Protein AF-A0A8J7G989-F1 (afdb_monomer_lite)

Organism: NCBI:txid619741

Radius of gyration: 47.79 Å; chains: 1; bounding box: 116×53×139 Å

pLDDT: mean 73.12, std 19.35, range [21.97, 98.81]

Secondary structure (DSSP, 8-state):
-----------PPP-----------TT----S-SSEEEEEE--BTTBEEEEEEEES--TT-EEEEEEEEEETTSSSPEEEEEE---EESSEEEEEEE-SSS--EE--S--EEEEEE-PPP----SSSEEE--TT-SEE--------S-SS-EEEEEEETT---EEEEEEE-S--------EETT-EEEEEEESSSSPPS---EEEEEEPPPPPEEEEEESSEEEE-TT-SEEE-EEEEEES-SS--EEEEEETTPPPEEEEE---S----B--EEETT-EEEEEEESSSS----EEEEEEEEE------S-EE--EETTT-PEEEEGGG--STTEEEEEE-----GGG-EEEPTTS-EEETTEEEEEGGG--STTEEEEEE-----GGG--EE-TTSBEEETTTTEEEE-GGG---TT-B-EEEE--TT-STTBEEPP--

InterPro domains:
  IPR000772 Ricin B, lectin domain [PF00652] (312-435)
  IPR000772 Ricin B, lectin domain [SM00458] (310-438)
  IPR035992 Ricin B-like lectins [SSF50370] (306-437)

Structure (mmCIF, N/CA/C/O backbone):
data_AF-A0A8J7G989-F1
#
_entry.id   AF-A0A8J7G989-F1
#
loop_
_atom_site.group_PDB
_atom_site.id
_atom_site.type_symbol
_atom_site.label_atom_id
_atom_site.label_alt_id
_atom_site.label_comp_id
_atom_site.label_asym_id
_atom_site.label_entity_id
_atom_site.label_seq_id
_atom_site.pdbx_PDB_ins_code
_atom_site.Cartn_x
_atom_site.Cartn_y
_atom_site.Cartn_z
_atom_site.occupancy
_atom_site.B_iso_or_equiv
_atom_site.auth_seq_id
_atom_site.auth_comp_id
_atom_site.auth_asym_id
_atom_site.auth_atom_id
_atom_site.pdbx_PDB_model_num
ATOM 1 N N . MET A 1 1 ? -66.537 -32.731 101.489 1.00 32.91 1 MET A N 1
ATOM 2 C CA . MET A 1 1 ? -66.100 -33.701 100.458 1.00 32.91 1 MET A CA 1
ATOM 3 C C . MET A 1 1 ? -66.828 -33.409 99.149 1.00 32.91 1 MET A C 1
ATOM 5 O O . MET A 1 1 ? -68.035 -33.250 99.206 1.00 32.91 1 MET A O 1
ATOM 9 N N . LYS A 1 2 ? -66.077 -33.359 98.035 1.00 35.84 2 LYS A N 1
ATOM 10 C CA . LYS A 1 2 ? -66.447 -33.669 96.629 1.00 35.84 2 LYS A CA 1
ATOM 11 C C . LYS A 1 2 ? -67.704 -32.989 96.041 1.00 35.84 2 LYS A C 1
ATOM 13 O O . LYS A 1 2 ? -68.825 -33.286 96.416 1.00 35.84 2 LYS A O 1
ATOM 18 N N . HIS A 1 3 ? -67.519 -31.959 95.212 1.00 28.44 3 HIS A N 1
ATOM 19 C CA . HIS A 1 3 ? -67.384 -31.979 93.736 1.00 28.44 3 HIS A CA 1
ATOM 20 C C . HIS A 1 3 ? -68.671 -32.307 92.956 1.00 28.44 3 HIS A C 1
ATOM 22 O O . HIS A 1 3 ? -69.148 -33.436 92.944 1.00 28.44 3 HIS A O 1
ATOM 28 N N . ARG A 1 4 ? -69.167 -31.284 92.240 1.00 40.16 4 ARG A N 1
ATOM 29 C CA . ARG A 1 4 ? -70.144 -31.384 91.148 1.00 40.16 4 ARG A CA 1
ATOM 30 C C . ARG A 1 4 ? -69.504 -32.071 89.937 1.00 40.16 4 ARG A C 1
ATOM 32 O O . ARG A 1 4 ? -68.406 -31.687 89.543 1.00 40.16 4 ARG A O 1
ATOM 39 N N . LEU A 1 5 ? -70.232 -32.995 89.314 1.00 28.89 5 LEU A N 1
ATOM 40 C CA . LEU A 1 5 ? -69.946 -33.534 87.985 1.00 28.89 5 LEU A CA 1
ATOM 41 C C . LEU A 1 5 ? -71.236 -33.442 87.152 1.00 28.89 5 LEU A C 1
ATOM 43 O O . LEU A 1 5 ? -72.267 -33.984 87.548 1.00 28.89 5 LEU A O 1
ATOM 47 N N . ARG A 1 6 ? -71.196 -32.733 86.020 1.00 34.53 6 ARG A N 1
ATOM 48 C CA . ARG A 1 6 ? -72.163 -32.888 84.925 1.00 34.53 6 ARG A CA 1
ATOM 49 C C . ARG A 1 6 ? -71.372 -33.250 83.674 1.00 34.53 6 ARG A C 1
ATOM 51 O O . ARG A 1 6 ? -70.470 -32.523 83.275 1.00 34.53 6 ARG A O 1
ATOM 58 N N . THR A 1 7 ? -71.708 -34.415 83.143 1.00 30.03 7 THR A N 1
ATOM 59 C CA . THR A 1 7 ? -71.092 -35.115 82.019 1.00 30.03 7 THR A CA 1
ATOM 60 C C . THR A 1 7 ? -71.437 -34.441 80.685 1.00 30.03 7 THR A C 1
ATOM 62 O O . THR A 1 7 ? -72.605 -34.158 80.427 1.00 30.03 7 THR A O 1
ATOM 65 N N . LEU A 1 8 ? -70.415 -34.211 79.852 1.00 29.44 8 LEU A N 1
ATOM 66 C CA . LEU A 1 8 ? -70.489 -33.897 78.418 1.00 29.44 8 LEU A CA 1
ATOM 67 C C . LEU A 1 8 ? -70.253 -35.175 77.592 1.00 29.44 8 LEU A C 1
ATOM 69 O O . LEU A 1 8 ? -69.423 -35.988 77.990 1.00 29.44 8 LEU A O 1
ATOM 73 N N . LEU A 1 9 ? -70.892 -35.289 76.420 1.00 26.53 9 LEU A N 1
ATOM 74 C CA . LEU A 1 9 ? -70.370 -35.980 75.221 1.00 26.53 9 LEU A CA 1
ATOM 75 C C . LEU A 1 9 ? -71.245 -35.554 74.017 1.00 26.53 9 LEU A C 1
ATOM 77 O O . LEU A 1 9 ? -72.446 -35.795 74.028 1.00 26.53 9 LEU A O 1
ATOM 81 N N . SER A 1 10 ? -70.789 -34.643 73.153 1.00 26.05 10 SER A N 1
ATOM 82 C CA . SER A 1 10 ? -69.909 -34.802 71.971 1.00 26.05 10 SER A CA 1
ATOM 83 C C . SER A 1 10 ? -70.685 -35.067 70.677 1.00 26.05 10 SER A C 1
ATOM 85 O O . SER A 1 10 ? -71.143 -36.177 70.428 1.00 26.05 10 SER A O 1
ATOM 87 N N . VAL A 1 11 ? -70.739 -34.046 69.817 1.00 25.31 11 VAL A N 1
ATOM 88 C CA . VAL A 1 11 ? -70.912 -34.190 68.366 1.00 25.31 11 VAL A CA 1
ATOM 89 C C . VAL A 1 11 ? -69.686 -33.559 67.712 1.00 25.31 11 VAL A C 1
ATOM 91 O O . VAL A 1 11 ? -69.312 -32.427 68.010 1.00 25.31 11 VAL A O 1
ATOM 94 N N . THR A 1 12 ? -69.030 -34.358 66.883 1.00 24.42 12 THR A N 1
ATOM 95 C CA . THR A 1 12 ? -67.757 -34.123 66.204 1.00 24.42 12 THR A CA 1
ATOM 96 C C . THR A 1 12 ? -67.869 -33.002 65.166 1.00 24.42 12 THR A C 1
ATOM 98 O O . THR A 1 12 ? -68.705 -33.079 64.270 1.00 24.42 12 THR A O 1
ATOM 101 N N . VAL A 1 13 ? -66.995 -31.993 65.238 1.00 26.84 13 VAL A N 1
ATOM 102 C CA . VAL A 1 13 ? -66.745 -31.039 64.143 1.00 26.84 13 VAL A CA 1
ATOM 103 C C . VAL A 1 13 ? -65.460 -31.469 63.440 1.00 26.84 13 VAL A C 1
ATOM 105 O O . VAL A 1 13 ? -64.422 -31.621 64.081 1.00 26.84 13 VAL A O 1
ATOM 108 N N . ALA A 1 14 ? -65.547 -31.717 62.133 1.00 24.61 14 ALA A N 1
ATOM 109 C CA . ALA A 1 14 ? -64.424 -32.117 61.297 1.00 24.61 14 ALA A CA 1
ATOM 110 C C . ALA A 1 14 ? -63.410 -30.970 61.150 1.00 24.61 14 ALA A C 1
ATOM 112 O O . ALA A 1 14 ? -63.720 -29.911 60.609 1.00 24.61 14 ALA A O 1
ATOM 113 N N . THR A 1 15 ? -62.183 -31.201 61.607 1.00 24.66 15 THR A N 1
ATOM 114 C CA . THR A 1 15 ? -61.007 -30.383 61.314 1.00 24.66 15 THR A CA 1
ATOM 115 C C . THR A 1 15 ? -60.410 -30.815 59.977 1.00 24.66 15 THR A C 1
ATOM 117 O O . THR A 1 15 ? -59.853 -31.903 59.856 1.00 24.66 15 THR A O 1
ATOM 120 N N . VAL A 1 16 ? -60.476 -29.944 58.969 1.00 21.97 16 VAL A N 1
ATOM 121 C CA . VAL A 1 16 ? -59.590 -30.014 57.800 1.00 21.97 16 VAL A CA 1
ATOM 122 C C . VAL A 1 16 ? -58.493 -28.976 58.015 1.00 21.97 16 VAL A C 1
ATOM 124 O O . VAL A 1 16 ? -58.657 -27.810 57.676 1.00 21.97 16 VAL A O 1
ATOM 127 N N . VAL A 1 17 ? -57.376 -29.388 58.617 1.00 25.22 17 VAL A N 1
ATOM 128 C CA . VAL A 1 17 ? -56.117 -28.635 58.541 1.00 25.22 17 VAL A CA 1
ATOM 129 C C . VAL A 1 17 ? -55.267 -29.346 57.498 1.00 25.22 17 VAL A C 1
ATOM 131 O O . VAL A 1 17 ? -54.597 -30.334 57.787 1.00 25.22 17 VAL A O 1
ATOM 134 N N . ALA A 1 18 ? -55.347 -28.882 56.252 1.00 23.97 18 ALA A N 1
ATOM 135 C CA . ALA A 1 18 ? -54.433 -29.309 55.204 1.00 23.97 18 ALA A CA 1
ATOM 136 C C . ALA A 1 18 ? -53.053 -28.694 55.489 1.00 23.97 18 ALA A C 1
ATOM 138 O O . ALA A 1 18 ? -52.790 -27.541 55.152 1.00 23.97 18 ALA A O 1
ATOM 139 N N . ALA A 1 19 ? -52.174 -29.454 56.140 1.00 28.00 19 ALA A N 1
ATOM 140 C CA . ALA A 1 19 ? -50.751 -29.146 56.195 1.00 28.00 19 ALA A CA 1
ATOM 141 C C . ALA A 1 19 ? -50.143 -29.428 54.812 1.00 28.00 19 ALA A C 1
ATOM 143 O O . ALA A 1 19 ? -49.713 -30.541 54.517 1.00 28.00 19 ALA A O 1
ATOM 144 N N . GLY A 1 20 ? -50.166 -28.429 53.930 1.00 27.53 20 GLY A N 1
ATOM 145 C CA . GLY A 1 20 ? -49.405 -28.466 52.687 1.00 27.53 20 GLY A CA 1
ATOM 146 C C . GLY A 1 20 ? -47.925 -28.257 52.992 1.00 27.53 20 GLY A C 1
ATOM 147 O O . GLY A 1 20 ? -47.522 -27.167 53.391 1.00 27.53 20 GLY A O 1
ATOM 148 N N . THR A 1 21 ? -47.106 -29.292 52.817 1.00 30.55 21 THR A N 1
ATOM 149 C CA . THR A 1 21 ? -45.645 -29.181 52.866 1.00 30.55 21 THR A CA 1
ATOM 150 C C . THR A 1 21 ? -45.185 -28.282 51.716 1.00 30.55 21 THR A C 1
ATOM 152 O O . THR A 1 21 ? -45.254 -28.667 50.550 1.00 30.55 21 THR A O 1
ATOM 155 N N . LEU A 1 22 ? -44.745 -27.063 52.030 1.00 38.16 22 LEU A N 1
ATOM 156 C CA . LEU A 1 22 ? -44.211 -26.121 51.050 1.00 38.16 22 LEU A CA 1
ATOM 157 C C . LEU A 1 22 ? -42.797 -26.562 50.639 1.00 38.16 22 LEU A C 1
ATOM 159 O O . LEU A 1 22 ? -41.828 -26.303 51.349 1.00 38.16 22 LEU A O 1
ATOM 163 N N . VAL A 1 23 ? -42.672 -27.240 49.498 1.00 33.75 23 VAL A N 1
ATOM 164 C CA . VAL A 1 23 ? -41.367 -27.535 48.887 1.00 33.75 23 VAL A CA 1
ATOM 165 C C . VAL A 1 23 ? -40.891 -26.276 48.164 1.00 33.75 23 VAL A C 1
ATOM 167 O O . VAL A 1 23 ? -41.395 -25.935 47.096 1.00 33.75 23 VAL A O 1
ATOM 170 N N . LEU A 1 24 ? -39.936 -25.557 48.757 1.00 37.28 24 LEU A N 1
ATOM 171 C CA . LEU A 1 24 ? -39.278 -24.424 48.107 1.00 37.28 24 LEU A CA 1
ATOM 172 C C . LEU A 1 24 ? -38.324 -24.963 47.029 1.00 37.28 24 LEU A C 1
ATOM 174 O O . LEU A 1 24 ? -37.282 -25.536 47.343 1.00 37.28 24 LEU A O 1
ATOM 178 N N . GLY A 1 25 ? -38.682 -24.797 45.753 1.00 30.17 25 GLY A N 1
ATOM 179 C CA . GLY A 1 25 ? -37.749 -24.994 44.641 1.00 30.17 25 GLY A CA 1
ATOM 180 C C . GLY A 1 25 ? -36.550 -24.048 44.782 1.00 30.17 25 GLY A C 1
ATOM 181 O O . GLY A 1 25 ? -36.707 -22.925 45.258 1.00 30.17 25 GLY A O 1
ATOM 182 N N . GLY A 1 26 ? -35.353 -24.513 44.409 1.00 28.11 26 GLY A N 1
ATOM 183 C CA . GLY A 1 26 ? -34.041 -23.909 44.704 1.00 28.11 26 GLY A CA 1
ATOM 184 C C . GLY A 1 26 ? -33.717 -22.540 44.081 1.00 28.11 26 GLY A C 1
ATOM 185 O O . GLY A 1 26 ? -32.619 -22.356 43.569 1.00 28.11 26 GLY A O 1
ATOM 186 N N . GLY A 1 27 ? -34.633 -21.573 44.138 1.00 34.16 27 GLY A N 1
ATOM 187 C CA . GLY A 1 27 ? -34.441 -20.194 43.680 1.00 34.16 27 GLY A CA 1
ATOM 188 C C . GLY A 1 27 ? -35.085 -19.123 44.570 1.00 34.16 27 GLY A C 1
ATOM 189 O O . GLY A 1 27 ? -35.140 -17.965 44.167 1.00 34.16 27 GLY A O 1
ATOM 190 N N . ALA A 1 28 ? -35.589 -19.469 45.761 1.00 34.97 28 ALA A N 1
ATOM 191 C CA . ALA A 1 28 ? -36.203 -18.499 46.669 1.00 34.97 28 ALA A CA 1
ATOM 192 C C . ALA A 1 28 ? -35.130 -17.641 47.371 1.00 34.97 28 ALA A C 1
ATOM 194 O O . ALA A 1 28 ? -34.542 -18.054 48.370 1.00 34.97 28 ALA A O 1
ATOM 195 N N . ALA A 1 29 ? -34.864 -16.445 46.845 1.00 37.22 29 ALA A N 1
ATOM 196 C CA . ALA A 1 29 ? -34.095 -15.421 47.546 1.00 37.22 29 ALA A CA 1
ATOM 197 C C . ALA A 1 29 ? -35.005 -14.645 48.514 1.00 37.22 29 ALA A C 1
ATOM 199 O O . ALA A 1 29 ? -36.171 -14.389 48.210 1.00 37.22 29 ALA A O 1
ATOM 200 N N . TYR A 1 30 ? -34.462 -14.225 49.659 1.00 45.47 30 TYR A N 1
ATOM 201 C CA . TYR A 1 30 ? -35.055 -13.155 50.462 1.00 45.47 30 TYR A CA 1
ATOM 202 C C . TYR A 1 30 ? -35.123 -11.881 49.612 1.00 45.47 30 TYR A C 1
ATOM 204 O O . TYR A 1 30 ? -34.104 -11.232 49.388 1.00 45.47 30 TYR A O 1
ATOM 212 N N . ALA A 1 31 ? -36.302 -11.563 49.083 1.00 43.78 31 ALA A N 1
ATOM 213 C CA . ALA A 1 31 ? -36.520 -10.402 48.229 1.00 43.78 31 ALA A CA 1
ATOM 214 C C . ALA A 1 31 ? -37.082 -9.222 49.034 1.00 43.78 31 ALA A C 1
ATOM 216 O O . ALA A 1 31 ? -37.691 -9.410 50.090 1.00 43.78 31 ALA A O 1
ATOM 217 N N . GLN A 1 32 ? -36.900 -8.002 48.514 1.00 59.94 32 GLN A N 1
ATOM 218 C CA . GLN A 1 32 ? -37.753 -6.886 48.920 1.00 59.94 32 GLN A CA 1
ATOM 219 C C . GLN A 1 32 ? -39.214 -7.194 48.554 1.00 59.94 32 GLN A C 1
ATOM 221 O O . GLN A 1 32 ? -39.486 -7.983 47.650 1.00 59.94 32 GLN A O 1
ATOM 226 N N . ASP A 1 33 ? -40.134 -6.608 49.313 1.00 71.38 33 ASP A N 1
ATOM 227 C CA . ASP A 1 33 ? -41.574 -6.863 49.285 1.00 71.38 33 ASP A CA 1
ATOM 228 C C . ASP A 1 33 ? -42.177 -6.927 47.846 1.00 71.38 33 ASP A C 1
ATOM 230 O O . ASP A 1 33 ? -41.810 -6.110 46.997 1.00 71.38 33 ASP A O 1
ATOM 234 N N . PRO A 1 34 ? -43.121 -7.855 47.539 1.00 69.06 34 PRO A N 1
ATOM 235 C CA . PRO A 1 34 ? -43.680 -8.102 46.188 1.00 69.06 34 PRO A CA 1
ATOM 236 C C . PRO A 1 34 ? -44.579 -6.976 45.635 1.00 69.06 34 PRO A C 1
ATOM 238 O O . PRO A 1 34 ? -45.308 -7.159 44.659 1.00 69.06 34 PRO A O 1
ATOM 241 N N . GLY A 1 35 ? -44.584 -5.824 46.291 1.00 71.94 35 GLY A N 1
ATOM 242 C CA . GLY A 1 35 ? -45.436 -4.672 46.046 1.00 71.94 35 GLY A CA 1
ATOM 243 C C . GLY A 1 35 ? -45.252 -3.666 47.180 1.00 71.94 35 GLY A C 1
ATOM 244 O O . GLY A 1 35 ? -44.279 -3.722 47.935 1.00 71.94 35 GLY A O 1
ATOM 245 N N . SER A 1 36 ? -46.212 -2.763 47.354 1.00 77.31 36 SER A N 1
ATOM 246 C CA . SER A 1 36 ? -46.283 -1.921 48.550 1.00 77.31 36 SER A CA 1
ATOM 247 C C . SER A 1 36 ? -46.887 -2.731 49.692 1.00 77.31 36 SER A C 1
ATOM 249 O O . SER A 1 36 ? -48.103 -2.921 49.738 1.00 77.31 36 SER A O 1
ATOM 251 N N . CYS A 1 37 ? -46.042 -3.236 50.589 1.00 81.75 37 CYS A N 1
ATOM 252 C CA . CYS A 1 37 ? -46.474 -4.105 51.678 1.00 81.75 37 CYS A CA 1
ATOM 253 C C . CYS A 1 37 ? -46.396 -3.414 53.043 1.00 81.75 37 CYS A C 1
ATOM 255 O O . CYS A 1 37 ? -45.403 -2.774 53.381 1.00 81.75 37 CYS A O 1
ATOM 257 N N . SER A 1 38 ? -47.439 -3.583 53.855 1.00 85.50 38 SER A N 1
ATOM 258 C CA . SER A 1 38 ? -47.435 -3.244 55.281 1.00 85.50 38 SER A CA 1
ATOM 259 C C . SER A 1 38 ? -47.328 -4.518 56.112 1.00 85.50 38 SER A C 1
ATOM 261 O O . SER A 1 38 ? -47.992 -5.515 55.821 1.00 85.50 38 SER A O 1
ATOM 263 N N . LYS A 1 39 ? -46.472 -4.495 57.136 1.00 86.25 39 LYS A N 1
ATOM 264 C CA . LYS A 1 39 ? -46.206 -5.626 58.031 1.00 86.25 39 LYS A CA 1
ATOM 265 C C . LYS A 1 39 ? -46.638 -5.250 59.440 1.00 86.25 39 LYS A C 1
ATOM 267 O O . LYS A 1 39 ? -46.349 -4.142 59.888 1.00 86.25 39 LYS A O 1
ATOM 272 N N . SER A 1 40 ? -47.329 -6.143 60.135 1.00 82.50 40 SER A N 1
ATOM 273 C CA . SER A 1 40 ? -47.762 -5.896 61.508 1.00 82.50 40 SER A CA 1
ATOM 274 C C . SER A 1 40 ? -47.785 -7.165 62.345 1.00 82.50 40 SER A C 1
ATOM 276 O O . SER A 1 40 ? -48.042 -8.266 61.851 1.00 82.50 40 SER A O 1
ATOM 278 N N . THR A 1 41 ? -47.538 -6.980 63.638 1.00 75.88 41 THR A N 1
ATOM 279 C CA . THR A 1 41 ? -47.900 -7.938 64.677 1.00 75.88 41 THR A CA 1
ATOM 280 C C . THR A 1 41 ? -49.129 -7.411 65.413 1.00 75.88 41 THR A C 1
ATOM 282 O O . THR A 1 41 ? -49.252 -6.212 65.669 1.00 75.88 41 THR A O 1
ATOM 285 N N . GLY A 1 42 ? -50.082 -8.289 65.709 1.00 66.44 42 GLY A N 1
ATOM 286 C CA . GLY A 1 42 ? -51.226 -7.959 66.562 1.00 66.44 42 GLY A CA 1
ATOM 287 C C . GLY A 1 42 ? -51.051 -8.502 67.977 1.00 66.44 42 GLY A C 1
ATOM 288 O O . GLY A 1 42 ? -50.350 -9.489 68.179 1.00 66.44 42 GLY A O 1
ATOM 289 N N . SER A 1 43 ? -51.748 -7.908 68.946 1.00 58.28 43 SER A N 1
ATOM 290 C CA . SER A 1 43 ? -52.032 -8.522 70.247 1.00 58.28 43 SER A CA 1
ATOM 291 C C . SER A 1 43 ? -53.522 -8.845 70.320 1.00 58.28 43 SER A C 1
ATOM 293 O O . SER A 1 43 ? -54.346 -8.053 70.769 1.00 58.28 43 SER A O 1
ATOM 295 N N . THR A 1 44 ? -53.898 -10.017 69.823 1.00 52.34 44 THR A N 1
ATOM 296 C CA . THR A 1 44 ? -55.255 -10.536 70.029 1.00 52.34 44 THR A CA 1
ATOM 297 C C . THR A 1 44 ? -55.220 -11.586 71.129 1.00 52.34 44 THR A C 1
ATOM 299 O O . THR A 1 44 ? -54.236 -12.309 71.254 1.00 52.34 44 THR A O 1
ATOM 302 N N . GLY A 1 45 ? -56.294 -11.710 71.912 1.00 48.66 45 GLY A N 1
ATOM 303 C CA . GLY A 1 45 ? -56.415 -12.723 72.974 1.00 48.66 45 GLY A CA 1
ATOM 304 C C . GLY A 1 45 ? -56.302 -14.186 72.506 1.00 48.66 45 GLY A C 1
ATOM 305 O O . GLY A 1 45 ? -56.347 -15.079 73.341 1.00 48.66 45 GLY A O 1
ATOM 306 N N . GLU A 1 46 ? -56.133 -14.428 71.200 1.00 49.75 46 GLU A N 1
ATOM 307 C CA . GLU A 1 46 ? -55.979 -15.747 70.567 1.00 49.75 46 GLU A CA 1
ATOM 308 C C . GLU A 1 46 ? -54.564 -16.015 70.004 1.00 49.75 46 GLU A C 1
ATOM 310 O O . GLU A 1 46 ? -54.336 -17.031 69.350 1.00 49.75 46 GLU A O 1
ATOM 315 N N . GLY A 1 47 ? -53.593 -15.129 70.258 1.00 58.44 47 GLY A N 1
ATOM 316 C CA . GLY A 1 47 ? -52.199 -15.273 69.820 1.00 58.44 47 GLY A CA 1
ATOM 317 C C . GLY A 1 47 ? -51.626 -13.997 69.198 1.00 58.44 47 GLY A C 1
ATOM 318 O O . GLY A 1 47 ? -52.317 -12.982 69.081 1.00 58.44 47 GLY A O 1
ATOM 319 N N . LEU A 1 48 ? -50.350 -14.054 68.796 1.00 68.19 48 LEU A N 1
ATOM 320 C CA . LEU A 1 48 ? -49.652 -12.977 68.081 1.00 68.19 48 LEU A CA 1
ATOM 321 C C . LEU A 1 48 ? -49.725 -13.237 66.561 1.00 68.19 48 LEU A C 1
ATOM 323 O O . LEU A 1 48 ? -48.881 -13.974 66.040 1.00 68.19 48 LEU A O 1
ATOM 327 N N . PRO A 1 49 ? -50.727 -12.703 65.828 1.00 76.56 49 PRO A N 1
ATOM 328 C CA . PRO A 1 49 ? -50.775 -12.835 64.378 1.00 76.56 49 PRO A CA 1
ATOM 329 C C . PRO A 1 49 ? -49.669 -12.003 63.736 1.00 76.56 49 PRO A C 1
ATOM 331 O O . PRO A 1 49 ? -49.525 -10.815 64.032 1.00 76.56 49 PRO A O 1
ATOM 334 N N . ILE A 1 50 ? -48.948 -12.621 62.809 1.00 84.75 50 ILE A N 1
ATOM 335 C CA . ILE A 1 50 ? -47.994 -11.964 61.922 1.00 84.75 50 ILE A CA 1
ATOM 336 C C . ILE A 1 50 ? -48.706 -11.742 60.594 1.00 84.75 50 ILE A C 1
ATOM 338 O O . ILE A 1 50 ? -49.147 -12.698 59.950 1.00 84.75 50 ILE A O 1
ATOM 342 N N . ARG A 1 51 ? -48.852 -10.485 60.182 1.00 87.81 51 ARG A N 1
ATOM 343 C CA . ARG A 1 51 ? -49.559 -10.117 58.952 1.00 87.81 51 ARG A CA 1
ATOM 344 C C . ARG A 1 51 ? -48.650 -9.340 58.021 1.00 87.81 51 ARG A C 1
ATOM 346 O O . ARG A 1 51 ? -47.938 -8.437 58.451 1.00 87.81 51 ARG A O 1
ATOM 353 N N . ALA A 1 52 ? -48.753 -9.652 56.736 1.00 89.19 52 ALA A N 1
ATOM 354 C CA . ALA A 1 52 ? -48.305 -8.775 55.666 1.00 89.19 52 ALA A CA 1
ATOM 355 C C . ALA A 1 52 ? -49.465 -8.542 54.695 1.00 89.19 52 ALA A C 1
ATOM 357 O O . ALA A 1 52 ? -50.099 -9.498 54.247 1.00 89.19 52 ALA A O 1
ATOM 358 N N . THR A 1 53 ? -49.753 -7.280 54.387 1.00 91.19 53 THR A N 1
ATOM 359 C CA . THR A 1 53 ? -50.748 -6.886 53.380 1.00 91.19 53 THR A CA 1
ATOM 360 C C . THR A 1 53 ? -50.045 -6.146 52.263 1.00 91.19 53 THR A C 1
ATOM 362 O O . THR A 1 53 ? -49.436 -5.113 52.528 1.00 91.19 53 THR A O 1
ATOM 365 N N . CYS A 1 54 ? -50.142 -6.661 51.041 1.00 84.12 54 CYS A N 1
ATOM 366 C CA . CYS A 1 54 ? -49.489 -6.103 49.864 1.00 84.12 54 CYS A CA 1
ATOM 367 C C . CYS A 1 54 ? -50.512 -5.591 48.853 1.00 84.12 54 CYS A C 1
ATOM 369 O O . CYS A 1 54 ? -51.499 -6.266 48.545 1.00 84.12 54 CYS A O 1
ATOM 371 N N . SER A 1 55 ? -50.239 -4.404 48.322 1.00 81.94 55 SER A N 1
ATOM 372 C CA . SER A 1 55 ? -50.922 -3.804 47.176 1.00 81.94 55 SER A CA 1
ATOM 373 C C . SER A 1 55 ? -49.934 -3.550 46.036 1.00 81.94 55 SER A C 1
ATOM 375 O O . SER A 1 55 ? -48.727 -3.473 46.266 1.00 81.94 55 SER A O 1
ATOM 377 N N . SER A 1 56 ? -50.439 -3.358 44.817 1.00 75.38 56 SER A N 1
ATOM 378 C CA . SER A 1 56 ? -49.623 -3.205 43.599 1.00 75.38 56 SER A CA 1
ATOM 379 C C . SER A 1 56 ? -48.761 -4.437 43.271 1.00 75.38 56 SER A C 1
ATOM 381 O O . SER A 1 56 ? -47.686 -4.309 42.688 1.00 75.38 56 SER A O 1
ATOM 383 N N . THR A 1 57 ? -49.235 -5.627 43.640 1.00 68.88 57 THR A N 1
ATOM 384 C CA . THR A 1 57 ? -48.634 -6.926 43.319 1.00 68.88 57 THR A CA 1
ATOM 385 C C . THR A 1 57 ? -49.338 -7.533 42.106 1.00 68.88 57 THR A C 1
ATOM 387 O O . THR A 1 57 ? -50.565 -7.586 42.062 1.00 68.88 57 THR A O 1
ATOM 390 N N . ALA A 1 58 ? -48.571 -8.000 41.117 1.00 67.50 58 ALA A N 1
ATOM 391 C CA . ALA A 1 58 ? -49.115 -8.610 39.904 1.00 67.50 58 ALA A CA 1
ATOM 392 C C . ALA A 1 58 ? -49.894 -9.904 40.200 1.00 67.50 58 ALA A C 1
ATOM 394 O O . ALA A 1 58 ? -49.409 -10.741 40.960 1.00 67.50 58 ALA A O 1
ATOM 395 N N . ASP A 1 59 ? -51.033 -10.125 39.532 1.00 73.44 59 ASP A N 1
ATOM 396 C CA . ASP A 1 59 ? -51.874 -11.331 39.698 1.00 73.44 59 ASP A CA 1
ATOM 397 C C . ASP A 1 59 ? -51.115 -12.646 39.434 1.00 73.44 59 ASP A C 1
ATOM 399 O O . ASP A 1 59 ? -51.465 -13.706 39.948 1.00 73.44 59 ASP A O 1
ATOM 403 N N . THR A 1 60 ? -50.032 -12.574 38.659 1.00 66.81 60 THR A N 1
ATOM 404 C CA . THR A 1 60 ? -49.133 -13.691 38.342 1.00 66.81 60 THR A CA 1
ATOM 405 C C . THR A 1 60 ? -48.056 -13.955 39.401 1.00 66.81 60 THR A C 1
ATOM 407 O O . THR A 1 60 ? -47.234 -14.853 39.220 1.00 66.81 60 THR A O 1
ATOM 410 N N . THR A 1 61 ? -47.993 -13.152 40.462 1.00 69.88 61 THR A N 1
ATOM 411 C CA . THR A 1 61 ? -47.005 -13.261 41.542 1.00 69.88 61 THR A CA 1
ATOM 412 C C . THR A 1 61 ? -47.653 -13.904 42.760 1.00 69.88 61 THR A C 1
ATOM 414 O O . THR A 1 61 ? -48.631 -13.384 43.291 1.00 69.88 61 THR A O 1
ATOM 417 N N . THR A 1 62 ? -47.089 -15.013 43.235 1.00 81.44 62 THR A N 1
ATOM 418 C CA . THR A 1 62 ? -47.512 -15.707 44.462 1.00 81.44 62 THR A CA 1
ATOM 419 C C . THR A 1 62 ? -46.505 -15.511 45.586 1.00 81.44 62 THR A C 1
ATOM 421 O O . THR A 1 62 ? -45.298 -15.616 45.367 1.00 81.44 62 THR A O 1
ATOM 424 N N . TRP A 1 63 ? -46.982 -15.234 46.800 1.00 86.00 63 TRP A N 1
ATOM 425 C CA . TRP A 1 63 ? -46.142 -14.884 47.951 1.00 86.00 63 TRP A CA 1
ATOM 426 C C . TRP A 1 63 ? -46.750 -15.311 49.300 1.00 86.00 63 TRP A C 1
ATOM 428 O O . TRP A 1 63 ? -47.941 -15.612 49.389 1.00 86.00 63 TRP A O 1
ATOM 438 N N . VAL A 1 64 ? -45.921 -15.356 50.352 1.00 90.62 64 VAL A N 1
ATOM 439 C CA . VAL A 1 64 ? -46.307 -15.665 51.749 1.00 90.62 64 VAL A CA 1
ATOM 440 C C . VAL A 1 64 ? -45.563 -14.781 52.750 1.00 90.62 64 VAL A C 1
ATOM 442 O O . VAL A 1 64 ? -44.409 -14.426 52.515 1.00 90.62 64 VAL A O 1
ATOM 445 N N . VAL A 1 65 ? -46.178 -14.480 53.898 1.00 88.56 65 VAL A N 1
ATOM 446 C CA . VAL A 1 65 ? -45.468 -13.915 55.061 1.00 88.56 65 VAL A CA 1
ATOM 447 C C . VAL A 1 65 ? -44.779 -15.022 55.864 1.00 88.56 65 VAL A C 1
ATOM 449 O O . VAL A 1 65 ? -45.308 -16.129 55.981 1.00 88.56 65 VAL A O 1
ATOM 452 N N . THR A 1 66 ? -43.611 -14.740 56.434 1.00 86.88 66 THR A N 1
ATOM 453 C CA . THR A 1 66 ? -42.886 -15.646 57.332 1.00 86.88 66 THR A CA 1
ATOM 454 C C . THR A 1 66 ? -42.197 -14.883 58.459 1.00 86.88 66 THR A C 1
ATOM 456 O O . THR A 1 66 ? -41.801 -13.731 58.288 1.00 86.88 66 THR A O 1
ATOM 459 N N . ASP A 1 67 ? -42.026 -15.548 59.598 1.00 84.12 67 ASP A N 1
ATOM 460 C CA . ASP A 1 67 ? -41.236 -15.055 60.727 1.00 84.12 67 ASP A CA 1
ATOM 461 C C . ASP A 1 67 ? -40.735 -16.230 61.588 1.00 84.12 67 ASP A C 1
ATOM 463 O O . ASP A 1 67 ? -41.117 -17.389 61.370 1.00 84.12 67 ASP A O 1
ATOM 467 N N . LEU A 1 68 ? -39.880 -15.940 62.567 1.00 82.62 68 LEU A N 1
ATOM 468 C CA . LEU A 1 68 ? -39.410 -16.870 63.587 1.00 82.62 68 LEU A CA 1
ATOM 469 C C . LEU A 1 68 ? -40.202 -16.696 64.889 1.00 82.62 68 LEU A C 1
ATOM 471 O O . LEU A 1 68 ? -40.081 -15.695 65.597 1.00 82.62 68 LEU A O 1
ATOM 475 N N . CYS A 1 69 ? -40.952 -17.731 65.252 1.00 78.75 69 CYS A N 1
ATOM 476 C CA . CYS A 1 69 ? -41.583 -17.846 66.560 1.00 78.75 69 CYS A CA 1
ATOM 477 C C . CYS A 1 69 ? -40.627 -18.553 67.531 1.00 78.75 69 CYS A C 1
ATOM 479 O O . CYS A 1 69 ? -39.853 -19.436 67.143 1.00 78.75 69 CYS A O 1
ATOM 481 N N . SER A 1 70 ? -40.689 -18.194 68.815 1.00 73.88 70 SER A N 1
ATOM 482 C CA . SER A 1 70 ? -39.916 -18.883 69.849 1.00 73.88 70 SER A CA 1
ATOM 483 C C . SER A 1 70 ? -40.757 -19.232 71.068 1.00 73.88 70 SER A C 1
ATOM 485 O O . SER A 1 70 ? -41.624 -18.455 71.470 1.00 73.88 70 SER A O 1
ATOM 487 N N . TYR A 1 71 ? -40.448 -20.377 71.676 1.00 72.94 71 TYR A N 1
ATOM 488 C CA . TYR A 1 71 ? -40.952 -20.762 72.991 1.00 72.94 71 TYR A CA 1
ATOM 489 C C . TYR A 1 71 ? -39.859 -20.526 74.037 1.00 72.94 71 TYR A C 1
ATOM 491 O O . TYR A 1 71 ? -38.931 -21.330 74.144 1.00 72.94 71 TYR A O 1
ATOM 499 N N . PRO A 1 72 ? -39.909 -19.412 74.791 1.00 64.56 72 PRO A N 1
ATOM 500 C CA . PRO A 1 72 ? -38.857 -19.082 75.750 1.00 64.56 72 PRO A CA 1
ATOM 501 C C . PRO A 1 72 ? -38.828 -20.025 76.961 1.00 64.56 72 PRO A C 1
ATOM 503 O O . PRO A 1 72 ? -37.796 -20.116 77.616 1.00 64.56 72 PRO A O 1
ATOM 506 N N . PHE A 1 73 ? -39.928 -20.733 77.239 1.00 67.12 73 PHE A N 1
ATOM 507 C CA . PHE A 1 73 ? -40.072 -21.612 78.403 1.00 67.12 73 PHE A CA 1
ATOM 508 C C . PHE A 1 73 ? -39.773 -23.095 78.123 1.00 67.12 73 PHE A C 1
ATOM 510 O O . PHE A 1 73 ? -39.803 -23.899 79.053 1.00 67.12 73 PHE A O 1
ATOM 517 N N . SER A 1 74 ? -39.452 -23.479 76.879 1.00 66.06 74 SER A N 1
ATOM 518 C CA . SER A 1 74 ? -38.922 -24.820 76.609 1.00 66.06 74 SER A CA 1
ATOM 519 C C . SER A 1 74 ? -37.417 -24.849 76.903 1.00 66.06 74 SER A C 1
ATOM 521 O O . SER A 1 74 ? -36.707 -23.902 76.573 1.00 66.06 74 SER A O 1
ATOM 523 N N . PHE A 1 75 ? -36.908 -25.929 77.503 1.00 67.62 75 PHE A N 1
ATOM 524 C CA . PHE A 1 75 ? -35.468 -26.159 77.667 1.00 67.62 75 PHE A CA 1
ATOM 525 C C . PHE A 1 75 ? -35.045 -27.388 76.850 1.00 67.62 75 PHE A C 1
ATOM 527 O O . PHE A 1 75 ? -35.421 -28.502 77.217 1.00 67.62 75 PHE A O 1
ATOM 534 N N . PRO A 1 76 ? -34.263 -27.218 75.764 1.00 68.38 76 PRO A N 1
ATOM 535 C CA . PRO A 1 76 ? -33.781 -25.950 75.195 1.00 68.38 76 PRO A CA 1
ATOM 536 C C . PRO A 1 76 ? -34.902 -25.107 74.539 1.00 68.38 76 PRO A C 1
ATOM 538 O O . PRO A 1 76 ? -35.956 -25.650 74.188 1.00 68.38 76 PRO A O 1
ATOM 541 N N . PRO A 1 77 ? -34.713 -23.782 74.366 1.00 68.38 77 PRO A N 1
ATOM 542 C CA . PRO A 1 77 ? -35.694 -22.920 73.708 1.00 68.38 77 PRO A CA 1
ATOM 543 C C . PRO A 1 77 ? -35.880 -23.346 72.254 1.00 68.38 77 PRO A C 1
ATOM 545 O O . PRO A 1 77 ? -34.922 -23.415 71.484 1.00 68.38 77 PRO A O 1
ATOM 548 N N . THR A 1 78 ? -37.124 -23.621 71.874 1.00 74.06 78 THR A N 1
ATOM 549 C CA . THR A 1 78 ? -37.460 -24.051 70.516 1.00 74.06 78 THR A CA 1
ATOM 550 C C . THR A 1 78 ? -37.722 -22.820 69.664 1.00 74.06 78 THR A C 1
ATOM 552 O O . THR A 1 78 ? -38.599 -22.014 69.981 1.00 74.06 78 THR A O 1
ATOM 555 N N . ILE A 1 79 ? -36.958 -22.675 68.584 1.00 76.38 79 ILE A N 1
ATOM 556 C CA . ILE A 1 79 ? -37.171 -21.658 67.552 1.00 76.38 79 ILE A CA 1
ATOM 557 C C . ILE A 1 79 ? -37.686 -22.378 66.314 1.00 76.38 79 ILE A C 1
ATOM 559 O O . ILE A 1 79 ? -37.086 -23.355 65.869 1.00 76.38 79 ILE A O 1
ATOM 563 N N . TYR A 1 80 ? -38.790 -21.899 65.758 1.00 76.44 80 TYR A N 1
ATOM 564 C CA . TYR A 1 80 ? -39.376 -22.467 64.552 1.00 76.44 80 TYR A CA 1
ATOM 565 C C . TYR A 1 80 ? -39.901 -21.362 63.644 1.00 76.44 80 TYR A C 1
ATOM 567 O O . TYR A 1 80 ? -40.282 -20.279 64.089 1.00 76.44 80 TYR A O 1
ATOM 575 N N . ARG A 1 81 ? -39.894 -21.640 62.343 1.00 83.88 81 ARG A N 1
ATOM 576 C CA . ARG A 1 81 ? -40.366 -20.711 61.323 1.00 83.88 81 ARG A CA 1
ATOM 577 C C . ARG A 1 81 ? -41.830 -20.983 61.014 1.00 83.88 81 ARG A C 1
ATOM 579 O O . ARG A 1 81 ? -42.216 -22.137 60.834 1.00 83.88 81 ARG A O 1
ATOM 586 N N . VAL A 1 82 ? -42.622 -19.924 60.921 1.00 83.88 82 VAL A N 1
ATOM 587 C CA . VAL A 1 82 ? -44.023 -19.994 60.495 1.00 83.88 82 VAL A CA 1
ATOM 588 C C . VAL A 1 82 ? -44.187 -19.397 59.107 1.00 83.88 82 VAL A C 1
ATOM 590 O O . VAL A 1 82 ? -43.423 -18.520 58.702 1.00 83.88 82 VAL A O 1
ATOM 593 N N . TYR A 1 83 ? -45.189 -19.881 58.379 1.00 86.69 83 TYR A N 1
ATOM 594 C CA . TYR A 1 83 ? -45.550 -19.403 57.049 1.00 86.69 83 TYR A CA 1
ATOM 595 C C . TYR A 1 83 ? -47.045 -19.109 57.026 1.00 86.69 83 TYR A C 1
ATOM 597 O O . TYR A 1 83 ? -47.837 -19.868 57.587 1.00 86.69 83 TYR A O 1
ATOM 605 N N . GLY A 1 84 ? -47.423 -17.995 56.409 1.00 87.88 84 GLY A N 1
ATOM 606 C CA . GLY A 1 84 ? -48.822 -17.635 56.228 1.00 87.88 84 GLY A CA 1
ATOM 607 C C . GLY A 1 84 ? -49.465 -18.330 55.032 1.00 87.88 84 GLY A C 1
ATOM 608 O O . GLY A 1 84 ? -48.841 -19.122 54.324 1.00 87.88 84 GLY A O 1
ATOM 609 N N . ASN A 1 85 ? -50.729 -17.992 54.775 1.00 89.38 85 ASN A N 1
ATOM 610 C CA . ASN A 1 85 ? -51.425 -18.404 53.558 1.00 89.38 85 ASN A CA 1
ATOM 611 C C . ASN A 1 85 ? -50.759 -17.815 52.303 1.00 89.38 85 ASN A C 1
ATOM 613 O O . ASN A 1 85 ? -50.331 -16.659 52.307 1.00 89.38 85 ASN A O 1
ATOM 617 N N . GLN A 1 86 ? -50.712 -18.598 51.224 1.00 91.31 86 GLN A N 1
ATOM 618 C CA . GLN A 1 86 ? -50.282 -18.112 49.912 1.00 91.31 86 GLN A CA 1
ATOM 619 C C . GLN A 1 86 ? -51.283 -17.094 49.371 1.00 91.31 86 GLN A C 1
ATOM 621 O O . GLN A 1 86 ? -52.496 -17.287 49.473 1.00 91.31 86 GLN A O 1
ATOM 626 N N . VAL A 1 87 ? -50.765 -16.018 48.794 1.00 88.25 87 VAL A N 1
ATOM 627 C CA . VAL A 1 87 ? -51.543 -14.963 48.144 1.00 88.25 87 VAL A CA 1
ATOM 628 C C . VAL A 1 87 ? -51.028 -14.812 46.718 1.00 88.25 87 VAL A C 1
ATOM 630 O O . VAL A 1 87 ? -49.817 -14.746 46.522 1.00 88.25 87 VAL A O 1
ATOM 633 N N . ALA A 1 88 ? -51.931 -14.775 45.738 1.00 84.69 88 ALA A N 1
ATOM 634 C CA . ALA A 1 88 ? -51.629 -14.400 44.358 1.00 84.69 88 ALA A CA 1
ATOM 635 C C . ALA A 1 88 ? -52.082 -12.951 44.130 1.00 84.69 88 ALA A C 1
ATOM 637 O O . ALA A 1 88 ? -53.211 -12.615 44.486 1.00 84.69 88 ALA A O 1
ATOM 638 N N . GLY A 1 89 ? -51.222 -12.097 43.575 1.00 79.81 89 GLY A N 1
ATOM 639 C CA . GLY A 1 89 ? -51.532 -10.675 43.414 1.00 79.81 89 GLY A CA 1
ATOM 640 C C . GLY A 1 89 ? -51.670 -9.931 44.744 1.00 79.81 89 GLY A C 1
ATOM 641 O O . GLY A 1 89 ? -50.948 -10.197 45.711 1.00 79.81 89 GLY A O 1
ATOM 642 N N . ASN A 1 90 ? -52.583 -8.962 44.777 1.00 85.88 90 ASN A N 1
ATOM 643 C CA . ASN A 1 90 ? -52.877 -8.159 45.964 1.00 85.88 90 ASN A CA 1
ATOM 644 C C . ASN A 1 90 ? -53.589 -8.987 47.042 1.00 85.88 90 ASN A C 1
ATOM 646 O O . ASN A 1 90 ? -54.499 -9.759 46.745 1.00 85.88 90 ASN A O 1
ATOM 650 N N . GLY A 1 91 ? -53.251 -8.767 48.312 1.00 90.12 91 GLY A N 1
ATOM 651 C CA . GLY A 1 91 ? -53.963 -9.411 49.415 1.00 90.12 91 GLY A CA 1
ATOM 652 C C . GLY A 1 91 ? -53.198 -9.421 50.731 1.00 90.12 91 GLY A C 1
ATOM 653 O O . GLY A 1 91 ? -52.190 -8.733 50.896 1.00 90.12 91 GLY A O 1
ATOM 654 N N . THR A 1 92 ? -53.691 -10.218 51.678 1.00 92.81 92 THR A N 1
ATOM 655 C CA . THR A 1 92 ? -53.116 -10.348 53.021 1.00 92.81 92 THR A CA 1
ATOM 656 C C . THR A 1 92 ? -52.708 -11.793 53.289 1.00 92.81 92 THR A C 1
ATOM 658 O O . THR A 1 92 ? -53.536 -12.706 53.239 1.00 92.81 92 THR A O 1
ATOM 661 N N . SER A 1 93 ? -51.434 -11.991 53.628 1.00 91.44 93 SER A N 1
ATOM 662 C CA . SER A 1 93 ? -50.910 -13.251 54.157 1.00 91.44 93 SER A CA 1
ATOM 663 C C . SER A 1 93 ? -50.813 -13.146 55.680 1.00 91.44 93 SER A C 1
ATOM 665 O O . SER A 1 93 ? -50.306 -12.153 56.209 1.00 91.44 93 SER A O 1
ATOM 667 N N . THR A 1 94 ? -51.340 -14.139 56.396 1.00 88.75 94 THR A N 1
ATOM 668 C CA . THR A 1 94 ? -51.358 -14.191 57.865 1.00 88.75 94 THR A CA 1
ATOM 669 C C . THR A 1 94 ? -50.739 -15.493 58.352 1.00 88.75 94 THR A C 1
ATOM 671 O O . THR A 1 94 ? -51.205 -16.570 57.983 1.00 88.75 94 THR A O 1
ATOM 674 N N . ALA A 1 95 ? -49.721 -15.388 59.201 1.00 86.81 95 ALA A N 1
ATOM 675 C CA . ALA A 1 95 ? -49.133 -16.494 59.947 1.00 86.81 95 ALA A CA 1
ATOM 676 C C . ALA A 1 95 ? -49.453 -16.352 61.442 1.00 86.81 95 ALA A C 1
ATOM 678 O O . ALA A 1 95 ? -49.713 -15.251 61.933 1.00 86.81 95 ALA A O 1
ATOM 679 N N . TRP A 1 96 ? -49.410 -17.464 62.170 1.00 81.88 96 TRP A N 1
ATOM 680 C CA . TRP A 1 96 ? -49.726 -17.503 63.596 1.00 81.88 96 TRP A CA 1
ATOM 681 C C . TRP A 1 96 ? -48.615 -18.211 64.364 1.00 81.88 96 TRP A C 1
ATOM 683 O O . TRP A 1 96 ? -48.245 -19.333 64.019 1.00 81.88 96 TRP A O 1
ATOM 693 N N . CYS A 1 97 ? -48.118 -17.585 65.432 1.00 76.75 97 CYS A N 1
ATOM 694 C CA . CYS A 1 97 ? -47.426 -18.325 66.484 1.00 76.75 97 CYS A CA 1
ATOM 695 C C . CYS A 1 97 ? -48.503 -18.997 67.358 1.00 76.75 97 CYS A C 1
ATOM 697 O O . CYS A 1 97 ? -49.328 -18.304 67.954 1.00 76.75 97 CYS A O 1
ATOM 699 N N . ASN A 1 98 ? -48.539 -20.333 67.386 1.00 68.50 98 ASN A N 1
ATOM 700 C CA . ASN A 1 98 ? -49.627 -21.117 67.993 1.00 68.50 98 ASN A CA 1
ATOM 701 C C . ASN A 1 98 ? -49.869 -20.811 69.492 1.00 68.50 98 ASN A C 1
ATOM 703 O O . ASN A 1 98 ? -48.905 -20.530 70.202 1.00 68.50 98 ASN A O 1
ATOM 707 N N . PRO A 1 99 ? -51.099 -20.983 70.027 1.00 55.03 99 PRO A N 1
ATOM 708 C CA . PRO A 1 99 ? -51.542 -20.368 71.291 1.00 55.03 99 PRO A CA 1
ATOM 709 C C . PRO A 1 99 ? -51.037 -21.008 72.601 1.00 55.03 99 PRO A C 1
ATOM 711 O O . PRO A 1 99 ? -51.527 -20.659 73.671 1.00 55.03 99 PRO A O 1
ATOM 714 N N . GLY A 1 100 ? -50.099 -21.956 72.566 1.00 54.62 100 GLY A N 1
ATOM 715 C CA . GLY A 1 100 ? -49.623 -22.637 73.778 1.00 54.62 100 GLY A CA 1
ATOM 716 C C . GLY A 1 100 ? -48.482 -21.882 74.460 1.00 54.62 100 GLY A C 1
ATOM 717 O O . GLY A 1 100 ? -47.445 -21.695 73.843 1.00 54.62 100 GLY A O 1
ATOM 718 N N . ASP A 1 101 ? -48.665 -21.474 75.716 1.00 51.03 101 ASP A N 1
ATOM 719 C CA . ASP A 1 101 ? -47.637 -20.959 76.641 1.00 51.03 101 ASP A CA 1
ATOM 720 C C . ASP A 1 101 ? -46.871 -19.698 76.202 1.00 51.03 101 ASP A C 1
ATOM 722 O O . ASP A 1 101 ? -45.646 -19.614 76.307 1.00 51.03 101 ASP A O 1
ATOM 726 N N . ALA A 1 102 ? -47.623 -18.682 75.765 1.00 56.12 102 ALA A N 1
ATOM 727 C CA . ALA A 1 102 ? -47.128 -17.323 75.515 1.00 56.12 102 ALA A CA 1
ATOM 728 C C . ALA A 1 102 ? -45.894 -17.273 74.584 1.00 56.12 102 ALA A C 1
ATOM 730 O O . ALA A 1 102 ? -44.821 -16.813 74.995 1.00 56.12 102 ALA A O 1
ATOM 731 N N . PRO A 1 103 ? -46.016 -17.729 73.319 1.00 59.47 103 PRO A N 1
ATOM 732 C CA . PRO A 1 103 ? -44.949 -17.537 72.345 1.00 59.47 103 PRO A CA 1
ATOM 733 C C . PRO A 1 103 ? -44.652 -16.043 72.195 1.00 59.47 103 PRO A C 1
ATOM 735 O O . PRO A 1 103 ? -45.568 -15.225 72.090 1.00 59.47 103 PRO A O 1
ATOM 738 N N . SER A 1 104 ? -43.371 -15.686 72.150 1.00 60.72 104 SER A N 1
ATOM 739 C CA . SER A 1 104 ? -42.955 -14.335 71.788 1.00 60.72 104 SER A CA 1
ATOM 740 C C . SER A 1 104 ? -42.459 -14.316 70.349 1.00 60.72 104 SER A C 1
ATOM 742 O O . SER A 1 104 ? -41.725 -15.208 69.904 1.00 60.72 104 SER A O 1
ATOM 744 N N . VAL A 1 105 ? -42.855 -13.273 69.619 1.00 59.28 105 VAL A N 1
ATOM 745 C CA . VAL A 1 105 ? -42.182 -12.891 68.378 1.00 59.28 105 VAL A CA 1
ATOM 746 C C . VAL A 1 105 ? -40.837 -12.317 68.808 1.00 59.28 105 VAL A C 1
ATOM 748 O O . VAL A 1 105 ? -40.768 -11.241 69.400 1.00 59.28 105 VAL A O 1
ATOM 751 N N . ARG A 1 106 ? -39.772 -13.103 68.630 1.00 55.66 106 ARG A N 1
ATOM 752 C CA . ARG A 1 106 ? -38.432 -12.747 69.120 1.00 55.66 106 ARG A CA 1
ATOM 753 C C . ARG A 1 106 ? -37.760 -11.687 68.259 1.00 55.66 106 ARG A C 1
ATOM 755 O O . ARG A 1 106 ? -36.847 -11.026 68.740 1.00 55.66 106 ARG A O 1
ATOM 762 N N . ASN A 1 107 ? -38.165 -11.591 66.997 1.00 52.56 107 ASN A N 1
ATOM 763 C CA . ASN A 1 107 ? -37.441 -10.854 65.983 1.00 52.56 107 ASN A CA 1
ATOM 764 C C . ASN A 1 107 ? -38.432 -10.009 65.186 1.00 52.56 107 ASN A C 1
ATOM 766 O O . ASN A 1 107 ? -39.386 -10.536 64.635 1.00 52.56 107 ASN A O 1
ATOM 770 N N . SER A 1 108 ? -38.227 -8.699 65.117 1.00 55.06 108 SER A N 1
ATOM 771 C CA . SER A 1 108 ? -39.040 -7.779 64.308 1.00 55.06 108 SER A CA 1
ATOM 772 C C . SER A 1 108 ? -38.818 -7.937 62.791 1.00 55.06 108 SER A C 1
ATOM 774 O O . SER A 1 108 ? -39.218 -7.070 62.017 1.00 55.06 108 SER A O 1
ATOM 776 N N . ASP A 1 109 ? -38.188 -9.031 62.357 1.00 65.50 109 ASP A N 1
ATOM 777 C CA . ASP A 1 109 ? -37.819 -9.304 60.968 1.00 65.50 109 ASP A CA 1
ATOM 778 C C . ASP A 1 109 ? -38.930 -10.073 60.243 1.00 65.50 109 ASP A C 1
ATOM 780 O O . ASP A 1 109 ? -38.702 -11.143 59.673 1.00 65.50 109 ASP A O 1
ATOM 784 N N . ILE A 1 110 ? -40.146 -9.515 60.230 1.00 79.81 110 ILE A N 1
ATOM 785 C CA . ILE A 1 110 ? -41.232 -10.037 59.393 1.00 79.81 110 ILE A CA 1
ATOM 786 C C . ILE A 1 110 ? -40.766 -10.006 57.938 1.00 79.81 110 ILE A C 1
ATOM 788 O O . ILE A 1 110 ? -40.469 -8.951 57.359 1.00 79.81 110 ILE A O 1
ATOM 792 N N . GLN A 1 111 ? -40.747 -11.176 57.316 1.00 84.44 111 GLN A N 1
ATOM 793 C CA . GLN A 1 111 ? -40.270 -11.344 55.956 1.00 84.44 111 GLN A CA 1
ATOM 794 C C . GLN A 1 111 ? -41.389 -11.804 55.033 1.00 84.44 111 GLN A C 1
ATOM 796 O O . GLN A 1 111 ? -42.368 -12.422 55.447 1.00 84.44 111 GLN A O 1
ATOM 801 N N . ILE A 1 112 ? -41.231 -11.489 53.754 1.00 82.00 112 ILE A N 1
ATOM 802 C CA . ILE A 1 112 ? -42.125 -11.937 52.696 1.00 82.00 112 ILE A CA 1
ATOM 803 C C . ILE A 1 112 ? -41.297 -12.790 51.744 1.00 82.00 112 ILE A C 1
ATOM 805 O O . ILE A 1 112 ? -40.209 -12.392 51.333 1.00 82.00 112 ILE A O 1
ATOM 809 N N . ILE A 1 113 ? -41.795 -13.981 51.425 1.00 79.31 113 ILE A N 1
ATOM 810 C CA . ILE A 1 113 ? -41.175 -14.887 50.460 1.00 79.31 113 ILE A CA 1
ATOM 811 C C . ILE A 1 113 ? -42.041 -14.903 49.207 1.00 79.31 113 ILE A C 1
ATOM 813 O O . ILE A 1 113 ? -43.236 -15.191 49.276 1.00 79.31 113 ILE A O 1
ATOM 817 N N . ILE A 1 114 ? -41.421 -14.630 48.061 1.00 77.94 114 ILE A N 1
ATOM 818 C CA . ILE A 1 114 ? -42.035 -14.783 46.741 1.00 77.94 114 ILE A CA 1
ATOM 819 C C . ILE A 1 114 ? -41.837 -16.236 46.298 1.00 77.94 114 ILE A C 1
ATOM 821 O O . ILE A 1 114 ? -40.711 -16.728 46.265 1.00 77.94 114 ILE A O 1
ATOM 825 N N . LEU A 1 115 ? -42.931 -16.931 45.994 1.00 74.06 115 LEU A N 1
ATOM 826 C CA . LEU A 1 115 ? -42.946 -18.356 45.657 1.00 74.06 115 LEU A CA 1
ATOM 827 C C . LEU A 1 115 ? -42.855 -18.605 44.153 1.00 74.06 115 LEU A C 1
ATOM 829 O O . LEU A 1 115 ? -42.151 -19.512 43.719 1.00 74.06 115 LEU A O 1
ATOM 833 N N . SER A 1 116 ? -43.551 -17.800 43.353 1.00 66.44 116 SER A N 1
ATOM 834 C CA . SER A 1 116 ? -43.379 -17.765 41.902 1.00 66.44 116 SER A CA 1
ATOM 835 C C . SER A 1 116 ? -43.829 -16.415 41.353 1.00 66.44 116 SER A C 1
ATOM 837 O O . SER A 1 116 ? -44.737 -15.787 41.894 1.00 66.44 116 SER A O 1
ATOM 839 N N . ALA A 1 117 ? -43.181 -15.957 40.288 1.00 60.56 117 ALA A N 1
ATOM 840 C CA . ALA A 1 117 ? -43.573 -14.770 39.543 1.00 60.56 117 ALA A CA 1
ATOM 841 C C . ALA A 1 117 ? -43.410 -15.068 38.051 1.00 60.56 117 ALA A C 1
ATOM 843 O O . ALA A 1 117 ? -42.430 -15.706 37.655 1.00 60.56 117 ALA A O 1
ATOM 844 N N . ALA A 1 118 ? -44.358 -14.625 37.222 1.00 54.06 118 ALA A N 1
ATOM 845 C CA . ALA A 1 118 ? -44.179 -14.681 35.775 1.00 54.06 118 ALA A CA 1
ATOM 846 C C . ALA A 1 118 ? -42.928 -13.887 35.375 1.00 54.06 118 ALA A C 1
ATOM 848 O O . ALA A 1 118 ? -42.692 -12.785 35.881 1.00 54.06 118 ALA A O 1
ATOM 849 N N . ALA A 1 119 ? -42.130 -14.448 34.461 1.00 51.62 119 ALA A N 1
ATOM 850 C CA . ALA A 1 119 ? -41.019 -13.713 33.879 1.00 51.62 119 ALA A CA 1
ATOM 851 C C . ALA A 1 119 ? -41.580 -12.453 33.194 1.00 51.62 119 ALA A C 1
ATOM 853 O O . ALA A 1 119 ? -42.544 -12.563 32.429 1.00 51.62 119 ALA A O 1
ATOM 854 N N . PRO A 1 120 ? -41.025 -11.263 33.464 1.00 54.31 120 PRO A N 1
ATOM 855 C CA . PRO A 1 120 ? -41.498 -10.048 32.822 1.00 54.31 120 PRO A CA 1
ATOM 856 C C . PRO A 1 120 ? -41.323 -10.174 31.304 1.00 54.31 120 PRO A C 1
ATOM 858 O O . PRO A 1 120 ? -40.258 -10.566 30.824 1.00 54.31 120 PRO A O 1
ATOM 861 N N . SER A 1 121 ? -42.355 -9.832 30.532 1.00 52.09 121 SER A N 1
ATOM 862 C CA . SER A 1 121 ? -42.230 -9.719 29.080 1.00 52.09 121 SER A CA 1
ATOM 863 C C . SER A 1 121 ? -41.532 -8.406 28.739 1.00 52.09 121 SER A C 1
ATOM 865 O O . SER A 1 121 ? -42.075 -7.328 28.985 1.00 52.09 121 SER A O 1
ATOM 867 N N . ILE A 1 122 ? -40.343 -8.487 28.146 1.00 53.31 122 ILE A N 1
ATOM 868 C CA . ILE A 1 122 ? -39.668 -7.321 27.573 1.00 53.31 122 ILE A CA 1
ATOM 869 C C . ILE A 1 122 ? -39.786 -7.376 26.069 1.00 53.31 122 ILE A C 1
ATOM 871 O O . ILE A 1 122 ? -39.376 -8.339 25.429 1.00 53.31 122 ILE A O 1
ATOM 875 N N . THR A 1 123 ? -40.268 -6.283 25.507 1.00 54.59 123 THR A N 1
ATOM 876 C CA . THR A 1 123 ? -40.176 -5.997 24.083 1.00 54.59 123 THR A CA 1
ATOM 877 C C . THR A 1 123 ? -39.234 -4.820 23.911 1.00 54.59 123 THR A C 1
ATOM 879 O O . THR A 1 123 ? -39.615 -3.692 24.210 1.00 54.59 123 THR A O 1
ATOM 882 N N . ALA A 1 124 ? -38.011 -5.060 23.437 1.00 55.31 124 ALA A N 1
ATOM 883 C CA . ALA A 1 124 ? -37.154 -3.958 23.018 1.00 55.31 124 ALA A CA 1
ATOM 884 C C . ALA A 1 124 ? -37.652 -3.430 21.672 1.00 55.31 124 ALA A C 1
ATOM 886 O O . ALA A 1 124 ? -37.614 -4.142 20.668 1.00 55.31 124 ALA A O 1
ATOM 887 N N . SER A 1 125 ? -38.116 -2.185 21.662 1.00 57.47 125 SER A N 1
ATOM 888 C CA . SER A 1 125 ? -38.439 -1.462 20.439 1.00 57.47 125 SER A CA 1
ATOM 889 C C . SER A 1 125 ? -37.569 -0.208 20.360 1.00 57.47 125 SER A C 1
ATOM 891 O O . SER A 1 125 ? -37.666 0.610 21.275 1.00 57.47 125 SER A O 1
ATOM 893 N N . PRO A 1 126 ? -36.753 -0.045 19.303 1.00 56.00 126 PRO A N 1
ATOM 894 C CA . PRO A 1 126 ? -36.563 -0.992 18.199 1.00 56.00 126 PRO A CA 1
ATOM 895 C C . PRO A 1 126 ? -35.646 -2.178 18.584 1.00 56.00 126 PRO A C 1
ATOM 897 O O . PRO A 1 126 ? -34.712 -2.019 19.366 1.00 56.00 126 PRO A O 1
ATOM 900 N N . SER A 1 127 ? -35.869 -3.365 18.001 1.00 60.97 127 SER A N 1
ATOM 901 C CA . SER A 1 127 ? -34.988 -4.551 18.144 1.00 60.97 127 SER A CA 1
ATOM 902 C C . SER A 1 127 ? -33.698 -4.454 17.315 1.00 60.97 127 SER A C 1
ATOM 904 O O . SER A 1 127 ? -32.753 -5.225 17.490 1.00 60.97 127 SER A O 1
ATOM 906 N N . THR A 1 128 ? -33.648 -3.484 16.406 1.00 58.56 128 THR A N 1
ATOM 907 C CA . THR A 1 128 ? -32.493 -3.163 15.572 1.00 58.56 128 THR A CA 1
ATOM 908 C C . THR A 1 128 ? -32.256 -1.668 15.658 1.00 58.56 128 THR A C 1
ATOM 910 O O . THR A 1 128 ? -33.155 -0.869 15.403 1.00 58.56 128 THR A O 1
ATOM 913 N N . VAL A 1 129 ? -31.038 -1.283 16.015 1.00 60.91 129 VAL A N 1
ATOM 914 C CA . VAL A 1 129 ? -30.608 0.111 15.999 1.00 60.91 129 VAL A CA 1
ATOM 915 C C . VAL A 1 129 ? -29.926 0.339 14.668 1.00 60.91 129 VAL A C 1
ATOM 917 O O . VAL A 1 129 ? -28.809 -0.123 14.439 1.00 60.91 129 VAL A O 1
ATOM 920 N N . VAL A 1 130 ? -30.609 1.047 13.773 1.00 60.31 130 VAL A N 1
ATOM 921 C CA . VAL A 1 130 ? -29.960 1.554 12.568 1.00 60.31 130 VAL A CA 1
ATOM 922 C C . VAL A 1 130 ? -29.013 2.650 13.022 1.00 60.31 130 VAL A C 1
ATOM 924 O O . VAL A 1 130 ? -29.459 3.701 13.478 1.00 60.31 130 VAL A O 1
ATOM 927 N N . ILE A 1 131 ? -27.711 2.388 12.941 1.00 59.44 131 ILE A N 1
ATOM 928 C CA . ILE A 1 131 ? -26.714 3.423 13.177 1.00 59.44 131 ILE A CA 1
ATOM 929 C C . ILE A 1 131 ? -26.729 4.322 11.937 1.00 59.44 131 ILE A C 1
ATOM 931 O O . ILE A 1 131 ? -26.425 3.829 10.845 1.00 59.44 131 ILE A O 1
ATOM 935 N N . PRO A 1 132 ? -27.124 5.607 12.062 1.00 52.59 132 PRO A N 1
ATOM 936 C CA . PRO A 1 132 ? -27.151 6.511 10.925 1.00 52.59 132 PRO A CA 1
ATOM 937 C C . PRO A 1 132 ? -25.781 6.563 10.263 1.00 52.59 132 PRO A C 1
ATOM 939 O O . PRO A 1 132 ? -24.748 6.493 10.935 1.00 52.59 132 PRO A O 1
ATOM 942 N N . ALA A 1 133 ? -25.783 6.675 8.938 1.00 42.97 133 ALA A N 1
ATOM 943 C CA . ALA A 1 133 ? -24.556 6.667 8.166 1.00 42.97 133 ALA A CA 1
ATOM 944 C C . ALA A 1 133 ? -23.569 7.713 8.702 1.00 42.97 133 ALA A C 1
ATOM 946 O O . ALA A 1 133 ? -23.896 8.890 8.858 1.00 42.97 133 ALA A O 1
ATOM 947 N N . GLY A 1 134 ? -22.370 7.233 9.019 1.00 45.59 134 GLY A N 1
ATOM 948 C CA . GLY A 1 134 ? -21.289 8.047 9.543 1.00 45.59 134 GLY A CA 1
ATOM 949 C C . GLY A 1 134 ? -21.164 8.141 11.057 1.00 45.59 134 GLY A C 1
ATOM 950 O O . GLY A 1 134 ? -20.343 8.901 11.569 1.00 45.59 134 GLY A O 1
ATOM 951 N N . GLN A 1 135 ? -21.940 7.357 11.787 1.00 46.69 135 GLN A N 1
ATOM 952 C CA . GLN A 1 135 ? -21.725 7.170 13.208 1.00 46.69 135 GLN A CA 1
ATOM 953 C C . GLN A 1 135 ? -21.054 5.813 13.439 1.00 46.69 135 GLN A C 1
ATOM 955 O O . GLN A 1 135 ? -21.462 4.795 12.886 1.00 46.69 135 GLN A O 1
ATOM 960 N N . VAL A 1 136 ? -20.017 5.786 14.278 1.00 45.84 136 VAL A N 1
ATOM 961 C CA . VAL A 1 136 ? -19.465 4.526 14.809 1.00 45.84 136 VAL A CA 1
ATOM 962 C C . VAL A 1 136 ? -20.352 3.947 15.915 1.00 45.84 136 VAL A C 1
ATOM 964 O O . VAL A 1 136 ? -20.189 2.784 16.276 1.00 45.84 136 VAL A O 1
ATOM 967 N N . MET A 1 137 ? -21.296 4.760 16.409 1.00 50.78 137 MET A N 1
ATOM 968 C CA . MET A 1 137 ? -22.145 4.518 17.569 1.00 50.78 137 MET A CA 1
ATOM 969 C C . MET A 1 137 ? -23.553 5.082 17.342 1.00 50.78 137 MET A C 1
ATOM 971 O O . MET A 1 137 ? -23.702 6.253 17.011 1.00 50.78 137 MET A O 1
ATOM 975 N N . GLY A 1 138 ? -24.594 4.281 17.554 1.00 53.78 138 GLY A N 1
ATOM 976 C CA . GLY A 1 138 ? -25.984 4.752 17.561 1.00 53.78 138 GLY A CA 1
ATOM 977 C C . GLY A 1 138 ? -26.560 4.744 18.970 1.00 53.78 138 GLY A C 1
ATOM 978 O O . GLY A 1 138 ? -26.167 3.919 19.790 1.00 53.78 138 GLY A O 1
ATOM 979 N N . THR A 1 139 ? -27.508 5.635 19.246 1.00 56.56 139 THR A N 1
ATOM 980 C CA . THR A 1 139 ? -28.284 5.626 20.489 1.00 56.56 139 THR A CA 1
ATOM 981 C C . THR A 1 139 ? -29.735 5.302 20.150 1.00 56.56 139 THR A C 1
ATOM 983 O O . THR A 1 139 ? -30.243 5.665 19.090 1.00 56.56 139 THR A O 1
ATOM 986 N N . THR A 1 140 ? -30.411 4.562 21.021 1.00 58.56 140 THR A N 1
ATOM 987 C CA . THR A 1 140 ? -31.835 4.269 20.865 1.00 58.56 140 THR A CA 1
ATOM 988 C C . THR A 1 140 ? -32.496 4.245 22.227 1.00 58.56 140 THR A C 1
ATOM 990 O O . THR A 1 140 ? -31.850 3.906 23.215 1.00 58.56 140 THR A O 1
ATOM 993 N N . THR A 1 141 ? -33.781 4.566 22.287 1.00 60.00 141 THR A N 1
ATOM 994 C CA . THR A 1 141 ? -34.571 4.362 23.497 1.00 60.00 141 THR A CA 1
ATOM 995 C C . THR A 1 141 ? -35.096 2.937 23.498 1.00 60.00 141 THR A C 1
ATOM 997 O O . THR A 1 141 ? -35.741 2.527 22.541 1.00 60.00 141 THR A O 1
ATOM 1000 N N . VAL A 1 142 ? -34.845 2.193 24.575 1.00 60.34 142 VAL A N 1
ATOM 1001 C CA . VAL A 1 142 ? -35.419 0.858 24.761 1.00 60.34 142 VAL A CA 1
ATOM 1002 C C . VAL A 1 142 ? -36.545 0.945 25.774 1.00 60.34 142 VAL A C 1
ATOM 1004 O O . VAL A 1 142 ? -36.329 1.224 26.952 1.00 60.34 142 VAL A O 1
ATOM 1007 N N . SER A 1 143 ? -37.763 0.704 25.307 1.00 62.69 143 SER A N 1
ATOM 1008 C CA . SER A 1 143 ? -38.925 0.578 26.180 1.00 62.69 143 SER A CA 1
ATOM 1009 C C . SER A 1 143 ? -38.996 -0.826 26.779 1.00 62.69 143 SER A C 1
ATOM 1011 O O . SER A 1 143 ? -38.648 -1.811 26.136 1.00 62.69 143 SER A O 1
ATOM 1013 N N . PHE A 1 144 ? -39.465 -0.921 28.017 1.00 60.69 144 PHE A N 1
ATOM 1014 C CA . PHE A 1 144 ? -39.769 -2.179 28.688 1.00 60.69 144 PHE A CA 1
ATOM 1015 C C . PHE A 1 144 ? -41.002 -1.977 29.565 1.00 60.69 144 PHE A C 1
ATOM 1017 O O . PHE A 1 144 ? -41.259 -0.880 30.061 1.00 60.69 144 PHE A O 1
ATOM 1024 N N . SER A 1 145 ? -41.758 -3.047 29.765 1.00 56.53 145 SER A N 1
ATOM 1025 C CA . SER A 1 145 ? -42.882 -3.091 30.692 1.00 56.53 145 SER A CA 1
ATOM 1026 C C . SER A 1 145 ? -42.618 -4.189 31.710 1.00 56.53 145 SER A C 1
ATOM 1028 O O . SER A 1 145 ? -42.307 -5.316 31.334 1.00 56.53 145 SER A O 1
ATOM 1030 N N . SER A 1 146 ? -42.738 -3.865 32.993 1.00 55.72 146 SER A N 1
ATOM 1031 C CA . SER A 1 146 ? -42.722 -4.847 34.076 1.00 55.72 146 SER A CA 1
ATOM 1032 C C . SER A 1 146 ? -44.060 -4.781 34.789 1.00 55.72 146 SER A C 1
ATOM 1034 O O . SER A 1 146 ? -44.574 -3.693 35.044 1.00 55.72 146 SER A O 1
ATOM 1036 N N . THR A 1 147 ? -44.624 -5.939 35.113 1.00 53.09 147 THR A N 1
ATOM 1037 C CA . THR A 1 147 ? -45.827 -6.036 35.947 1.00 53.09 147 THR A CA 1
ATOM 1038 C C . THR A 1 147 ? -45.523 -5.792 37.429 1.00 53.09 147 THR A C 1
ATOM 1040 O O . THR A 1 147 ? -46.448 -5.586 38.207 1.00 53.09 147 THR A O 1
ATOM 1043 N N . ASN A 1 148 ? -44.242 -5.753 37.824 1.00 52.56 148 ASN A N 1
ATOM 1044 C CA . ASN A 1 148 ? -43.806 -5.477 39.192 1.00 52.56 148 ASN A CA 1
ATOM 1045 C C . ASN A 1 148 ? -43.342 -4.014 39.319 1.00 52.56 148 ASN A C 1
ATOM 1047 O O . ASN A 1 148 ? -42.281 -3.641 38.811 1.00 52.56 148 ASN A O 1
ATOM 1051 N N . ALA A 1 149 ? -44.144 -3.190 40.004 1.00 48.31 149 ALA A N 1
ATOM 1052 C CA . ALA A 1 149 ? -43.915 -1.750 40.182 1.00 48.31 149 ALA A CA 1
ATOM 1053 C C . ALA A 1 149 ? -42.765 -1.405 41.155 1.00 48.31 149 ALA A C 1
ATOM 1055 O O . ALA A 1 149 ? -42.310 -0.265 41.193 1.00 48.31 149 ALA A O 1
ATOM 1056 N N . SER A 1 150 ? -42.281 -2.378 41.926 1.00 50.88 150 SER A N 1
ATOM 1057 C CA . SER A 1 150 ? -41.191 -2.229 42.891 1.00 50.88 150 SER A CA 1
ATOM 1058 C C . SER A 1 150 ? -40.243 -3.424 42.782 1.00 50.88 150 SER A C 1
ATOM 1060 O O . SER A 1 150 ? -40.683 -4.570 42.786 1.00 50.88 150 SER A O 1
ATOM 1062 N N . GLY A 1 151 ? -38.939 -3.165 42.645 1.00 55.06 151 GLY A N 1
ATOM 1063 C CA . GLY A 1 151 ? -37.904 -4.210 42.667 1.00 55.06 151 GLY A CA 1
ATOM 1064 C C . GLY A 1 151 ? -37.423 -4.731 41.309 1.00 55.06 151 GLY A C 1
ATOM 1065 O O . GLY A 1 151 ? -36.622 -5.658 41.279 1.00 55.06 151 GLY A O 1
ATOM 1066 N N . THR A 1 152 ? -37.842 -4.147 40.182 1.00 66.31 152 THR A N 1
ATOM 1067 C CA . THR A 1 152 ? -37.249 -4.503 38.882 1.00 66.31 152 THR A CA 1
ATOM 1068 C C . THR A 1 152 ? -35.833 -3.921 38.775 1.00 66.31 152 THR A C 1
ATOM 1070 O O . THR A 1 152 ? -35.624 -2.715 38.943 1.00 66.31 152 THR A O 1
ATOM 1073 N N . CYS A 1 153 ? -34.870 -4.789 38.480 1.00 71.12 153 CYS A N 1
ATOM 1074 C CA . CYS A 1 153 ? -33.479 -4.478 38.193 1.00 71.12 153 CYS A CA 1
ATOM 1075 C C . CYS A 1 153 ? -33.176 -4.728 36.713 1.00 71.12 153 CYS A C 1
ATOM 1077 O O . CYS A 1 153 ? -33.488 -5.788 36.167 1.00 71.12 153 CYS A O 1
ATOM 1079 N N . ILE A 1 154 ? -32.539 -3.755 36.077 1.00 73.75 154 ILE A N 1
ATOM 1080 C CA . ILE A 1 154 ? -32.125 -3.777 34.677 1.00 73.75 154 ILE A CA 1
ATOM 1081 C C . ILE A 1 154 ? -30.626 -4.001 34.632 1.00 73.75 154 ILE A C 1
ATOM 1083 O O . ILE A 1 154 ? -29.857 -3.277 35.267 1.00 73.75 154 ILE A O 1
ATOM 1087 N N . TRP A 1 155 ? -30.220 -4.970 33.827 1.00 77.12 155 TRP A N 1
ATOM 1088 C CA . TRP A 1 155 ? -28.832 -5.262 33.529 1.00 77.12 155 TRP A CA 1
ATOM 1089 C C . TRP A 1 155 ? -28.572 -5.086 32.045 1.00 77.12 155 TRP A C 1
ATOM 1091 O O . TRP A 1 155 ? -29.408 -5.419 31.199 1.00 77.12 155 TRP A O 1
ATOM 1101 N N . ILE A 1 156 ? -27.381 -4.587 31.745 1.00 76.31 156 ILE A N 1
ATOM 1102 C CA . ILE A 1 156 ? -26.917 -4.341 30.386 1.00 76.31 156 ILE A CA 1
ATOM 1103 C C . ILE A 1 156 ? -25.640 -5.146 30.182 1.00 76.31 156 ILE A C 1
ATOM 1105 O O . ILE A 1 156 ? -24.737 -5.113 31.017 1.00 76.31 156 ILE A O 1
ATOM 1109 N N . SER A 1 157 ? -25.567 -5.879 29.076 1.00 76.12 157 SER A N 1
ATOM 1110 C CA . SER A 1 157 ? -24.357 -6.577 28.636 1.00 76.12 157 SER A CA 1
ATOM 1111 C C . SER A 1 157 ? -24.075 -6.205 27.189 1.00 76.12 157 SER A C 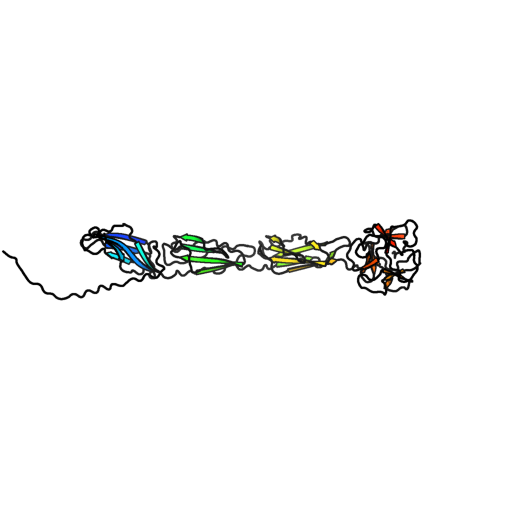1
ATOM 1113 O O . SER A 1 157 ? -24.951 -6.302 26.328 1.00 76.12 157 SER A O 1
ATOM 1115 N N . GLN A 1 158 ? -22.855 -5.754 26.929 1.00 76.50 158 GLN A N 1
ATOM 1116 C CA . GLN A 1 158 ? -22.376 -5.451 25.587 1.00 76.50 158 GLN A CA 1
ATOM 1117 C C . GLN A 1 158 ? -21.589 -6.634 25.024 1.00 76.50 158 GLN A C 1
ATOM 1119 O O . GLN A 1 158 ? -21.315 -7.619 25.712 1.00 76.50 158 GLN A O 1
ATOM 1124 N N . THR A 1 159 ? -21.256 -6.564 23.738 1.00 75.00 159 THR A N 1
ATOM 1125 C CA . THR A 1 159 ? -20.516 -7.627 23.047 1.00 75.00 159 THR A CA 1
ATOM 1126 C C . THR A 1 159 ? -19.190 -7.918 23.758 1.00 75.00 159 THR A C 1
ATOM 1128 O O . THR A 1 159 ? -18.301 -7.076 23.774 1.00 75.00 159 THR A O 1
ATOM 1131 N N . GLY A 1 160 ? -19.069 -9.117 24.337 1.00 70.81 160 GLY A N 1
ATOM 1132 C CA . GLY A 1 160 ? -17.868 -9.560 25.057 1.00 70.81 160 GLY A CA 1
ATOM 1133 C C . GLY A 1 160 ? -17.789 -9.133 26.528 1.00 70.81 160 GLY A C 1
ATOM 1134 O O . GLY A 1 160 ? -16.826 -9.498 27.198 1.00 70.81 160 GLY A O 1
ATOM 1135 N N . GLU A 1 161 ? -18.787 -8.417 27.056 1.00 78.56 161 GLU A N 1
ATOM 1136 C CA . GLU A 1 161 ? -18.780 -7.922 28.436 1.00 78.56 161 GLU A CA 1
ATOM 1137 C C . GLU A 1 161 ? -19.735 -8.685 29.362 1.00 78.56 161 GLU A C 1
ATOM 1139 O O . GLU A 1 161 ? -20.861 -9.041 28.993 1.00 78.56 161 GLU A O 1
ATOM 1144 N N . ALA A 1 162 ? -19.308 -8.868 30.615 1.00 76.94 162 ALA A N 1
ATOM 1145 C CA . ALA A 1 162 ? -20.172 -9.371 31.676 1.00 76.94 162 ALA A CA 1
ATOM 1146 C C . ALA A 1 162 ? -21.340 -8.394 31.942 1.00 76.94 162 ALA A C 1
ATOM 1148 O O . ALA A 1 162 ? -21.131 -7.178 31.897 1.00 76.94 162 ALA A O 1
ATOM 1149 N N . PRO A 1 163 ? -22.556 -8.888 32.247 1.00 77.50 163 PRO A N 1
ATOM 1150 C CA . PRO A 1 163 ? -23.689 -8.032 32.578 1.00 77.50 163 PRO A CA 1
ATOM 1151 C C . PRO A 1 163 ? -23.383 -7.106 33.756 1.00 77.50 163 PRO A C 1
ATOM 1153 O O . PRO A 1 163 ? -22.897 -7.548 34.797 1.00 77.50 163 PRO A O 1
ATOM 1156 N N . ARG A 1 164 ? -23.723 -5.826 33.612 1.00 79.81 164 ARG A N 1
ATOM 1157 C CA . ARG A 1 164 ? -23.599 -4.815 34.665 1.00 79.81 164 ARG A CA 1
ATOM 1158 C C . ARG A 1 164 ? -24.972 -4.339 35.102 1.00 79.81 164 ARG A C 1
ATOM 1160 O O . ARG A 1 164 ? -25.856 -4.150 34.264 1.00 79.81 164 ARG A O 1
ATOM 1167 N N . LEU A 1 165 ? -25.136 -4.141 36.407 1.00 78.25 165 LEU A N 1
ATOM 1168 C CA . LEU A 1 165 ? -26.364 -3.594 36.961 1.00 78.25 165 LEU A CA 1
ATOM 1169 C C . LEU A 1 165 ? -26.474 -2.119 36.566 1.00 78.25 165 LEU A C 1
ATOM 1171 O O . LEU A 1 165 ? -25.602 -1.323 36.903 1.00 78.25 165 LEU A O 1
ATOM 1175 N N . TRP A 1 166 ? -27.534 -1.767 35.843 1.00 73.81 166 TRP A N 1
ATOM 1176 C CA . TRP A 1 166 ? -27.787 -0.400 35.391 1.00 73.81 166 TRP A CA 1
ATOM 1177 C C . TRP A 1 166 ? -28.648 0.374 36.383 1.00 73.81 166 TRP A C 1
ATOM 1179 O O . TRP A 1 166 ? -28.306 1.474 36.803 1.00 73.81 166 TRP A O 1
ATOM 1189 N N . SER A 1 167 ? -29.785 -0.206 36.757 1.00 71.25 167 SER A N 1
ATOM 1190 C CA . SER A 1 167 ? -30.723 0.397 37.697 1.00 71.25 167 SER A CA 1
ATOM 1191 C C . SER A 1 167 ? -31.498 -0.701 38.402 1.00 71.25 167 SER A C 1
ATOM 1193 O O . SER A 1 167 ? -31.975 -1.626 37.756 1.00 71.25 167 SER A O 1
ATOM 1195 N N . CYS A 1 168 ? -31.635 -0.581 39.715 1.00 64.88 168 CYS A N 1
ATOM 1196 C CA . CYS A 1 168 ? -32.653 -1.258 40.508 1.00 64.88 168 CYS A CA 1
ATOM 1197 C C . CYS A 1 168 ? -33.532 -0.155 41.096 1.00 64.88 168 CYS A C 1
ATOM 1199 O O . CYS A 1 168 ? -32.974 0.867 41.493 1.00 64.88 168 CYS A O 1
ATOM 1201 N N . ASN A 1 169 ? -34.852 -0.373 41.163 1.00 61.91 169 ASN A N 1
ATOM 1202 C CA . ASN A 1 169 ? -35.900 0.508 41.737 1.00 61.91 169 ASN A CA 1
ATOM 1203 C C . ASN A 1 169 ? -36.867 1.154 40.722 1.00 61.91 169 ASN A C 1
ATOM 1205 O O . ASN A 1 169 ? -37.534 2.133 41.050 1.00 61.91 169 ASN A O 1
ATOM 1209 N N . GLY A 1 170 ? -36.993 0.616 39.505 1.00 51.94 170 GLY A N 1
ATOM 1210 C CA . GLY A 1 170 ? -37.933 1.146 38.512 1.00 51.94 170 GLY A CA 1
ATOM 1211 C C . GLY A 1 170 ? -39.366 0.634 38.692 1.00 51.94 170 GLY A C 1
ATOM 1212 O O . GLY A 1 170 ? -39.612 -0.562 38.530 1.00 51.94 170 GLY A O 1
ATOM 1213 N N . ALA A 1 171 ? -40.307 1.550 38.942 1.00 48.19 171 ALA A N 1
ATOM 1214 C CA . ALA A 1 171 ? -41.694 1.390 38.506 1.00 48.19 171 ALA A CA 1
ATOM 1215 C C . ALA A 1 171 ? -41.747 1.285 36.971 1.00 48.19 171 ALA A C 1
ATOM 1217 O O . ALA A 1 171 ? -40.810 1.711 36.292 1.00 48.19 171 ALA A O 1
ATOM 1218 N N . ALA A 1 172 ? -42.823 0.714 36.419 1.00 47.31 172 ALA A N 1
ATOM 1219 C CA . ALA A 1 172 ? -43.032 0.632 34.974 1.00 47.31 172 ALA A CA 1
ATOM 1220 C C . ALA A 1 172 ? -42.811 2.011 34.324 1.00 47.31 172 ALA A C 1
ATOM 1222 O O . ALA A 1 172 ? -43.553 2.957 34.577 1.00 47.31 172 ALA A O 1
ATOM 1223 N N . GLY A 1 173 ? -41.755 2.138 33.525 1.00 46.72 173 GLY A N 1
ATOM 1224 C CA . GLY A 1 173 ? -41.346 3.422 32.980 1.00 46.72 173 GLY A CA 1
ATOM 1225 C C . GLY A 1 173 ? -40.186 3.244 32.021 1.00 46.72 173 GLY A C 1
ATOM 1226 O O . GLY A 1 173 ? -39.222 2.547 32.323 1.00 46.72 173 GLY A O 1
ATOM 1227 N N . SER A 1 174 ? -40.296 3.856 30.846 1.00 46.56 174 SER A N 1
ATOM 1228 C CA . SER A 1 174 ? -39.242 3.905 29.838 1.00 46.56 174 SER A CA 1
ATOM 1229 C C . SER A 1 174 ? -37.945 4.429 30.455 1.00 46.56 174 SER A C 1
ATOM 1231 O O . SER A 1 174 ? -37.816 5.622 30.732 1.00 46.56 174 SER A O 1
ATOM 1233 N N . GLY A 1 175 ? -36.974 3.547 30.669 1.00 46.22 175 GLY A N 1
ATOM 1234 C CA . GLY A 1 175 ? -35.612 3.959 30.965 1.00 46.22 175 GLY A CA 1
ATOM 1235 C C . GLY A 1 175 ? -34.948 4.416 29.674 1.00 46.22 175 GLY A C 1
ATOM 1236 O O . GLY A 1 175 ? -34.814 3.630 28.738 1.00 46.22 175 GLY A O 1
ATOM 1237 N N . LEU A 1 176 ? -34.512 5.675 29.611 1.00 47.31 176 LEU A N 1
ATOM 1238 C CA . LEU A 1 176 ? -33.570 6.107 28.582 1.00 47.31 176 LEU A CA 1
ATOM 1239 C C . LEU A 1 176 ? -32.230 5.430 28.861 1.00 47.31 176 LEU A C 1
ATOM 1241 O O . LEU A 1 176 ? -31.387 5.940 29.596 1.00 47.31 176 LEU A O 1
ATOM 1245 N N . VAL A 1 177 ? -32.056 4.238 28.305 1.00 51.53 177 VAL A N 1
ATOM 1246 C CA . VAL A 1 177 ? -30.740 3.628 28.195 1.00 51.53 177 VAL A CA 1
ATOM 1247 C C . VAL A 1 177 ? -30.114 4.177 26.926 1.00 51.53 177 VAL A C 1
ATOM 1249 O O . VAL A 1 177 ? -30.762 4.207 25.887 1.00 51.53 177 VAL A O 1
ATOM 1252 N N . TRP A 1 178 ? -28.862 4.612 27.010 1.00 53.59 178 TRP A N 1
ATOM 1253 C CA . TRP A 1 178 ? -28.060 4.998 25.856 1.00 53.59 178 TRP A CA 1
ATOM 1254 C C . TRP A 1 178 ? -27.155 3.812 25.528 1.00 53.59 178 TRP A C 1
ATOM 1256 O O . TRP A 1 178 ? -26.011 3.790 25.987 1.00 53.59 178 TRP A O 1
ATOM 1266 N N . PRO A 1 179 ? -27.650 2.759 24.845 1.00 53.38 179 PRO A N 1
ATOM 1267 C CA . PRO A 1 179 ? -26.797 1.633 24.534 1.00 53.38 179 PRO A CA 1
ATOM 1268 C C . PRO A 1 179 ? -25.706 2.126 23.588 1.00 53.38 179 PRO A C 1
ATOM 1270 O O . PRO A 1 179 ? -25.971 2.515 22.456 1.00 53.38 179 PRO A O 1
ATOM 1273 N N . TYR A 1 180 ? -24.473 2.132 24.081 1.00 56.56 180 TYR A N 1
ATOM 1274 C CA . TYR A 1 180 ? -23.286 2.304 23.262 1.00 56.56 180 TYR A CA 1
ATOM 1275 C C . TYR A 1 180 ? -23.130 1.012 22.441 1.00 56.56 180 TYR A C 1
ATOM 1277 O O . TYR A 1 180 ? -22.553 0.039 22.918 1.00 56.56 180 TYR A O 1
ATOM 1285 N N . VAL A 1 181 ? -23.700 0.961 21.228 1.00 59.81 181 VAL A N 1
ATOM 1286 C CA . VAL A 1 181 ? -23.537 -0.184 20.311 1.00 59.81 181 VAL A CA 1
ATOM 1287 C C . VAL A 1 181 ? -22.562 0.162 19.181 1.00 59.81 181 VAL A C 1
ATOM 1289 O O . VAL A 1 181 ? -22.924 0.968 18.322 1.00 59.81 181 VAL A O 1
ATOM 1292 N N . PRO A 1 182 ? -21.339 -0.400 19.159 1.00 56.66 182 PRO A N 1
ATOM 1293 C CA . PRO A 1 182 ? -20.446 -0.226 18.022 1.00 56.66 182 PRO A CA 1
ATOM 1294 C C . PRO A 1 182 ? -21.020 -0.917 16.783 1.00 56.66 182 PRO A C 1
ATOM 1296 O O . PRO A 1 182 ? -21.757 -1.899 16.894 1.00 56.66 182 PRO A O 1
ATOM 1299 N N . VAL A 1 183 ? -20.668 -0.425 15.594 1.00 59.06 183 VAL A N 1
ATOM 1300 C CA . VAL A 1 183 ? -21.017 -1.076 14.319 1.00 59.06 183 VAL A CA 1
ATOM 1301 C C . VAL A 1 183 ? -20.604 -2.557 14.347 1.00 59.06 183 VAL A C 1
ATOM 1303 O O . VAL A 1 183 ? -19.453 -2.875 14.639 1.00 59.06 183 VAL A O 1
ATOM 1306 N N . GLY A 1 184 ? -21.547 -3.465 14.058 1.00 59.59 184 GLY A N 1
ATOM 1307 C CA . GLY A 1 184 ? -21.336 -4.921 14.114 1.00 59.59 184 GLY A CA 1
ATOM 1308 C C . GLY A 1 184 ? -21.468 -5.540 15.513 1.00 59.59 184 GLY A C 1
ATOM 1309 O O . GLY A 1 184 ? -21.385 -6.759 15.655 1.00 59.59 184 GLY A O 1
ATOM 1310 N N . GLY A 1 185 ? -21.691 -4.722 16.542 1.00 67.69 185 GLY A N 1
ATOM 1311 C CA . GLY A 1 185 ? -21.941 -5.152 17.911 1.00 67.69 185 GLY A CA 1
ATOM 1312 C C . GLY A 1 185 ? -23.426 -5.296 18.248 1.00 67.69 185 GLY A C 1
ATOM 1313 O O . GLY A 1 185 ? -24.333 -4.969 17.476 1.00 67.69 185 GLY A O 1
ATOM 1314 N N . TYR A 1 186 ? -23.671 -5.772 19.463 1.00 65.81 186 TYR A N 1
ATOM 1315 C CA . TYR A 1 186 ? -24.993 -5.866 20.068 1.00 65.81 186 TYR A CA 1
ATOM 1316 C C . TYR A 1 186 ? -24.975 -5.420 21.533 1.00 65.81 186 TYR A C 1
ATOM 1318 O O . TYR A 1 186 ? -23.950 -5.513 22.218 1.00 65.81 186 TYR A O 1
ATOM 1326 N N . THR A 1 187 ? -26.138 -4.991 22.027 1.00 72.12 187 THR A N 1
ATOM 1327 C CA . THR A 1 187 ? -26.423 -4.844 23.462 1.00 72.12 187 THR A CA 1
ATOM 1328 C C . THR A 1 187 ? -27.560 -5.781 23.858 1.00 72.12 187 THR A C 1
ATOM 1330 O O . THR A 1 187 ? -28.587 -5.863 23.185 1.00 72.12 187 THR A O 1
ATOM 1333 N N . LYS A 1 188 ? -27.365 -6.510 24.954 1.00 75.44 188 LYS A N 1
ATOM 1334 C CA . LYS A 1 188 ? -28.352 -7.392 25.579 1.00 75.44 188 LYS A CA 1
ATOM 1335 C C . LYS A 1 188 ? -28.946 -6.716 26.806 1.00 75.44 188 LYS A C 1
ATOM 1337 O O . LYS A 1 188 ? -28.213 -6.165 27.628 1.00 75.44 188 LYS A O 1
ATOM 1342 N N . PHE A 1 189 ? -30.261 -6.833 26.941 1.00 73.00 189 PHE A N 1
ATOM 1343 C CA . PHE A 1 189 ? -31.020 -6.371 28.097 1.00 73.00 189 PHE A CA 1
ATOM 1344 C C . PHE A 1 189 ? -31.542 -7.569 28.877 1.00 73.00 189 PHE A C 1
ATOM 1346 O O . PHE A 1 189 ? -32.138 -8.496 28.313 1.00 73.00 189 PHE A O 1
ATOM 1353 N N . LEU A 1 190 ? -31.303 -7.544 30.183 1.00 73.06 190 LEU A N 1
ATOM 1354 C CA . LEU A 1 190 ? -31.752 -8.565 31.114 1.00 73.06 190 LEU A CA 1
ATOM 1355 C C . LEU A 1 190 ? -32.511 -7.849 32.232 1.00 73.06 190 LEU A C 1
ATOM 1357 O O . LEU A 1 190 ? -32.007 -6.877 32.792 1.00 73.06 190 LEU A O 1
ATOM 1361 N N . LEU A 1 191 ? -33.719 -8.308 32.551 1.00 68.75 191 LEU A N 1
ATOM 1362 C CA . LEU A 1 191 ? -34.439 -7.850 33.738 1.00 68.75 191 LEU A CA 1
ATOM 1363 C C . LEU A 1 191 ? -34.532 -8.991 34.732 1.00 68.75 191 LEU A C 1
ATOM 1365 O O . LEU A 1 191 ? -34.725 -10.152 34.373 1.00 68.75 191 LEU A O 1
ATOM 1369 N N . THR A 1 192 ? -34.429 -8.626 35.995 1.00 66.19 192 THR A N 1
ATOM 1370 C CA . THR A 1 192 ? -34.601 -9.518 37.135 1.00 66.19 192 THR A CA 1
ATOM 1371 C C . THR A 1 192 ? -35.248 -8.735 38.272 1.00 66.19 192 THR A C 1
ATOM 1373 O O . THR A 1 192 ? -35.254 -7.507 38.262 1.00 66.19 192 THR A O 1
ATOM 1376 N N . THR A 1 193 ? -35.809 -9.430 39.252 1.00 63.88 193 THR A N 1
ATOM 1377 C CA . THR A 1 193 ? -36.260 -8.837 40.519 1.00 63.88 193 THR A CA 1
ATOM 1378 C C . THR A 1 193 ? -35.143 -8.795 41.572 1.00 63.88 193 THR A C 1
ATOM 1380 O O . THR A 1 193 ? -35.393 -8.503 42.737 1.00 63.88 193 THR A O 1
ATOM 1383 N N . SER A 1 194 ? -33.913 -9.148 41.179 1.00 62.88 194 SER A N 1
ATOM 1384 C CA . SER A 1 194 ? -32.737 -9.256 42.043 1.00 62.88 194 SER A CA 1
ATOM 1385 C C . SER A 1 194 ? -31.612 -8.319 41.601 1.00 62.88 194 SER A C 1
ATOM 1387 O O . SER A 1 194 ? -31.386 -8.097 40.411 1.00 62.88 194 SER A O 1
ATOM 1389 N N . SER A 1 195 ? -30.835 -7.836 42.569 1.00 63.81 195 SER A N 1
ATOM 1390 C CA . SER A 1 195 ? -29.572 -7.123 42.349 1.00 63.81 195 SER A CA 1
ATOM 1391 C C . SER A 1 195 ? -28.372 -8.053 42.110 1.00 63.81 195 SER A C 1
ATOM 1393 O O . SER A 1 195 ? -27.245 -7.574 41.985 1.00 63.81 195 SER A O 1
ATOM 1395 N N . THR A 1 196 ? -28.589 -9.366 41.981 1.00 65.31 196 THR A N 1
ATOM 1396 C CA . THR A 1 196 ? -27.565 -10.354 41.599 1.00 65.31 196 THR A CA 1
ATOM 1397 C C . THR A 1 196 ? -27.655 -10.751 40.119 1.00 65.31 196 THR A C 1
ATOM 1399 O O . THR A 1 196 ? -28.717 -10.661 39.500 1.00 65.31 196 THR A O 1
ATOM 1402 N N . ALA A 1 197 ? -26.519 -11.164 39.540 1.00 58.06 197 ALA A N 1
ATOM 1403 C CA . ALA A 1 197 ? -26.360 -11.388 38.101 1.00 58.06 197 ALA A CA 1
ATOM 1404 C C . ALA A 1 197 ? -27.411 -12.375 37.515 1.00 58.06 197 ALA A C 1
ATOM 1406 O O . ALA A 1 197 ? -27.592 -13.466 38.059 1.00 58.06 197 ALA A O 1
ATOM 1407 N N . PRO A 1 198 ? -28.099 -12.019 36.411 1.00 64.50 198 PRO A N 1
ATOM 1408 C CA . PRO A 1 198 ? -29.206 -12.801 35.839 1.00 64.50 198 PRO A CA 1
ATOM 1409 C C . PRO A 1 198 ? -28.753 -13.963 34.930 1.00 64.50 198 PRO A C 1
ATOM 1411 O O . PRO A 1 198 ? -27.609 -14.007 34.488 1.00 64.50 198 PRO A O 1
ATOM 1414 N N . SER A 1 199 ? -29.671 -14.892 34.611 1.00 61.28 199 SER A N 1
ATOM 1415 C CA . SER A 1 199 ? -29.412 -16.066 33.744 1.00 61.28 199 SER A CA 1
ATOM 1416 C C . SER A 1 199 ? -30.150 -16.100 32.384 1.00 61.28 199 SER A C 1
ATOM 1418 O O . SER A 1 199 ? -29.608 -16.722 31.474 1.00 61.28 199 SER A O 1
ATOM 1420 N N . PRO A 1 200 ? -31.305 -15.431 32.157 1.00 58.84 200 PRO A N 1
ATOM 1421 C CA . PRO A 1 200 ? -31.854 -15.299 30.800 1.00 58.84 200 PRO A CA 1
ATOM 1422 C C . PRO A 1 200 ? -31.722 -13.884 30.201 1.00 58.84 200 PRO A C 1
ATOM 1424 O O . PRO A 1 200 ? -31.960 -12.872 30.861 1.00 58.84 200 PRO A O 1
ATOM 1427 N N . VAL A 1 201 ? -31.374 -13.829 28.909 1.00 61.97 201 VAL A N 1
ATOM 1428 C CA . VAL A 1 201 ? -31.393 -12.620 28.067 1.00 61.97 201 VAL A CA 1
ATOM 1429 C C . VAL A 1 201 ? -32.798 -12.439 27.511 1.00 61.97 201 VAL A C 1
ATOM 1431 O O . VAL A 1 201 ? -33.330 -13.363 26.904 1.00 61.97 201 VAL A O 1
ATOM 1434 N N . LEU A 1 202 ? -33.389 -11.260 27.695 1.00 65.19 202 LEU A N 1
ATOM 1435 C CA . LEU A 1 202 ? -34.802 -11.039 27.375 1.00 65.19 202 LEU A CA 1
ATOM 1436 C C . LEU A 1 202 ? -35.003 -10.173 26.123 1.00 65.19 202 LEU A C 1
ATOM 1438 O O . LEU A 1 202 ? -36.019 -10.309 25.452 1.00 65.19 202 LEU A O 1
ATOM 1442 N N . ALA A 1 203 ? -34.023 -9.339 25.758 1.00 63.44 203 ALA A N 1
ATOM 1443 C CA . ALA A 1 203 ? -34.006 -8.645 24.472 1.00 63.44 203 ALA A CA 1
ATOM 1444 C C . ALA A 1 203 ? -32.580 -8.356 23.979 1.00 63.44 203 ALA A C 1
ATOM 1446 O O . ALA A 1 203 ? -31.655 -8.185 24.776 1.00 63.44 203 ALA A O 1
ATOM 1447 N N . THR A 1 204 ? -32.411 -8.277 22.656 1.00 63.47 204 THR A N 1
ATOM 1448 C CA . THR A 1 204 ? -31.144 -7.918 22.001 1.00 63.47 204 THR A CA 1
ATOM 1449 C C . THR A 1 204 ? -31.397 -6.791 21.013 1.00 63.47 204 THR A C 1
ATOM 1451 O O . THR A 1 204 ? -32.291 -6.907 20.179 1.00 63.47 204 THR A O 1
ATOM 1454 N N . THR A 1 205 ? -30.598 -5.730 21.084 1.00 60.00 205 THR A N 1
ATOM 1455 C CA . THR A 1 205 ? -30.524 -4.712 20.036 1.00 60.00 205 THR A CA 1
ATOM 1456 C C . THR A 1 205 ? -29.237 -4.889 19.244 1.00 60.00 205 THR A C 1
ATOM 1458 O O . THR A 1 205 ? -28.149 -5.015 19.812 1.00 60.00 205 THR A O 1
ATOM 1461 N N . THR A 1 206 ? -29.361 -4.940 17.919 1.00 57.78 206 THR A N 1
ATOM 1462 C CA . THR A 1 206 ? -28.228 -5.113 16.996 1.00 57.78 206 THR A CA 1
ATOM 1463 C C . THR A 1 206 ? -27.970 -3.835 16.216 1.00 57.78 206 THR A C 1
ATOM 1465 O O . THR A 1 206 ? -28.912 -3.142 15.833 1.00 57.78 206 THR A O 1
ATOM 1468 N N . ALA A 1 207 ? -26.695 -3.528 15.989 1.00 58.75 207 ALA A N 1
ATOM 1469 C CA . ALA A 1 207 ? -26.269 -2.427 15.141 1.00 58.75 207 ALA A CA 1
ATOM 1470 C C . ALA A 1 207 ? -25.841 -2.941 13.765 1.00 58.75 207 ALA A C 1
ATOM 1472 O O . ALA A 1 207 ? -24.792 -3.573 13.625 1.00 58.75 207 ALA A O 1
ATOM 1473 N N . THR A 1 208 ? -26.618 -2.629 12.732 1.00 54.16 208 THR A N 1
ATOM 1474 C CA . THR A 1 208 ? -26.220 -2.860 11.338 1.00 54.16 208 THR A CA 1
ATOM 1475 C C . THR A 1 208 ? -25.533 -1.619 10.783 1.00 54.16 208 THR A C 1
ATOM 1477 O O . THR A 1 208 ? -26.126 -0.541 10.760 1.00 54.16 208 THR A O 1
ATOM 1480 N N . GLY A 1 209 ? -24.283 -1.773 10.335 1.00 53.97 209 GLY A N 1
ATOM 1481 C CA . GLY A 1 209 ? -23.587 -0.734 9.577 1.00 53.97 209 GLY A CA 1
ATOM 1482 C C . GLY A 1 209 ? -24.235 -0.545 8.206 1.00 53.97 209 GLY A C 1
ATOM 1483 O O . GLY A 1 209 ? -24.592 -1.522 7.550 1.00 53.97 209 GLY A O 1
ATOM 1484 N N . VAL A 1 210 ? -24.395 0.705 7.775 1.00 55.31 210 VAL A N 1
ATOM 1485 C CA . VAL A 1 210 ? -24.855 1.031 6.420 1.00 55.31 210 VAL A CA 1
ATOM 1486 C C . VAL A 1 210 ? -23.636 1.045 5.501 1.00 55.31 210 VAL A C 1
ATOM 1488 O O . VAL A 1 210 ? -22.664 1.744 5.780 1.00 55.31 210 VAL A O 1
ATOM 1491 N N . THR A 1 211 ? -23.657 0.286 4.404 1.00 59.09 211 THR A N 1
ATOM 1492 C CA . THR A 1 211 ? -22.601 0.384 3.387 1.00 59.09 211 THR A CA 1
ATOM 1493 C C . THR A 1 211 ? -22.651 1.778 2.764 1.00 59.09 211 THR A C 1
ATOM 1495 O O . THR A 1 211 ? -23.713 2.181 2.281 1.00 59.09 211 THR A O 1
ATOM 1498 N N . PRO A 1 212 ? -21.546 2.539 2.752 1.00 61.03 212 PRO A N 1
ATOM 1499 C CA . PRO A 1 212 ? -21.573 3.859 2.153 1.00 61.03 212 PRO A CA 1
ATOM 1500 C C . PRO A 1 212 ? -21.795 3.749 0.638 1.00 61.03 212 PRO A C 1
ATOM 1502 O O . PRO A 1 212 ? -21.054 3.083 -0.077 1.00 61.03 212 PRO A O 1
ATOM 1505 N N . THR A 1 213 ? -22.814 4.439 0.144 1.00 62.78 213 THR A N 1
ATOM 1506 C CA . THR A 1 213 ? -23.004 4.813 -1.257 1.00 62.78 213 THR A CA 1
ATOM 1507 C C . THR A 1 213 ? -22.154 6.042 -1.600 1.00 62.78 213 THR A C 1
ATOM 1509 O O . THR A 1 213 ? -22.267 7.097 -0.977 1.00 62.78 213 THR A O 1
ATOM 1512 N N . GLY A 1 214 ? -21.274 5.910 -2.589 1.00 69.56 214 GLY A N 1
ATOM 1513 C CA . GLY A 1 214 ? -20.369 6.970 -3.029 1.00 69.56 214 GLY A CA 1
ATOM 1514 C C . GLY A 1 214 ? -19.483 6.496 -4.176 1.00 69.56 214 GLY A C 1
ATOM 1515 O O . GLY A 1 214 ? -19.431 5.301 -4.468 1.00 69.56 214 GLY A O 1
ATOM 1516 N N . THR A 1 215 ? -18.790 7.423 -4.832 1.00 73.56 215 THR A N 1
ATOM 1517 C CA . THR A 1 215 ? -17.821 7.090 -5.885 1.00 73.56 215 THR A CA 1
ATOM 1518 C C . THR A 1 215 ? -16.434 7.559 -5.483 1.00 73.56 215 THR A C 1
ATOM 1520 O O . THR A 1 215 ? -16.262 8.658 -4.955 1.00 73.56 215 THR A O 1
ATOM 1523 N N . VAL A 1 216 ? -15.437 6.713 -5.725 1.00 77.94 216 VAL A N 1
ATOM 1524 C CA . VAL A 1 216 ? -14.025 7.079 -5.631 1.00 77.94 216 VAL A CA 1
ATOM 1525 C C . VAL A 1 216 ? -13.450 6.935 -7.027 1.00 77.94 216 VAL A C 1
ATOM 1527 O O . VAL A 1 216 ? -13.606 5.893 -7.657 1.00 77.94 216 VAL A O 1
ATOM 1530 N N . THR A 1 217 ? -12.789 7.974 -7.514 1.00 77.75 217 THR A N 1
ATOM 1531 C CA . THR A 1 217 ? -12.093 7.966 -8.799 1.00 77.75 217 THR A CA 1
ATOM 1532 C C . THR A 1 217 ? -10.642 8.328 -8.564 1.00 77.75 217 THR A C 1
ATOM 1534 O O . THR A 1 217 ? -10.348 9.355 -7.953 1.00 77.75 217 THR A O 1
ATOM 1537 N N . ALA A 1 218 ? -9.731 7.510 -9.070 1.00 77.31 218 ALA A N 1
ATOM 1538 C CA . ALA A 1 218 ? -8.315 7.827 -9.079 1.00 77.31 218 ALA A CA 1
ATOM 1539 C C . ALA A 1 218 ? -7.882 8.133 -10.511 1.00 77.31 218 ALA A C 1
ATOM 1541 O O . ALA A 1 218 ? -8.224 7.389 -11.431 1.00 77.31 218 ALA A O 1
ATOM 1542 N N . SER A 1 219 ? -7.168 9.242 -10.693 1.00 80.00 219 SER A N 1
ATOM 1543 C CA . SER A 1 219 ? -6.653 9.656 -11.991 1.00 80.00 219 SER A CA 1
ATOM 1544 C C . SER A 1 219 ? -5.185 10.071 -11.864 1.00 80.00 219 SER A C 1
ATOM 1546 O O . SER A 1 219 ? -4.893 11.013 -11.118 1.00 80.00 219 SER A O 1
ATOM 1548 N N . PRO A 1 220 ? -4.276 9.414 -12.605 1.00 78.06 220 PRO A N 1
ATOM 1549 C CA . PRO A 1 220 ? -4.541 8.311 -13.539 1.00 78.06 220 PRO A CA 1
ATOM 1550 C C . PRO A 1 220 ? -4.814 6.959 -12.839 1.00 78.06 220 PRO A C 1
ATOM 1552 O O . PRO A 1 220 ? -4.338 6.703 -11.736 1.00 78.06 220 PRO A O 1
ATOM 1555 N N . SER A 1 221 ? -5.541 6.048 -13.500 1.00 79.81 221 SER A N 1
ATOM 1556 C CA . SER A 1 221 ? -5.709 4.653 -13.038 1.00 79.81 221 SER A CA 1
ATOM 1557 C C . SER A 1 221 ? -4.415 3.830 -13.139 1.00 79.81 221 SER A C 1
ATOM 1559 O O . SER A 1 221 ? -4.269 2.796 -12.487 1.00 79.81 221 SER A O 1
ATOM 1561 N N . THR A 1 222 ? -3.456 4.312 -13.928 1.00 82.94 222 THR A N 1
ATOM 1562 C CA . THR A 1 222 ? -2.115 3.749 -14.085 1.00 82.94 222 THR A CA 1
ATOM 1563 C C . THR A 1 222 ? -1.089 4.827 -13.773 1.00 82.94 222 THR A C 1
ATOM 1565 O O . THR A 1 222 ? -1.085 5.883 -14.401 1.00 82.94 222 THR A O 1
ATOM 1568 N N . VAL A 1 223 ? -0.215 4.565 -12.807 1.00 82.12 223 VAL A N 1
ATOM 1569 C CA . VAL A 1 223 ? 0.865 5.473 -12.423 1.00 82.12 223 VAL A CA 1
ATOM 1570 C C . VAL A 1 223 ? 2.137 5.017 -13.121 1.00 82.12 223 VAL A C 1
ATOM 1572 O O . VAL A 1 223 ? 2.675 3.955 -12.818 1.00 82.12 223 VAL A O 1
ATOM 1575 N N . VAL A 1 224 ? 2.618 5.811 -14.073 1.00 83.25 224 VAL A N 1
ATOM 1576 C CA . VAL A 1 224 ? 3.924 5.570 -14.691 1.00 83.25 224 VAL A CA 1
ATOM 1577 C C . VAL A 1 224 ? 4.992 6.071 -13.733 1.00 83.25 224 VAL A C 1
ATOM 1579 O O . VAL A 1 224 ? 4.955 7.233 -13.331 1.00 83.25 224 VAL A O 1
ATOM 1582 N N . ILE A 1 225 ? 5.925 5.200 -13.355 1.00 77.00 225 ILE A N 1
ATOM 1583 C CA . ILE A 1 225 ? 7.037 5.573 -12.476 1.00 77.00 225 ILE A CA 1
ATOM 1584 C C . ILE A 1 225 ? 8.192 6.073 -13.344 1.00 77.00 225 ILE A C 1
ATOM 1586 O O . ILE A 1 225 ? 8.739 5.271 -14.108 1.00 77.00 225 ILE A O 1
ATOM 1590 N N . PRO A 1 226 ? 8.559 7.368 -13.272 1.00 72.38 226 PRO A N 1
ATOM 1591 C CA . PRO A 1 226 ? 9.659 7.901 -14.066 1.00 72.38 226 PRO A CA 1
ATOM 1592 C C . PRO A 1 226 ? 10.984 7.216 -13.723 1.00 72.38 226 PRO A C 1
ATOM 1594 O O . PRO A 1 226 ? 11.198 6.784 -12.588 1.00 72.38 226 PRO A O 1
ATOM 1597 N N . ALA A 1 227 ? 11.893 7.160 -14.697 1.00 63.09 227 ALA A N 1
ATOM 1598 C CA . ALA A 1 227 ? 13.241 6.650 -14.476 1.00 63.09 227 ALA A CA 1
ATOM 1599 C C . ALA A 1 227 ? 13.918 7.391 -13.307 1.00 63.09 227 ALA A C 1
ATOM 1601 O O . ALA A 1 227 ? 13.857 8.618 -13.217 1.00 63.09 227 ALA A O 1
ATOM 1602 N N . GLY A 1 228 ? 14.532 6.634 -12.393 1.00 54.50 228 GLY A N 1
ATOM 1603 C CA . GLY A 1 228 ? 15.157 7.169 -11.178 1.00 54.50 228 GLY A CA 1
ATOM 1604 C C . GLY A 1 228 ? 14.212 7.365 -9.986 1.00 54.50 228 GLY A C 1
ATOM 1605 O O . GLY A 1 228 ? 14.667 7.790 -8.927 1.00 54.50 228 GLY A O 1
ATOM 1606 N N . GLN A 1 229 ? 12.921 7.039 -10.112 1.00 61.59 229 GLN A N 1
ATOM 1607 C CA . GLN A 1 229 ? 11.979 7.032 -8.990 1.00 61.59 229 GLN A CA 1
ATOM 1608 C C . GLN A 1 229 ? 11.623 5.602 -8.579 1.00 61.59 229 GLN A C 1
ATOM 1610 O O . GLN A 1 229 ? 11.485 4.706 -9.408 1.00 61.59 229 GLN A O 1
ATOM 1615 N N . THR A 1 230 ? 11.441 5.386 -7.278 1.00 64.00 230 THR A N 1
ATOM 1616 C CA . THR A 1 230 ? 11.001 4.093 -6.723 1.00 64.00 230 THR A CA 1
ATOM 1617 C C . THR A 1 230 ? 9.484 4.014 -6.560 1.00 64.00 230 THR A C 1
ATOM 1619 O O . THR A 1 230 ? 8.936 2.940 -6.303 1.00 64.00 230 THR A O 1
ATOM 1622 N N . ALA A 1 231 ? 8.793 5.144 -6.726 1.00 67.62 231 ALA A N 1
ATOM 1623 C CA . ALA A 1 231 ? 7.351 5.259 -6.621 1.00 67.62 231 ALA A CA 1
ATOM 1624 C C . ALA A 1 231 ? 6.827 6.501 -7.342 1.00 67.62 231 ALA A C 1
ATOM 1626 O O . ALA A 1 231 ? 7.574 7.420 -7.663 1.00 67.62 231 ALA A O 1
ATOM 1627 N N . GLY A 1 232 ? 5.520 6.526 -7.565 1.00 71.50 232 GLY A N 1
ATOM 1628 C CA . GLY A 1 232 ? 4.810 7.629 -8.187 1.00 71.50 232 GLY A CA 1
ATOM 1629 C C . GLY A 1 232 ? 3.585 7.984 -7.368 1.00 71.50 232 GLY A C 1
ATOM 1630 O O . GLY A 1 232 ? 3.130 7.210 -6.519 1.00 71.50 232 GLY A O 1
ATOM 1631 N N . THR A 1 233 ? 3.060 9.173 -7.622 1.00 72.12 233 THR A N 1
ATOM 1632 C CA . THR A 1 233 ? 1.856 9.678 -6.971 1.00 72.12 233 THR A CA 1
ATOM 1633 C C . THR A 1 233 ? 0.741 9.847 -7.994 1.00 72.12 233 THR A C 1
ATOM 1635 O O . THR A 1 233 ? 0.972 10.047 -9.185 1.00 72.12 233 THR A O 1
ATOM 1638 N N . THR A 1 234 ? -0.495 9.735 -7.527 1.00 71.50 234 THR A N 1
ATOM 1639 C CA . THR A 1 234 ? -1.707 9.995 -8.312 1.00 71.50 234 THR A CA 1
ATOM 1640 C C . THR A 1 234 ? -2.649 10.840 -7.478 1.00 71.50 234 THR A C 1
ATOM 1642 O O . THR A 1 234 ? -2.529 10.870 -6.257 1.00 71.50 234 THR A O 1
ATOM 1645 N N . THR A 1 235 ? -3.607 11.508 -8.108 1.00 72.81 235 THR A N 1
ATOM 1646 C CA . THR A 1 235 ? -4.681 12.191 -7.387 1.00 72.81 235 THR A CA 1
ATOM 1647 C C . THR A 1 235 ? -5.897 11.281 -7.287 1.00 72.81 235 THR A C 1
ATOM 1649 O O . THR A 1 235 ? -6.220 10.539 -8.218 1.00 72.81 235 THR A O 1
ATOM 1652 N N . VAL A 1 236 ? -6.588 11.341 -6.151 1.00 69.25 236 VAL A N 1
ATOM 1653 C CA . VAL A 1 236 ? -7.874 10.667 -5.951 1.00 69.25 236 VAL A CA 1
ATOM 1654 C C . VAL A 1 236 ? -8.910 11.711 -5.598 1.00 69.25 236 VAL A C 1
ATOM 1656 O O . VAL A 1 236 ? -8.683 12.561 -4.743 1.00 69.25 236 VAL A O 1
ATOM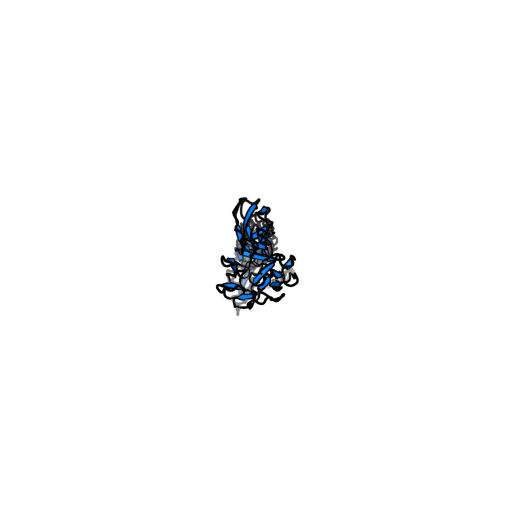 1659 N N . SER A 1 237 ? -10.042 11.640 -6.280 1.00 75.25 237 SER A N 1
ATOM 1660 C CA . SER A 1 237 ? -11.237 12.418 -5.985 1.00 75.25 237 SER A CA 1
ATOM 1661 C C . SER A 1 237 ? -12.328 11.474 -5.508 1.00 75.25 237 SER A C 1
ATOM 1663 O O . SER A 1 237 ? -12.405 10.324 -5.944 1.00 75.25 237 SER A O 1
ATOM 1665 N N . PHE A 1 238 ? -13.171 11.946 -4.600 1.00 71.50 238 PHE A N 1
ATOM 1666 C CA . PHE A 1 238 ? -14.280 11.160 -4.088 1.00 71.50 238 PHE A CA 1
ATOM 1667 C C . PHE A 1 238 ? -15.529 12.020 -3.960 1.00 71.50 238 PHE A C 1
ATOM 1669 O O . PHE A 1 238 ? -15.466 13.216 -3.674 1.00 71.50 238 PHE A O 1
ATOM 1676 N N . THR A 1 239 ? -16.675 11.385 -4.149 1.00 68.44 239 THR A N 1
ATOM 1677 C CA . THR A 1 239 ? -17.977 11.934 -3.796 1.00 68.44 239 THR A CA 1
ATOM 1678 C C . THR A 1 239 ? -18.663 10.950 -2.862 1.00 68.44 239 THR A C 1
ATOM 1680 O O . THR A 1 239 ? -18.671 9.739 -3.093 1.00 68.44 239 THR A O 1
ATOM 1683 N N . SER A 1 240 ? -19.219 11.468 -1.773 1.00 66.00 240 SER A N 1
ATOM 1684 C CA . SER A 1 240 ? -20.034 10.694 -0.842 1.00 66.00 240 SER A CA 1
ATOM 1685 C C . SER A 1 240 ? -21.430 11.287 -0.831 1.00 66.00 240 SER A C 1
ATOM 1687 O O . SER A 1 240 ? -21.576 12.507 -0.834 1.00 66.00 240 SER A O 1
ATOM 1689 N N . THR A 1 241 ? -22.465 10.452 -0.799 1.00 63.34 241 THR A N 1
ATOM 1690 C CA . THR A 1 241 ? -23.834 10.943 -0.585 1.00 63.34 241 THR A CA 1
ATOM 1691 C C . THR A 1 241 ? -24.089 11.327 0.877 1.00 63.34 241 THR A C 1
ATOM 1693 O O . THR A 1 241 ? -25.168 11.816 1.196 1.00 63.34 241 THR A O 1
ATOM 1696 N N . TYR A 1 242 ? -23.120 11.108 1.773 1.00 58.94 242 TYR A N 1
ATOM 1697 C CA . TYR A 1 242 ? -23.231 11.390 3.203 1.00 58.94 242 TYR A CA 1
ATOM 1698 C C . TYR A 1 242 ? -22.465 12.651 3.584 1.00 58.94 242 TYR A C 1
ATOM 1700 O O . TYR A 1 242 ? -21.353 12.893 3.119 1.00 58.94 242 TYR A O 1
ATOM 1708 N N . THR A 1 243 ? -23.071 13.453 4.458 1.00 53.62 243 THR A N 1
ATOM 1709 C CA . THR A 1 243 ? -22.519 14.728 4.923 1.00 53.62 243 THR A CA 1
ATOM 1710 C C . THR A 1 243 ? -21.539 14.580 6.085 1.00 53.62 243 THR A C 1
ATOM 1712 O O . THR A 1 243 ? -20.784 15.507 6.334 1.00 53.62 243 THR A O 1
ATOM 1715 N N . ASN A 1 244 ? -21.521 13.437 6.782 1.00 54.12 244 ASN A N 1
ATOM 1716 C CA . ASN A 1 244 ? -20.585 13.137 7.866 1.00 54.12 244 ASN A CA 1
ATOM 1717 C C . ASN A 1 244 ? -20.308 11.626 7.957 1.00 54.12 244 ASN A C 1
ATOM 1719 O O . ASN A 1 244 ? -21.155 10.808 7.610 1.00 54.12 244 ASN A O 1
ATOM 1723 N N . GLY A 1 245 ? -19.100 11.279 8.415 1.00 59.41 245 GLY A N 1
ATOM 1724 C CA . GLY A 1 245 ? -18.681 9.938 8.847 1.00 59.41 245 GLY A CA 1
ATOM 1725 C C . GLY A 1 245 ? -18.479 8.864 7.775 1.00 59.41 245 GLY A C 1
ATOM 1726 O O . GLY A 1 245 ? -18.390 7.679 8.079 1.00 59.41 245 GLY A O 1
ATOM 1727 N N . THR A 1 246 ? -18.315 9.263 6.520 1.00 72.75 246 THR A N 1
ATOM 1728 C CA . THR A 1 246 ? -17.618 8.394 5.568 1.00 72.75 246 THR A CA 1
ATOM 1729 C C . THR A 1 246 ? -16.125 8.387 5.902 1.00 72.75 246 THR A C 1
ATOM 1731 O O . THR A 1 246 ? -15.535 9.451 6.102 1.00 72.75 246 THR A O 1
ATOM 1734 N N . CYS A 1 247 ? -15.528 7.203 5.964 1.00 75.75 247 CYS A N 1
ATOM 1735 C CA . CYS A 1 247 ? -14.107 6.973 6.158 1.00 75.75 247 CYS A CA 1
ATOM 1736 C C . CYS A 1 247 ? -13.503 6.346 4.897 1.00 75.75 247 CYS A C 1
ATOM 1738 O O . CYS A 1 247 ? -14.017 5.360 4.363 1.00 75.75 247 CYS A O 1
ATOM 1740 N N . ILE A 1 248 ? -12.397 6.915 4.430 1.00 80.31 248 ILE A N 1
ATOM 1741 C CA . ILE A 1 248 ? -11.632 6.423 3.283 1.00 80.31 248 ILE A CA 1
ATOM 1742 C C . ILE A 1 248 ? -10.428 5.657 3.809 1.00 80.31 248 ILE A C 1
ATOM 1744 O O . ILE A 1 248 ? -9.687 6.146 4.666 1.00 80.31 248 ILE A O 1
ATOM 1748 N N . TRP A 1 249 ? -10.218 4.470 3.257 1.00 84.00 249 TRP A N 1
ATOM 1749 C CA . TRP A 1 249 ? -9.102 3.597 3.584 1.00 84.00 249 TRP A CA 1
ATOM 1750 C C . TRP A 1 249 ? -8.249 3.351 2.354 1.00 84.00 249 TRP A C 1
ATOM 1752 O O . TRP A 1 249 ? -8.753 3.257 1.232 1.00 84.00 249 TRP A O 1
ATOM 1762 N N . ILE A 1 250 ? -6.949 3.221 2.587 1.00 84.38 250 ILE A N 1
ATOM 1763 C CA . ILE A 1 250 ? -5.954 2.980 1.549 1.00 84.38 250 ILE A CA 1
ATOM 1764 C C . ILE A 1 250 ? -5.223 1.687 1.891 1.00 84.38 250 ILE A C 1
ATOM 1766 O O . ILE A 1 250 ? -4.779 1.515 3.023 1.00 84.38 250 ILE A O 1
ATOM 1770 N N . SER A 1 251 ? -5.090 0.784 0.925 1.00 85.19 251 SER A N 1
ATOM 1771 C CA . SER A 1 251 ? -4.308 -0.451 1.061 1.00 85.19 251 SER A CA 1
ATOM 1772 C C . SER A 1 251 ? -3.336 -0.565 -0.104 1.00 85.19 251 SER A C 1
ATOM 1774 O O . SER A 1 251 ? -3.743 -0.489 -1.264 1.00 85.19 251 SER A O 1
ATOM 1776 N N . GLN A 1 252 ? -2.055 -0.704 0.218 1.00 85.19 252 GLN A N 1
ATOM 1777 C CA . GLN A 1 252 ? -0.969 -0.888 -0.744 1.00 85.19 252 GLN A CA 1
ATOM 1778 C C . GLN A 1 252 ? -0.632 -2.379 -0.872 1.00 85.19 252 GLN A C 1
ATOM 1780 O O . GLN A 1 252 ? -1.102 -3.198 -0.079 1.00 85.19 252 GLN A O 1
ATOM 1785 N N . THR A 1 253 ? 0.153 -2.754 -1.883 1.00 82.19 253 THR A N 1
ATOM 1786 C CA . THR A 1 253 ? 0.558 -4.149 -2.118 1.00 82.19 253 THR A CA 1
ATOM 1787 C C . THR A 1 253 ? 1.100 -4.811 -0.847 1.00 82.19 253 THR A C 1
ATOM 1789 O O . THR A 1 253 ? 2.161 -4.440 -0.358 1.00 82.19 253 THR A O 1
ATOM 1792 N N . GLY A 1 254 ? 0.383 -5.816 -0.335 1.00 75.88 254 GLY A N 1
ATOM 1793 C CA . GLY A 1 254 ? 0.798 -6.589 0.841 1.00 75.88 254 GLY A CA 1
ATOM 1794 C C . GLY A 1 254 ? 0.548 -5.912 2.195 1.00 75.88 254 GLY A C 1
ATOM 1795 O O . GLY A 1 254 ? 0.837 -6.519 3.222 1.00 75.88 254 GLY A O 1
ATOM 1796 N N . GLU A 1 255 ? -0.021 -4.704 2.221 1.00 80.06 255 GLU A N 1
ATOM 1797 C CA . GLU A 1 255 ? -0.293 -3.964 3.455 1.00 80.06 255 GLU A CA 1
ATOM 1798 C C . GLU A 1 255 ? -1.758 -4.060 3.893 1.00 80.06 255 GLU A C 1
ATOM 1800 O O . GLU A 1 255 ? -2.696 -3.984 3.086 1.00 80.06 255 GLU A O 1
ATOM 1805 N N . ALA A 1 256 ? -1.959 -4.150 5.212 1.00 79.19 256 ALA A N 1
ATOM 1806 C CA . ALA A 1 256 ? -3.277 -3.988 5.807 1.00 79.19 256 ALA A CA 1
ATOM 1807 C C . ALA A 1 256 ? -3.828 -2.582 5.490 1.00 79.19 256 ALA A C 1
ATOM 1809 O O . ALA A 1 256 ? -3.074 -1.606 5.522 1.00 79.19 256 ALA A O 1
ATOM 1810 N N . PRO A 1 257 ? -5.133 -2.440 5.195 1.00 82.50 257 PRO A N 1
ATOM 1811 C CA . PRO A 1 257 ? -5.719 -1.133 4.945 1.00 82.50 257 PRO A CA 1
ATOM 1812 C C . PRO A 1 257 ? -5.510 -0.181 6.125 1.00 82.50 257 PRO A C 1
ATOM 1814 O O . PRO A 1 257 ? -5.804 -0.528 7.270 1.00 82.50 257 PRO A O 1
ATOM 1817 N N . ARG A 1 258 ? -5.075 1.045 5.835 1.00 83.38 258 ARG A N 1
ATOM 1818 C CA . ARG A 1 258 ? -4.933 2.126 6.816 1.00 83.38 258 ARG A CA 1
ATOM 1819 C C . ARG A 1 258 ? -5.994 3.197 6.617 1.00 83.38 258 ARG A C 1
ATOM 1821 O O . ARG A 1 258 ? -6.360 3.515 5.482 1.00 83.38 258 ARG A O 1
ATOM 1828 N N . LEU A 1 259 ? -6.468 3.754 7.727 1.00 80.56 259 LEU A N 1
ATOM 1829 C CA . LEU A 1 259 ? -7.423 4.850 7.707 1.00 80.56 259 LEU A CA 1
ATOM 1830 C C . LEU A 1 259 ? -6.732 6.107 7.173 1.00 80.56 259 LEU A C 1
ATOM 1832 O O . LEU A 1 259 ? -5.713 6.525 7.719 1.00 80.56 259 LEU A O 1
ATOM 1836 N N . TRP A 1 260 ? -7.276 6.701 6.111 1.00 77.81 260 TRP A N 1
ATOM 1837 C CA . TRP A 1 260 ? -6.755 7.947 5.549 1.00 77.81 260 TRP A CA 1
ATOM 1838 C C . TRP A 1 260 ? -7.470 9.171 6.120 1.00 77.81 260 TRP A C 1
ATOM 1840 O O . TRP A 1 260 ? -6.823 10.100 6.592 1.00 77.81 260 TRP A O 1
ATOM 1850 N N . SER A 1 261 ? -8.803 9.175 6.085 1.00 75.00 261 SER A N 1
ATOM 1851 C CA . SER A 1 261 ? -9.618 10.276 6.609 1.00 75.00 261 SER A CA 1
ATOM 1852 C C . SER A 1 261 ? -11.025 9.801 6.951 1.00 75.00 261 SER A C 1
ATOM 1854 O O . SER A 1 261 ? -11.516 8.859 6.328 1.00 75.00 261 SER A O 1
ATOM 1856 N N . CYS A 1 262 ? -11.671 10.473 7.906 1.00 71.75 262 CYS A N 1
ATOM 1857 C CA . CYS A 1 262 ? -13.077 10.313 8.273 1.00 71.75 262 CYS A CA 1
ATOM 1858 C C . CYS A 1 262 ? -13.737 11.692 8.412 1.00 71.75 262 CYS A C 1
ATOM 1860 O O . CYS A 1 262 ? -13.104 12.629 8.893 1.00 71.75 262 CYS A O 1
ATOM 1862 N N . GLY A 1 263 ? -15.029 11.802 8.088 1.00 60.00 263 GLY A N 1
ATOM 1863 C CA . GLY A 1 263 ? -15.840 12.958 8.505 1.00 60.00 263 GLY A CA 1
ATOM 1864 C C . GLY A 1 263 ? -16.088 14.048 7.457 1.00 60.00 263 GLY A C 1
ATOM 1865 O O . GLY A 1 263 ? -16.522 15.131 7.826 1.00 60.00 263 GLY A O 1
ATOM 1866 N N . GLY A 1 264 ? -15.852 13.790 6.169 1.00 55.81 264 GLY A N 1
ATOM 1867 C CA . GLY A 1 264 ? -16.192 14.744 5.107 1.00 55.81 264 GLY A CA 1
ATOM 1868 C C . GLY A 1 264 ? -17.633 14.603 4.605 1.00 55.81 264 GLY A C 1
ATOM 1869 O O . GLY A 1 264 ? -18.071 13.488 4.315 1.00 55.81 264 GLY A O 1
ATOM 1870 N N . ALA A 1 265 ? -18.331 15.732 4.436 1.00 50.12 265 ALA A N 1
ATOM 1871 C CA . ALA A 1 265 ? -19.383 15.860 3.427 1.00 50.12 265 ALA A CA 1
ATOM 1872 C C . ALA A 1 265 ? -18.753 15.750 2.034 1.00 50.12 265 ALA A C 1
ATOM 1874 O O . ALA A 1 265 ? -17.555 15.997 1.899 1.00 50.12 265 ALA A O 1
ATOM 1875 N N . ALA A 1 266 ? -19.526 15.388 1.006 1.00 51.41 266 ALA A N 1
ATOM 1876 C CA . ALA A 1 266 ? -19.078 15.430 -0.389 1.00 51.41 266 ALA A CA 1
ATOM 1877 C C . ALA A 1 266 ? -18.122 16.615 -0.655 1.00 51.41 266 ALA A C 1
ATOM 1879 O O . ALA A 1 266 ? -18.504 17.773 -0.492 1.00 51.41 266 ALA A O 1
ATOM 1880 N N . GLY A 1 267 ? -16.877 16.320 -1.033 1.00 50.97 267 GLY A N 1
ATOM 1881 C CA . GLY A 1 267 ? -15.840 17.324 -1.244 1.00 50.97 267 GLY A CA 1
ATOM 1882 C C . GLY A 1 267 ? -14.536 16.694 -1.731 1.00 50.97 267 GLY A C 1
ATOM 1883 O O . GLY A 1 267 ? -14.204 15.569 -1.369 1.00 50.97 267 GLY A O 1
ATOM 1884 N N . SER A 1 268 ? -13.799 17.413 -2.577 1.00 46.69 268 SER A N 1
ATOM 1885 C CA . SER A 1 268 ? -12.506 16.986 -3.115 1.00 46.69 268 SER A CA 1
ATOM 1886 C C . SER A 1 268 ? -11.385 17.281 -2.115 1.00 46.69 268 SER A C 1
ATOM 1888 O O . SER A 1 268 ? -11.044 18.441 -1.889 1.00 46.69 268 SER A O 1
ATOM 1890 N N . GLY A 1 269 ? -10.791 16.242 -1.531 1.00 47.19 269 GLY A N 1
ATOM 1891 C CA . GLY A 1 269 ? -9.531 16.339 -0.794 1.00 47.19 269 GLY A CA 1
ATOM 1892 C C . GLY A 1 269 ? -8.415 15.660 -1.579 1.00 47.19 269 GLY A C 1
ATOM 1893 O O . GLY A 1 269 ? -8.602 14.540 -2.046 1.00 47.19 269 GLY A O 1
ATOM 1894 N N . LEU A 1 270 ? -7.264 16.323 -1.727 1.00 47.06 270 LEU A N 1
ATOM 1895 C CA . LEU A 1 270 ? -6.083 15.729 -2.355 1.00 47.06 270 LEU A CA 1
ATOM 1896 C C . LEU A 1 270 ? -5.577 14.567 -1.491 1.00 47.06 270 LEU A C 1
ATOM 1898 O O . LEU A 1 270 ? -4.959 14.765 -0.446 1.00 47.06 270 LEU A O 1
ATOM 1902 N N . VAL A 1 271 ? -5.843 13.343 -1.933 1.00 56.81 271 VAL A N 1
ATOM 1903 C CA . VAL A 1 271 ? -5.176 12.146 -1.420 1.00 56.81 271 VAL A CA 1
ATOM 1904 C C . VAL A 1 271 ? -3.897 11.959 -2.233 1.00 56.81 271 VAL A C 1
ATOM 1906 O O . VAL A 1 271 ? -3.974 11.939 -3.460 1.00 56.81 271 VAL A O 1
ATOM 1909 N N . TRP A 1 272 ? -2.751 11.791 -1.563 1.00 60.12 272 TRP A N 1
ATOM 1910 C CA . TRP A 1 272 ? -1.456 11.467 -2.181 1.00 60.12 272 TRP A CA 1
ATOM 1911 C C . TRP A 1 272 ? -1.078 10.005 -1.906 1.00 60.12 272 TRP A C 1
ATOM 1913 O O . TRP A 1 272 ? -0.239 9.723 -1.048 1.00 60.12 272 TRP A O 1
ATOM 1923 N N . PRO A 1 273 ? -1.722 9.032 -2.563 1.00 64.38 273 PRO A N 1
ATOM 1924 C CA . PRO A 1 273 ? -1.283 7.652 -2.503 1.00 64.38 273 PRO A CA 1
ATOM 1925 C C . PRO A 1 273 ? 0.108 7.514 -3.134 1.00 64.38 273 PRO A C 1
ATOM 1927 O O . PRO A 1 273 ? 0.324 7.832 -4.302 1.00 64.38 273 PRO A O 1
ATOM 1930 N N . TYR A 1 274 ? 1.039 6.998 -2.343 1.00 71.31 274 TYR A N 1
ATOM 1931 C CA . TYR A 1 274 ? 2.294 6.433 -2.822 1.00 71.31 274 TYR A CA 1
ATOM 1932 C C . TYR A 1 274 ? 1.991 5.120 -3.565 1.00 71.31 274 TYR A C 1
ATOM 1934 O O . TYR A 1 274 ? 1.200 4.313 -3.070 1.00 71.31 274 TYR A O 1
ATOM 1942 N N . VAL A 1 275 ? 2.569 4.890 -4.744 1.00 75.56 275 VAL A N 1
ATOM 1943 C CA . VAL A 1 275 ? 2.455 3.604 -5.455 1.00 75.56 275 VAL A CA 1
ATOM 1944 C C . VAL A 1 275 ? 3.861 3.135 -5.855 1.00 75.56 275 VAL A C 1
ATOM 1946 O O . VAL A 1 275 ? 4.460 3.758 -6.734 1.00 75.56 275 VAL A O 1
ATOM 1949 N N . PRO A 1 276 ? 4.424 2.093 -5.210 1.00 72.38 276 PRO A N 1
ATOM 1950 C CA . PRO A 1 276 ? 5.761 1.591 -5.534 1.00 72.38 276 PRO A CA 1
ATOM 1951 C C . PRO A 1 276 ? 5.774 0.876 -6.890 1.00 72.38 276 PRO A C 1
ATOM 1953 O O . PRO A 1 276 ? 4.753 0.322 -7.294 1.00 72.38 276 PRO A O 1
ATOM 1956 N N . VAL A 1 277 ? 6.920 0.853 -7.580 1.00 75.06 277 VAL A N 1
ATOM 1957 C CA . VAL A 1 277 ? 7.099 0.163 -8.879 1.00 75.06 277 VAL A CA 1
ATOM 1958 C C . VAL A 1 277 ? 6.563 -1.276 -8.836 1.00 75.06 277 VAL A C 1
ATOM 1960 O O . VAL A 1 277 ? 6.922 -2.050 -7.953 1.00 75.06 277 VAL A O 1
ATOM 1963 N N . GLY A 1 278 ? 5.696 -1.637 -9.791 1.00 74.06 278 GLY A N 1
ATOM 1964 C CA . GLY A 1 278 ? 5.078 -2.969 -9.877 1.00 74.06 278 GLY A CA 1
ATOM 1965 C C . GLY A 1 278 ? 3.980 -3.230 -8.836 1.00 74.06 278 GLY A C 1
ATOM 1966 O O . GLY A 1 278 ? 3.398 -4.313 -8.811 1.00 74.06 278 GLY A O 1
ATOM 1967 N N . GLY A 1 279 ? 3.691 -2.254 -7.973 1.00 80.12 279 GLY A N 1
ATOM 1968 C CA . GLY A 1 279 ? 2.671 -2.327 -6.937 1.00 80.12 279 GLY A CA 1
ATOM 1969 C C . GLY A 1 279 ? 1.341 -1.680 -7.321 1.00 80.12 279 GLY A C 1
ATOM 1970 O O . GLY A 1 279 ? 1.146 -1.162 -8.420 1.00 80.12 279 GLY A O 1
ATOM 1971 N N . TYR A 1 280 ? 0.401 -1.699 -6.383 1.00 82.25 280 TYR A N 1
ATOM 1972 C CA . TYR A 1 280 ? -0.907 -1.078 -6.522 1.00 82.25 280 TYR A CA 1
ATOM 1973 C C . TYR A 1 280 ? -1.343 -0.404 -5.224 1.00 82.25 280 TYR A C 1
ATOM 1975 O O . TYR A 1 280 ? -0.879 -0.749 -4.135 1.00 82.25 280 TYR A O 1
ATOM 1983 N N . THR A 1 281 ? -2.302 0.508 -5.354 1.00 85.88 281 THR A N 1
ATOM 1984 C CA . THR A 1 281 ? -3.025 1.114 -4.241 1.00 85.88 281 THR A CA 1
ATOM 1985 C C . THR A 1 281 ? -4.527 0.959 -4.460 1.00 85.88 281 THR A C 1
ATOM 1987 O O . THR A 1 281 ? -5.065 1.367 -5.489 1.00 85.88 281 THR A O 1
ATOM 1990 N N . LYS A 1 282 ? -5.216 0.359 -3.486 1.00 87.62 282 LYS A N 1
ATOM 1991 C CA . LYS A 1 282 ? -6.675 0.203 -3.437 1.00 87.62 282 LYS A CA 1
ATOM 1992 C C . LYS A 1 282 ? -7.290 1.266 -2.540 1.00 87.62 282 LYS A C 1
ATOM 1994 O O . LYS A 1 282 ? -6.791 1.513 -1.441 1.00 87.62 282 LYS A O 1
ATOM 1999 N N . PHE A 1 283 ? -8.416 1.814 -2.981 1.00 85.50 283 PHE A N 1
ATOM 2000 C CA . PHE A 1 283 ? -9.237 2.746 -2.215 1.00 85.50 283 PHE A CA 1
ATOM 2001 C C . PHE A 1 283 ? -10.537 2.070 -1.820 1.00 85.50 283 PHE A C 1
ATOM 2003 O O . PHE A 1 283 ? -11.248 1.517 -2.664 1.00 85.50 283 PHE A O 1
ATOM 2010 N N . LEU A 1 284 ? -10.829 2.112 -0.527 1.00 83.56 284 LEU A N 1
ATOM 2011 C CA . LEU A 1 284 ? -12.018 1.525 0.063 1.00 83.56 284 LEU A CA 1
ATOM 2012 C C . LEU A 1 284 ? -12.775 2.593 0.842 1.00 83.56 284 LEU A C 1
ATOM 2014 O O . LEU A 1 284 ? -12.180 3.538 1.366 1.00 83.56 284 LEU A O 1
ATOM 2018 N N . LEU A 1 285 ? -14.083 2.411 0.942 1.00 77.44 285 LEU A N 1
ATOM 2019 C CA . LEU A 1 285 ? -14.966 3.295 1.689 1.00 77.44 285 LEU A CA 1
ATOM 2020 C C . LEU A 1 285 ? -15.630 2.506 2.813 1.00 77.44 285 LEU A C 1
ATOM 2022 O O . LEU A 1 285 ? -15.909 1.330 2.648 1.00 77.44 285 LEU A O 1
ATOM 2026 N N . THR A 1 286 ? -15.876 3.120 3.959 1.00 72.50 286 THR A N 1
ATOM 2027 C CA . THR A 1 286 ? -16.734 2.567 5.022 1.00 72.50 286 THR A CA 1
ATOM 2028 C C . THR A 1 286 ? -17.359 3.727 5.794 1.00 72.50 286 THR A C 1
ATOM 2030 O O . THR A 1 286 ? -16.916 4.865 5.665 1.00 72.50 286 THR A O 1
ATOM 2033 N N . THR A 1 287 ? -18.400 3.482 6.581 1.00 67.62 287 THR A N 1
ATOM 2034 C CA . THR A 1 287 ? -18.910 4.457 7.558 1.00 67.62 287 THR A CA 1
ATOM 2035 C C . THR A 1 287 ? -18.305 4.267 8.953 1.00 67.62 287 THR A C 1
ATOM 2037 O O . THR A 1 287 ? -18.727 4.929 9.899 1.00 67.62 287 THR A O 1
ATOM 2040 N N . SER A 1 288 ? -17.365 3.329 9.113 1.00 63.53 288 SER A N 1
ATOM 2041 C CA . SER A 1 288 ? -16.694 3.016 10.377 1.00 63.53 288 SER A CA 1
ATOM 2042 C C . SER A 1 288 ? -15.222 3.436 10.368 1.00 63.53 288 SER A C 1
ATOM 2044 O O . SER A 1 288 ? -14.536 3.413 9.345 1.00 63.53 288 SER A O 1
ATOM 2046 N N . SER A 1 289 ? -14.693 3.739 11.554 1.00 62.00 289 SER A N 1
ATOM 2047 C CA . SER A 1 289 ? -13.245 3.810 11.790 1.00 62.00 289 SER A CA 1
ATOM 2048 C C . SER A 1 289 ? -12.609 2.428 11.995 1.00 62.00 289 SER A C 1
ATOM 2050 O O . SER A 1 289 ? -11.405 2.328 12.219 1.00 62.00 289 SER A O 1
ATOM 2052 N N . THR A 1 290 ? -13.398 1.356 11.901 1.00 58.94 290 THR A N 1
ATOM 2053 C CA . THR A 1 290 ? -12.976 -0.023 12.141 1.00 58.94 290 THR A CA 1
ATOM 2054 C C . THR A 1 290 ? -13.320 -0.892 10.928 1.00 58.94 290 THR A C 1
ATOM 2056 O O . THR A 1 290 ? -14.479 -1.222 10.696 1.00 58.94 290 THR A O 1
ATOM 2059 N N . ALA A 1 291 ? -12.276 -1.248 10.173 1.00 56.53 291 ALA A N 1
ATOM 2060 C CA . ALA A 1 291 ? -12.249 -2.118 8.988 1.00 56.53 291 ALA A CA 1
ATOM 2061 C C . ALA A 1 291 ? -13.022 -1.634 7.719 1.00 56.53 291 ALA A C 1
ATOM 2063 O O . ALA A 1 291 ? -14.152 -1.159 7.812 1.00 56.53 291 ALA A O 1
ATOM 2064 N N . PRO A 1 292 ? -12.437 -1.767 6.505 1.00 67.88 292 PRO A N 1
ATOM 2065 C CA . PRO A 1 292 ? -13.026 -1.263 5.247 1.00 67.88 292 PRO A CA 1
ATOM 2066 C C . PRO A 1 292 ? -13.871 -2.278 4.435 1.00 67.88 292 PRO A C 1
ATOM 2068 O O . PRO A 1 292 ? -13.611 -3.477 4.507 1.00 67.88 292 PRO A O 1
ATOM 2071 N N . SER A 1 293 ? -14.821 -1.810 3.594 1.00 68.81 293 SER A N 1
ATOM 2072 C CA . SER A 1 293 ? -15.553 -2.604 2.563 1.00 68.81 293 SER A CA 1
ATOM 2073 C C . SER A 1 293 ? -16.470 -1.732 1.666 1.00 68.81 293 SER A C 1
ATOM 2075 O O . SER A 1 293 ? -17.222 -0.958 2.253 1.00 68.81 293 SER A O 1
ATOM 2077 N N . PRO A 1 294 ? -16.587 -1.879 0.318 1.00 73.50 294 PRO A N 1
ATOM 2078 C CA . PRO A 1 294 ? -15.784 -2.622 -0.669 1.00 73.50 294 PRO A CA 1
ATOM 2079 C C . PRO A 1 294 ? -14.675 -1.758 -1.325 1.00 73.50 294 PRO A C 1
ATOM 2081 O O . PRO A 1 294 ? -14.538 -0.569 -1.035 1.00 73.50 294 PRO A O 1
ATOM 2084 N N . VAL A 1 295 ? -13.871 -2.349 -2.223 1.00 81.00 295 VAL A N 1
ATOM 2085 C CA . VAL A 1 295 ? -12.900 -1.612 -3.064 1.00 81.00 295 VAL A CA 1
ATOM 2086 C C . VAL A 1 295 ? -13.646 -0.833 -4.148 1.00 81.00 295 VAL A C 1
ATOM 2088 O O . VAL A 1 295 ? -14.397 -1.429 -4.915 1.00 81.00 295 VAL A O 1
ATOM 2091 N N . LEU A 1 296 ? -13.413 0.478 -4.232 1.00 82.31 296 LEU A N 1
ATOM 2092 C CA . LEU A 1 296 ? -14.101 1.375 -5.171 1.00 82.31 296 LEU A CA 1
ATOM 2093 C C . LEU A 1 296 ? -13.201 1.898 -6.296 1.00 82.31 296 LEU A C 1
ATOM 2095 O O . LEU A 1 296 ? -13.693 2.178 -7.382 1.00 82.31 296 LEU A O 1
ATOM 2099 N N . ALA A 1 297 ? -11.892 2.005 -6.060 1.00 85.50 297 ALA A N 1
ATOM 2100 C CA . ALA A 1 297 ? -10.911 2.363 -7.083 1.00 85.50 297 ALA A CA 1
ATOM 2101 C C . ALA A 1 297 ? -9.581 1.650 -6.830 1.00 85.50 297 ALA A C 1
ATOM 2103 O O . ALA A 1 297 ? -9.244 1.323 -5.690 1.00 85.50 297 ALA A O 1
ATOM 2104 N N . THR A 1 298 ? -8.811 1.420 -7.891 1.00 85.50 298 THR A N 1
ATOM 2105 C CA . THR A 1 298 ? -7.449 0.877 -7.815 1.00 85.50 298 THR A CA 1
ATOM 2106 C C . THR A 1 298 ? -6.552 1.655 -8.765 1.00 85.50 298 THR A C 1
ATOM 2108 O O . THR A 1 298 ? -6.949 1.913 -9.899 1.00 85.50 298 THR A O 1
ATOM 2111 N N . THR A 1 299 ? -5.351 2.003 -8.310 1.00 84.88 299 THR A N 1
ATOM 2112 C CA . THR A 1 299 ? -4.272 2.475 -9.179 1.00 84.88 299 THR A CA 1
ATOM 2113 C C . THR A 1 299 ? -3.115 1.504 -9.157 1.00 84.88 299 THR A C 1
ATOM 2115 O O . THR A 1 299 ? -2.750 0.977 -8.107 1.00 84.88 299 THR A O 1
ATOM 2118 N N . THR A 1 300 ? -2.540 1.244 -10.322 1.00 83.00 300 THR A N 1
ATOM 2119 C CA . THR A 1 300 ? -1.400 0.336 -10.472 1.00 83.00 300 THR A CA 1
ATOM 2120 C C . THR A 1 300 ? -0.195 1.113 -10.961 1.00 83.00 300 THR A C 1
ATOM 2122 O O . THR A 1 300 ? -0.309 1.875 -11.921 1.00 83.00 300 THR A O 1
ATOM 2125 N N . ALA A 1 301 ? 0.953 0.913 -10.327 1.00 76.44 301 ALA A N 1
ATOM 2126 C CA . ALA A 1 301 ? 2.212 1.450 -10.799 1.00 76.44 301 ALA A CA 1
ATOM 2127 C C . ALA A 1 301 ? 2.822 0.508 -11.827 1.00 76.44 301 ALA A C 1
ATOM 2129 O O . ALA A 1 301 ? 3.202 -0.623 -11.517 1.00 76.44 301 ALA A O 1
ATOM 2130 N N . THR A 1 302 ? 2.981 1.006 -13.040 1.00 70.88 302 THR A N 1
ATOM 2131 C CA . THR A 1 302 ? 3.840 0.377 -14.031 1.00 70.88 302 THR A CA 1
ATOM 2132 C C . THR A 1 302 ? 5.175 1.101 -13.966 1.00 70.88 302 THR A C 1
ATOM 2134 O O . THR A 1 302 ? 5.262 2.284 -14.307 1.00 70.88 302 THR A O 1
ATOM 2137 N N . GLY A 1 303 ? 6.217 0.402 -13.502 1.00 66.56 303 GLY A N 1
ATOM 2138 C CA . GLY A 1 303 ? 7.578 0.812 -13.845 1.00 66.56 303 GLY A CA 1
ATOM 2139 C C . GLY A 1 303 ? 7.633 0.904 -15.359 1.00 66.56 303 GLY A C 1
ATOM 2140 O O . GLY A 1 303 ? 7.042 0.051 -16.020 1.00 66.56 303 GLY A O 1
ATOM 2141 N N . VAL A 1 304 ? 8.211 1.976 -15.895 1.00 53.03 304 VAL A N 1
ATOM 2142 C CA . VAL A 1 304 ? 8.319 2.165 -17.344 1.00 53.03 304 VAL A CA 1
ATOM 2143 C C . VAL A 1 304 ? 8.716 0.844 -18.018 1.00 53.03 304 VAL A C 1
ATOM 2145 O O . VAL A 1 304 ? 9.848 0.392 -17.888 1.00 53.03 304 VAL A O 1
ATOM 2148 N N . THR A 1 305 ? 7.795 0.207 -18.749 1.00 49.84 305 THR A N 1
ATOM 2149 C CA . THR A 1 305 ? 8.209 -0.573 -19.918 1.00 49.84 305 THR A CA 1
ATOM 2150 C C . THR A 1 305 ? 8.878 0.460 -20.807 1.00 49.84 305 THR A C 1
ATOM 2152 O O . THR A 1 305 ? 8.164 1.394 -21.176 1.00 49.84 305 THR A O 1
ATOM 2155 N N . PRO A 1 306 ? 10.194 0.404 -21.072 1.00 45.22 306 PRO A N 1
ATOM 2156 C CA . PRO A 1 306 ? 10.863 1.502 -21.756 1.00 45.22 306 PRO A CA 1
ATOM 2157 C C . PRO A 1 306 ? 10.213 1.701 -23.134 1.00 45.22 306 PRO A C 1
ATOM 2159 O O . PRO A 1 306 ? 10.305 0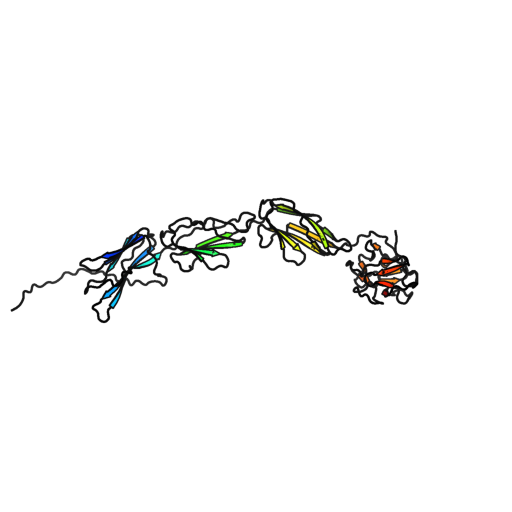.795 -23.967 1.00 45.22 306 PRO A O 1
ATOM 2162 N N . PRO A 1 307 ? 9.522 2.829 -23.399 1.00 45.94 307 PRO A N 1
ATOM 2163 C CA . PRO A 1 307 ? 9.151 3.196 -24.755 1.00 45.94 307 PRO A CA 1
ATOM 2164 C C . PRO A 1 307 ? 10.412 3.741 -25.460 1.00 45.94 307 PRO A C 1
ATOM 2166 O O . PRO A 1 307 ? 11.290 4.306 -24.801 1.00 45.94 307 PRO A O 1
ATOM 2169 N N . PRO A 1 308 ? 10.562 3.522 -26.776 1.00 55.09 308 PRO A N 1
ATOM 2170 C CA . PRO A 1 308 ? 11.813 3.722 -27.498 1.00 55.09 308 PRO A CA 1
ATOM 2171 C C . PRO A 1 308 ? 12.034 5.200 -27.845 1.00 55.09 308 PRO A C 1
ATOM 2173 O O . PRO A 1 308 ? 11.777 5.600 -28.971 1.00 55.09 308 PRO A O 1
ATOM 2176 N N . ASP A 1 309 ? 12.542 6.004 -26.911 1.00 60.56 309 ASP A N 1
ATOM 2177 C CA . ASP A 1 309 ? 12.722 7.450 -27.150 1.00 60.56 309 ASP A CA 1
ATOM 2178 C C . ASP A 1 309 ? 14.186 7.887 -27.232 1.00 60.56 309 ASP A C 1
ATOM 2180 O O . ASP A 1 309 ? 14.546 9.015 -26.895 1.00 60.56 309 ASP A O 1
ATOM 2184 N N . GLY A 1 310 ? 15.057 7.009 -27.714 1.00 67.31 310 GLY A N 1
ATOM 2185 C CA . GLY A 1 310 ? 16.387 7.441 -28.104 1.00 67.31 310 GLY A CA 1
ATOM 2186 C C . GLY A 1 310 ? 16.925 6.680 -29.302 1.00 67.31 310 GLY A C 1
ATOM 2187 O O . GLY A 1 310 ? 16.320 5.704 -29.757 1.00 67.31 310 GLY A O 1
ATOM 2188 N N . PRO A 1 311 ? 18.029 7.177 -29.874 1.00 83.62 311 PRO A N 1
ATOM 2189 C CA . PRO A 1 311 ? 18.622 6.608 -31.069 1.00 83.62 311 PRO A CA 1
ATOM 2190 C C . PRO A 1 311 ? 18.878 5.113 -30.863 1.00 83.62 311 PRO A C 1
ATOM 2192 O O . PRO A 1 311 ? 19.422 4.676 -29.845 1.00 83.62 311 PRO A O 1
ATOM 2195 N N . ALA A 1 312 ? 18.429 4.328 -31.841 1.00 90.06 312 ALA A N 1
ATOM 2196 C CA . ALA A 1 312 ? 18.550 2.882 -31.839 1.00 90.06 312 ALA A CA 1
ATOM 2197 C C . ALA A 1 312 ? 19.457 2.439 -32.983 1.00 90.06 312 ALA A C 1
ATOM 2199 O O . ALA A 1 312 ? 19.239 2.804 -34.140 1.00 90.06 312 ALA A O 1
ATOM 2200 N N . GLY A 1 313 ? 20.447 1.615 -32.671 1.00 93.19 313 GLY A N 1
ATOM 2201 C CA . GLY A 1 313 ? 21.445 1.173 -33.635 1.00 93.19 313 GLY A CA 1
ATOM 2202 C C . GLY A 1 313 ? 22.467 0.236 -33.010 1.00 93.19 313 GLY A C 1
ATOM 2203 O O . GLY A 1 313 ? 22.260 -0.290 -31.919 1.00 93.19 313 GLY A O 1
ATOM 2204 N N . THR A 1 314 ? 23.567 0.020 -33.718 1.00 96.62 314 THR A N 1
ATOM 2205 C CA . THR A 1 314 ? 24.688 -0.790 -33.238 1.00 96.62 314 THR A CA 1
ATOM 2206 C C . THR A 1 314 ? 25.567 -0.002 -32.279 1.00 96.62 314 THR A C 1
ATOM 2208 O O . THR A 1 314 ? 25.823 1.178 -32.511 1.00 96.62 314 THR A O 1
ATOM 2211 N N . ILE A 1 315 ? 26.089 -0.676 -31.255 1.00 97.75 315 ILE A N 1
ATOM 2212 C CA . ILE A 1 315 ? 27.212 -0.177 -30.457 1.00 97.75 315 ILE A CA 1
ATOM 2213 C C . ILE A 1 315 ? 28.467 -0.875 -30.968 1.00 97.75 315 ILE A C 1
ATOM 2215 O O . ILE A 1 315 ? 28.500 -2.105 -30.989 1.00 97.75 315 ILE A O 1
ATOM 2219 N N . VAL A 1 316 ? 29.465 -0.116 -31.410 1.00 97.56 316 VAL A N 1
ATOM 2220 C CA . VAL A 1 316 ? 30.638 -0.651 -32.121 1.00 97.56 316 VAL A CA 1
ATOM 2221 C C . VAL A 1 316 ? 31.905 -0.402 -31.314 1.00 97.56 316 VAL A C 1
ATOM 2223 O O . VAL A 1 316 ? 32.172 0.733 -30.924 1.00 97.56 316 VAL A O 1
ATOM 2226 N N . SER A 1 317 ? 32.700 -1.446 -31.083 1.00 96.31 317 SER A N 1
ATOM 2227 C CA . SER A 1 317 ? 34.027 -1.335 -30.471 1.00 96.31 317 SER A CA 1
ATOM 2228 C C . SER A 1 317 ? 34.984 -0.607 -31.413 1.00 96.31 317 SER A C 1
ATOM 2230 O O . SER A 1 317 ? 35.176 -1.033 -32.554 1.00 96.31 317 SER A O 1
ATOM 2232 N N . ALA A 1 318 ? 35.638 0.453 -30.936 1.00 92.56 318 ALA A N 1
ATOM 2233 C CA . ALA A 1 318 ? 36.657 1.165 -31.710 1.00 92.56 318 ALA A CA 1
ATOM 2234 C C . ALA A 1 318 ? 37.981 0.383 -31.816 1.00 92.56 318 ALA A C 1
ATOM 2236 O O . ALA A 1 318 ? 38.831 0.734 -32.631 1.00 92.56 318 ALA A O 1
ATOM 2237 N N . TYR A 1 319 ? 38.158 -0.674 -31.014 1.00 93.50 319 TYR A N 1
ATOM 2238 C CA . TYR A 1 319 ? 39.308 -1.574 -31.089 1.00 93.50 319 TYR A CA 1
ATOM 2239 C C . TYR A 1 319 ? 39.123 -2.658 -32.155 1.00 93.50 319 TYR A C 1
ATOM 2241 O O . TYR A 1 319 ? 39.954 -2.809 -33.050 1.00 93.50 319 TYR A O 1
ATOM 2249 N N . SER A 1 320 ? 38.023 -3.412 -32.076 1.00 94.06 320 SER A N 1
ATOM 2250 C CA . SER A 1 320 ? 37.815 -4.607 -32.903 1.00 94.06 320 SER A CA 1
ATOM 2251 C C . SER A 1 320 ? 36.922 -4.383 -34.127 1.00 94.06 320 SER A C 1
ATOM 2253 O O . SER A 1 320 ? 36.828 -5.273 -34.970 1.00 94.06 320 SER A O 1
ATOM 2255 N N . ASN A 1 321 ? 36.257 -3.224 -34.239 1.00 95.19 321 ASN A N 1
ATOM 2256 C CA . ASN A 1 321 ? 35.175 -2.950 -35.202 1.00 95.19 321 ASN A CA 1
ATOM 2257 C C . ASN A 1 321 ? 34.005 -3.950 -35.126 1.00 95.19 321 ASN A C 1
ATOM 2259 O O . ASN A 1 321 ? 33.226 -4.085 -36.070 1.00 95.19 321 ASN A O 1
ATOM 2263 N N . LYS A 1 322 ? 33.879 -4.660 -34.001 1.00 97.56 322 LYS A N 1
ATOM 2264 C CA . LYS A 1 322 ? 32.780 -5.585 -33.724 1.00 97.56 322 LYS A CA 1
ATOM 2265 C C . LYS A 1 322 ? 31.662 -4.893 -32.967 1.00 97.56 322 LYS A C 1
ATOM 2267 O O . LYS A 1 322 ? 31.865 -3.869 -32.315 1.00 97.56 322 LYS A O 1
ATOM 2272 N N . CYS A 1 323 ? 30.482 -5.483 -33.053 1.00 98.25 323 CYS A N 1
ATOM 2273 C CA . CYS A 1 323 ? 29.279 -4.976 -32.432 1.00 98.25 323 CYS A CA 1
ATOM 2274 C C . CYS A 1 323 ? 29.053 -5.630 -31.069 1.00 98.25 323 CYS A C 1
ATOM 2276 O O . CYS A 1 323 ? 29.325 -6.817 -30.879 1.00 98.25 323 CYS A O 1
ATOM 2278 N N . VAL A 1 324 ? 28.505 -4.850 -30.142 1.00 98.44 324 VAL A N 1
ATOM 2279 C CA . VAL A 1 324 ? 27.915 -5.372 -28.910 1.00 98.44 324 VAL A CA 1
ATOM 2280 C C . VAL A 1 324 ? 26.653 -6.152 -29.271 1.00 98.44 324 VAL A C 1
ATOM 2282 O O . VAL A 1 324 ? 25.743 -5.628 -29.917 1.00 98.44 324 VAL A O 1
ATOM 2285 N N . ASP A 1 325 ? 26.594 -7.402 -28.840 1.00 98.56 325 ASP A N 1
ATOM 2286 C CA . ASP A 1 325 ? 25.638 -8.404 -29.292 1.00 98.56 325 ASP A CA 1
ATOM 2287 C C . ASP A 1 325 ? 25.010 -9.129 -28.095 1.00 98.56 325 ASP A C 1
ATOM 2289 O O . ASP A 1 325 ? 25.680 -9.443 -27.111 1.00 98.56 325 ASP A O 1
ATOM 2293 N N . VAL A 1 326 ? 23.707 -9.392 -28.168 1.00 98.62 326 VAL A N 1
ATOM 2294 C CA . VAL A 1 326 ? 23.012 -10.297 -27.246 1.00 98.62 326 VAL A CA 1
ATOM 2295 C C . VAL A 1 326 ? 23.207 -11.726 -27.736 1.00 98.62 326 VAL A C 1
ATOM 2297 O O . VAL A 1 326 ? 22.685 -12.098 -28.790 1.00 98.62 326 VAL A O 1
ATOM 2300 N N . ALA A 1 327 ? 23.900 -12.547 -26.946 1.00 98.19 327 ALA A N 1
ATOM 2301 C CA . ALA A 1 327 ? 24.323 -13.874 -27.367 1.00 98.19 327 ALA A CA 1
ATOM 2302 C C . ALA A 1 327 ? 23.166 -14.749 -27.868 1.00 98.19 327 ALA A C 1
ATOM 2304 O O . ALA A 1 327 ? 22.218 -15.060 -27.144 1.00 98.19 327 ALA A O 1
ATOM 2305 N N . GLY A 1 328 ? 23.242 -15.130 -29.147 1.00 93.69 328 GLY A N 1
ATOM 2306 C CA . GLY A 1 328 ? 22.231 -15.951 -29.819 1.00 93.69 328 GLY A CA 1
ATOM 2307 C C . GLY A 1 328 ? 20.856 -15.288 -29.968 1.00 93.69 328 GLY A C 1
ATOM 2308 O O . GLY A 1 328 ? 19.904 -15.973 -30.331 1.00 93.69 328 GLY A O 1
ATOM 2309 N N . GLY A 1 329 ? 20.721 -13.989 -29.672 1.00 93.06 329 GLY A N 1
ATOM 2310 C CA . GLY A 1 329 ? 19.430 -13.292 -29.620 1.00 93.06 329 GLY A CA 1
ATOM 2311 C C . GLY A 1 329 ? 18.495 -13.805 -28.524 1.00 93.06 329 GLY A C 1
ATOM 2312 O O . GLY A 1 329 ? 17.278 -13.664 -28.639 1.00 93.06 329 GLY A O 1
ATOM 2313 N N . LEU A 1 330 ? 19.042 -14.442 -27.485 1.00 92.69 330 LEU A N 1
ATOM 2314 C CA . LEU A 1 330 ? 18.253 -14.990 -26.388 1.00 92.69 330 LEU A CA 1
ATOM 2315 C C . LEU A 1 330 ? 17.761 -13.870 -25.462 1.00 92.69 330 LEU A C 1
ATOM 2317 O O . LEU A 1 330 ? 18.480 -12.931 -25.137 1.00 92.69 330 LEU A O 1
ATOM 2321 N N . THR A 1 331 ? 16.516 -13.986 -25.003 1.00 92.31 331 THR A N 1
ATOM 2322 C CA . THR A 1 331 ? 15.868 -12.978 -24.149 1.00 92.31 331 THR A CA 1
ATOM 2323 C C . THR A 1 331 ? 15.748 -13.433 -22.696 1.00 92.31 331 THR A C 1
ATOM 2325 O O . THR A 1 331 ? 14.926 -12.904 -21.954 1.00 92.31 331 THR A O 1
ATOM 2328 N N . ALA A 1 332 ? 16.493 -14.455 -22.276 1.00 91.56 332 ALA A N 1
ATOM 2329 C CA . ALA A 1 332 ? 16.503 -14.890 -20.883 1.00 91.56 332 ALA A CA 1
ATOM 2330 C C . ALA A 1 332 ? 17.383 -13.952 -20.042 1.00 91.56 332 ALA A C 1
ATOM 2332 O O . ALA A 1 332 ? 18.405 -13.461 -20.525 1.00 91.56 332 ALA A O 1
ATOM 2333 N N . ASN A 1 333 ? 17.017 -13.724 -18.779 1.00 95.06 333 ASN A N 1
ATOM 2334 C CA . ASN A 1 333 ? 17.896 -13.010 -17.853 1.00 95.06 333 ASN A CA 1
ATOM 2335 C C . ASN A 1 333 ? 19.213 -13.774 -17.686 1.00 95.06 333 ASN A C 1
ATOM 2337 O O . ASN A 1 333 ? 19.216 -14.998 -17.555 1.00 95.06 333 ASN A O 1
ATOM 2341 N N . GLY A 1 334 ? 20.317 -13.039 -17.693 1.00 96.69 334 GLY A N 1
ATOM 2342 C CA . GLY A 1 334 ? 21.660 -13.602 -17.663 1.00 96.69 334 GLY A CA 1
ATOM 2343 C C . GLY A 1 334 ? 22.205 -14.015 -19.029 1.00 96.69 334 GLY A C 1
ATOM 2344 O O . GLY A 1 334 ? 23.315 -14.538 -19.092 1.00 96.69 334 GLY A O 1
ATOM 2345 N N . THR A 1 335 ? 21.481 -13.756 -20.126 1.00 98.38 335 THR A N 1
ATOM 2346 C CA . THR A 1 335 ? 22.041 -13.922 -21.478 1.00 98.38 335 THR A CA 1
ATOM 2347 C C . THR A 1 335 ? 23.274 -13.038 -21.627 1.00 98.38 335 THR A C 1
ATOM 2349 O O . THR A 1 335 ? 23.247 -11.868 -21.259 1.00 98.38 335 THR A O 1
ATOM 2352 N N . HIS A 1 336 ? 24.362 -13.583 -22.164 1.00 98.44 336 HIS A N 1
ATOM 2353 C CA . HIS A 1 336 ? 25.614 -12.846 -22.282 1.00 98.44 336 HIS A CA 1
ATOM 2354 C C . HIS A 1 336 ? 25.476 -11.650 -23.227 1.00 98.44 336 HIS A C 1
ATOM 2356 O O . HIS A 1 336 ? 24.879 -11.757 -24.301 1.00 98.44 336 HIS A O 1
ATOM 2362 N N . VAL A 1 337 ? 26.085 -10.532 -22.839 1.00 98.69 337 VAL A N 1
ATOM 2363 C CA . VAL A 1 337 ? 26.386 -9.429 -23.751 1.00 98.69 337 VAL A CA 1
ATOM 2364 C C . VAL A 1 337 ? 27.824 -9.622 -24.215 1.00 98.69 337 VAL A C 1
ATOM 2366 O O . VAL A 1 337 ? 28.737 -9.719 -23.397 1.00 98.69 337 VAL A O 1
ATOM 2369 N N . GLN A 1 338 ? 28.022 -9.745 -25.519 1.00 98.50 338 GLN A N 1
ATOM 2370 C CA . GLN A 1 338 ? 29.271 -10.217 -26.113 1.00 98.50 338 GLN A CA 1
ATOM 2371 C C . GLN A 1 338 ? 29.727 -9.337 -27.279 1.00 98.50 338 GLN A C 1
ATOM 2373 O O . GLN A 1 338 ? 28.949 -8.550 -27.814 1.00 98.50 338 GLN A O 1
ATOM 2378 N N . LEU A 1 339 ? 30.974 -9.512 -27.715 1.00 98.00 339 LEU A N 1
ATOM 2379 C CA . LEU A 1 339 ? 31.422 -9.067 -29.030 1.00 98.00 339 LEU A CA 1
ATOM 2380 C C . LEU A 1 339 ? 31.017 -10.061 -30.108 1.00 98.00 339 LEU A C 1
ATOM 2382 O O . LEU A 1 339 ? 31.207 -11.274 -29.974 1.00 98.00 339 LEU A O 1
ATOM 2386 N N . TYR A 1 340 ? 30.534 -9.533 -31.225 1.00 98.31 340 TYR A N 1
ATOM 2387 C CA . TYR A 1 340 ? 30.276 -10.319 -32.420 1.00 98.31 340 TYR A CA 1
ATOM 2388 C C . TYR A 1 340 ? 30.474 -9.481 -33.682 1.00 98.31 340 TYR A C 1
ATOM 2390 O O . TYR A 1 340 ? 30.358 -8.255 -33.658 1.00 98.31 340 TYR A O 1
ATOM 2398 N N . ASP A 1 341 ? 30.755 -10.133 -34.808 1.00 98.19 341 ASP A N 1
ATOM 2399 C CA . ASP A 1 341 ? 30.770 -9.453 -36.102 1.00 98.19 341 ASP A CA 1
ATOM 2400 C C . ASP A 1 341 ? 29.455 -8.711 -36.343 1.00 98.19 341 ASP A C 1
ATOM 2402 O O . ASP A 1 341 ? 28.368 -9.268 -36.165 1.00 98.19 341 ASP A O 1
ATOM 2406 N N . CYS A 1 342 ? 29.556 -7.451 -36.762 1.00 97.94 342 CYS A N 1
ATOM 2407 C CA . CYS A 1 342 ? 28.390 -6.642 -37.077 1.00 97.94 342 CYS A CA 1
ATOM 2408 C C . CYS A 1 342 ? 27.600 -7.286 -38.229 1.00 97.94 342 CYS A C 1
ATOM 2410 O O . CYS A 1 342 ? 28.098 -7.413 -39.346 1.00 97.94 342 CYS A O 1
ATOM 2412 N N . ASN A 1 343 ? 26.370 -7.712 -37.948 1.00 95.75 343 ASN A N 1
ATOM 2413 C CA . ASN A 1 343 ? 25.534 -8.524 -38.836 1.00 95.75 343 ASN A CA 1
ATOM 2414 C C . ASN A 1 343 ? 24.116 -7.953 -39.033 1.00 95.75 343 ASN A C 1
ATOM 2416 O O . ASN A 1 343 ? 23.318 -8.531 -39.767 1.00 95.75 343 ASN A O 1
ATOM 2420 N N . GLY A 1 344 ? 23.792 -6.824 -38.392 1.00 90.50 344 GLY A N 1
ATOM 2421 C CA . GLY A 1 344 ? 22.523 -6.110 -38.575 1.00 90.50 344 GLY A CA 1
ATOM 2422 C C . GLY A 1 344 ? 21.296 -6.811 -37.982 1.00 90.50 344 GLY A C 1
ATOM 2423 O O . GLY A 1 344 ? 20.168 -6.384 -38.234 1.00 90.50 344 GLY A O 1
ATOM 2424 N N . THR A 1 345 ? 21.488 -7.879 -37.205 1.00 94.69 345 THR A N 1
ATOM 2425 C CA . THR A 1 345 ? 20.390 -8.585 -36.536 1.00 94.69 345 THR A CA 1
ATOM 2426 C C . THR A 1 345 ? 19.818 -7.772 -35.373 1.00 94.69 345 THR A C 1
ATOM 2428 O O . THR A 1 345 ? 20.444 -6.847 -34.851 1.00 94.69 345 THR A O 1
ATOM 2431 N N . ALA A 1 346 ? 18.616 -8.146 -34.919 1.00 91.38 346 ALA A N 1
ATOM 2432 C CA . ALA A 1 346 ? 17.995 -7.540 -33.740 1.00 91.38 346 ALA A CA 1
ATOM 2433 C C . ALA A 1 346 ? 18.867 -7.674 -32.476 1.00 91.38 346 ALA A C 1
ATOM 2435 O O . ALA A 1 346 ? 18.795 -6.813 -31.604 1.00 91.38 346 ALA A O 1
ATOM 2436 N N . SER A 1 347 ? 19.730 -8.695 -32.413 1.00 94.56 347 SER A N 1
ATOM 2437 C CA . SER A 1 347 ? 20.662 -8.938 -31.306 1.00 94.56 347 SER A CA 1
ATOM 2438 C C . SER A 1 347 ? 21.713 -7.849 -31.119 1.00 94.56 347 SER A C 1
ATOM 2440 O O . SER A 1 347 ? 22.296 -7.752 -30.045 1.00 94.56 347 SER A O 1
ATOM 2442 N N . GLN A 1 348 ? 21.933 -7.015 -32.134 1.00 98.00 348 GLN A N 1
ATOM 2443 C CA . GLN A 1 348 ? 22.908 -5.921 -32.117 1.00 98.00 348 GLN A CA 1
ATOM 2444 C C . GLN A 1 348 ? 22.243 -4.547 -32.088 1.00 98.00 348 GLN A C 1
ATOM 2446 O O . GLN A 1 348 ? 22.924 -3.524 -32.161 1.00 98.00 348 GLN A O 1
ATOM 2451 N N . ARG A 1 349 ? 20.908 -4.505 -32.023 1.00 95.25 349 ARG A N 1
ATOM 2452 C CA . ARG A 1 349 ? 20.151 -3.259 -32.016 1.00 95.25 349 ARG A CA 1
ATOM 2453 C C . ARG A 1 349 ? 19.887 -2.834 -30.579 1.00 95.25 349 ARG A C 1
ATOM 2455 O O . ARG A 1 349 ? 18.994 -3.361 -29.919 1.00 95.25 349 ARG A O 1
ATOM 2462 N N . TRP A 1 350 ? 20.643 -1.840 -30.141 1.00 95.75 350 TRP A N 1
ATOM 2463 C CA . TRP A 1 350 ? 20.533 -1.236 -28.824 1.00 95.75 350 TRP A CA 1
ATOM 2464 C C . TRP A 1 350 ? 19.863 0.126 -28.926 1.00 95.75 350 TRP A C 1
ATOM 2466 O O . TRP A 1 350 ? 20.235 0.949 -29.762 1.00 95.75 350 TRP A O 1
ATOM 2476 N N . THR A 1 351 ? 18.886 0.369 -28.062 1.00 91.75 351 THR A N 1
ATOM 2477 C CA . THR A 1 351 ? 18.262 1.678 -27.874 1.00 91.75 351 THR A CA 1
ATOM 2478 C C . THR A 1 351 ? 18.911 2.355 -26.678 1.00 91.75 351 THR A C 1
ATOM 2480 O O . THR A 1 351 ? 18.875 1.811 -25.567 1.00 91.75 351 THR A O 1
ATOM 2483 N N . VAL A 1 352 ? 19.480 3.539 -26.902 1.00 89.25 352 VAL A N 1
ATOM 2484 C CA . VAL A 1 352 ? 20.022 4.396 -25.841 1.00 89.25 352 VAL A CA 1
ATOM 2485 C C . VAL A 1 352 ? 18.873 5.197 -25.244 1.00 89.25 352 VAL A C 1
ATOM 2487 O O . VAL A 1 352 ? 18.241 5.971 -25.951 1.00 89.25 352 VAL A O 1
ATOM 2490 N N . THR A 1 353 ? 18.564 5.023 -23.962 1.00 83.69 353 THR A N 1
ATOM 2491 C CA . THR A 1 353 ? 17.469 5.766 -23.317 1.00 83.69 353 THR A CA 1
ATOM 2492 C C . THR A 1 353 ? 17.954 7.094 -22.731 1.00 83.69 353 THR A C 1
ATOM 2494 O O . THR A 1 353 ? 19.139 7.271 -22.446 1.00 83.69 353 THR A O 1
ATOM 2497 N N . ALA A 1 354 ? 17.023 8.013 -22.450 1.00 77.44 354 ALA A N 1
ATOM 2498 C CA . ALA A 1 354 ? 17.318 9.250 -21.715 1.00 77.44 354 ALA A CA 1
ATOM 2499 C C . ALA A 1 354 ? 17.872 9.007 -20.293 1.00 77.44 354 ALA A C 1
ATOM 2501 O O . ALA A 1 354 ? 18.486 9.894 -19.712 1.00 77.44 354 ALA A O 1
ATOM 2502 N N . ALA A 1 355 ? 17.681 7.804 -19.739 1.00 77.88 355 ALA A N 1
ATOM 2503 C CA . ALA A 1 355 ? 18.250 7.384 -18.459 1.00 77.88 355 ALA A CA 1
ATOM 2504 C C . ALA A 1 355 ? 19.665 6.784 -18.596 1.00 77.88 355 ALA A C 1
ATOM 2506 O O . ALA A 1 355 ? 20.175 6.195 -17.645 1.00 77.88 355 ALA A O 1
ATOM 2507 N N . HIS A 1 356 ? 20.287 6.905 -19.776 1.00 85.19 356 HIS A N 1
ATOM 2508 C CA . HIS A 1 356 ? 21.573 6.290 -20.120 1.00 85.19 356 HIS A CA 1
ATOM 2509 C C . HIS A 1 356 ? 21.578 4.770 -19.950 1.00 85.19 356 HIS A C 1
ATOM 2511 O O . HIS A 1 356 ? 22.594 4.159 -19.632 1.00 85.19 356 HIS A O 1
ATOM 2517 N N . THR A 1 357 ? 20.429 4.145 -20.177 1.00 90.81 357 THR A N 1
ATOM 2518 C CA . THR A 1 357 ? 20.320 2.694 -20.243 1.00 90.81 357 THR A CA 1
ATOM 2519 C C . THR A 1 357 ? 20.479 2.242 -21.685 1.00 90.81 357 THR A C 1
ATOM 2521 O O . THR A 1 357 ? 19.934 2.861 -22.600 1.00 90.81 357 THR A O 1
ATOM 2524 N N . LEU A 1 358 ? 21.196 1.141 -21.887 1.00 95.38 358 LEU A N 1
ATOM 2525 C CA . LEU A 1 358 ? 21.314 0.478 -23.181 1.00 95.38 358 LEU A CA 1
ATOM 2526 C C . LEU A 1 358 ? 20.350 -0.702 -23.183 1.00 95.38 358 LEU A C 1
ATOM 2528 O O . LEU A 1 358 ? 20.508 -1.629 -22.388 1.00 95.38 358 LEU A O 1
ATOM 2532 N N . SER A 1 359 ? 19.325 -0.645 -24.032 1.00 93.00 359 SER A N 1
ATOM 2533 C CA . SER A 1 359 ? 18.251 -1.642 -24.037 1.00 93.00 359 SER A CA 1
ATOM 2534 C C . SER A 1 359 ? 18.158 -2.427 -25.341 1.00 93.00 359 SER A C 1
ATOM 2536 O O . SER A 1 359 ? 18.269 -1.860 -26.426 1.00 93.00 359 SER A O 1
ATOM 2538 N N . ALA A 1 360 ? 17.926 -3.732 -25.225 1.00 93.31 360 ALA A N 1
ATOM 2539 C CA . ALA A 1 360 ? 17.691 -4.663 -26.325 1.00 93.31 360 ALA A CA 1
ATOM 2540 C C . ALA A 1 360 ? 16.628 -5.684 -25.894 1.00 93.31 360 ALA A C 1
ATOM 2542 O O . ALA A 1 360 ? 16.598 -6.108 -24.741 1.00 93.31 360 ALA A O 1
ATOM 2543 N N . PHE A 1 361 ? 15.715 -6.059 -26.796 1.00 87.00 361 PHE A N 1
ATOM 2544 C CA . PHE A 1 361 ? 14.614 -7.000 -26.510 1.00 87.00 361 PHE A CA 1
ATOM 2545 C C . PHE A 1 361 ? 13.763 -6.661 -25.266 1.00 87.00 361 PHE A C 1
ATOM 2547 O O . PHE A 1 361 ? 13.286 -7.553 -24.566 1.00 87.00 361 PHE A O 1
ATOM 2554 N N . GLY A 1 362 ? 13.582 -5.369 -24.965 1.00 85.56 362 GLY A N 1
ATOM 2555 C CA . GLY A 1 362 ? 12.848 -4.918 -23.773 1.00 85.56 362 GLY A CA 1
ATOM 2556 C C . GLY A 1 362 ? 13.583 -5.166 -22.450 1.00 85.56 362 GLY A C 1
ATOM 2557 O O . GLY A 1 362 ? 12.975 -5.082 -21.385 1.00 85.56 362 GLY A O 1
ATOM 2558 N N . LYS A 1 363 ? 14.878 -5.482 -22.519 1.00 92.81 363 LYS A N 1
ATOM 2559 C CA . LYS A 1 363 ? 15.781 -5.714 -21.394 1.00 92.81 363 LYS A CA 1
ATOM 2560 C C . LYS A 1 363 ? 16.975 -4.776 -21.457 1.00 92.81 363 LYS A C 1
ATOM 2562 O O . LYS A 1 363 ? 17.189 -4.097 -22.459 1.00 92.81 363 LYS A O 1
ATOM 2567 N N . CYS A 1 364 ? 17.736 -4.738 -20.378 1.00 95.75 364 CYS A N 1
ATOM 2568 C CA . CYS A 1 364 ? 18.790 -3.771 -20.152 1.00 95.75 364 CYS A CA 1
ATOM 2569 C C . CYS A 1 364 ? 20.158 -4.460 -20.103 1.00 95.75 364 CYS A C 1
ATOM 2571 O O . CYS A 1 364 ? 20.285 -5.559 -19.559 1.00 95.75 364 CYS A O 1
ATOM 2573 N N . MET A 1 365 ? 21.172 -3.815 -20.683 1.00 98.31 365 MET A N 1
ATOM 2574 C CA . MET A 1 365 ? 22.574 -4.167 -20.464 1.00 98.31 365 MET A CA 1
ATOM 2575 C C . MET A 1 365 ? 22.906 -3.913 -18.996 1.00 98.31 365 MET A C 1
ATOM 2577 O O . MET A 1 365 ? 22.763 -2.789 -18.516 1.00 98.31 365 MET A O 1
ATOM 2581 N N . ASP A 1 366 ? 23.337 -4.950 -18.295 1.00 98.44 366 ASP A N 1
ATOM 2582 C CA . ASP A 1 366 ? 23.414 -4.975 -16.839 1.00 98.44 366 ASP A CA 1
ATOM 2583 C C . ASP A 1 366 ? 24.756 -5.569 -16.392 1.00 98.44 366 ASP A C 1
ATOM 2585 O O . ASP A 1 366 ? 25.242 -6.550 -16.962 1.00 98.44 366 ASP A O 1
ATOM 2589 N N . VAL A 1 367 ? 25.378 -4.953 -15.389 1.00 98.56 367 VAL A N 1
ATOM 2590 C CA . VAL A 1 367 ? 26.545 -5.517 -14.701 1.00 98.56 367 VAL A CA 1
ATOM 2591 C C . VAL A 1 367 ? 26.079 -6.653 -13.795 1.00 98.56 367 VAL A C 1
ATOM 2593 O O . VAL A 1 367 ? 25.351 -6.413 -12.834 1.00 98.56 367 VAL A O 1
ATOM 2596 N N . SER A 1 368 ? 26.542 -7.878 -14.051 1.00 97.81 368 SER A N 1
ATOM 2597 C CA . SER A 1 368 ? 26.031 -9.094 -13.417 1.00 97.81 368 SER A CA 1
ATOM 2598 C C . SER A 1 368 ? 25.941 -9.008 -11.894 1.00 97.81 368 SER A C 1
ATOM 2600 O O . SER A 1 368 ? 26.947 -8.930 -11.188 1.00 97.81 368 SER A O 1
ATOM 2602 N N . GLY A 1 369 ? 24.706 -9.060 -11.386 1.00 91.88 369 GLY A N 1
ATOM 2603 C CA . GLY A 1 369 ? 24.400 -9.009 -9.954 1.00 91.88 369 GLY A CA 1
ATOM 2604 C C . GLY A 1 369 ? 24.730 -7.670 -9.285 1.00 91.88 369 GLY A C 1
ATOM 2605 O O . GLY A 1 369 ? 24.785 -7.612 -8.059 1.00 91.88 369 GLY A O 1
ATOM 2606 N N . GLY A 1 370 ? 24.992 -6.615 -10.063 1.00 90.94 370 GLY A N 1
ATOM 2607 C CA . GLY A 1 370 ? 25.470 -5.322 -9.574 1.00 90.94 370 GLY A CA 1
ATOM 2608 C C . GLY A 1 370 ? 26.849 -5.384 -8.913 1.00 90.94 370 GLY A C 1
ATOM 2609 O O . GLY A 1 370 ? 27.185 -4.504 -8.120 1.00 90.94 370 GLY A O 1
ATOM 2610 N N . VAL A 1 371 ? 27.638 -6.430 -9.184 1.00 97.69 371 VAL A N 1
ATOM 2611 C CA . VAL A 1 371 ? 28.970 -6.600 -8.593 1.00 97.69 371 VAL A CA 1
ATOM 2612 C C . VAL A 1 371 ? 29.924 -5.575 -9.200 1.00 97.69 371 VAL A C 1
ATOM 2614 O O . VAL A 1 371 ? 29.992 -5.398 -10.409 1.00 97.69 371 VAL A O 1
ATOM 2617 N N . THR A 1 372 ? 30.670 -4.871 -8.353 1.00 97.38 372 THR A N 1
ATOM 2618 C CA . THR A 1 372 ? 31.466 -3.720 -8.793 1.00 97.38 372 THR A CA 1
ATOM 2619 C C . THR A 1 372 ? 32.919 -4.055 -9.112 1.00 97.38 372 THR A C 1
ATOM 2621 O O . THR A 1 372 ? 33.644 -3.155 -9.503 1.00 97.38 372 THR A O 1
ATOM 2624 N N . ALA A 1 373 ? 33.374 -5.301 -8.955 1.00 98.00 373 ALA A N 1
ATOM 2625 C CA . ALA A 1 373 ? 34.775 -5.687 -9.152 1.00 98.00 373 ALA A CA 1
ATOM 2626 C C . ALA A 1 373 ? 35.187 -5.751 -10.639 1.00 98.00 373 ALA A C 1
ATOM 2628 O O . ALA A 1 373 ? 34.361 -6.071 -11.495 1.00 98.00 373 ALA A O 1
ATOM 2629 N N . ASN A 1 374 ? 36.476 -5.521 -10.931 1.00 98.50 374 ASN A N 1
ATOM 2630 C CA . ASN A 1 374 ? 37.058 -5.745 -12.264 1.00 98.50 374 ASN A CA 1
ATOM 2631 C C . ASN A 1 374 ? 36.788 -7.175 -12.754 1.00 98.50 374 ASN A C 1
ATOM 2633 O O . ASN A 1 374 ? 36.879 -8.131 -11.979 1.00 98.50 374 ASN A O 1
ATOM 2637 N N . GLY A 1 375 ? 36.473 -7.312 -14.039 1.00 97.94 375 GLY A N 1
ATOM 2638 C CA . GLY A 1 375 ? 36.141 -8.585 -14.674 1.00 97.94 375 GLY A CA 1
ATOM 2639 C C . GLY A 1 375 ? 34.715 -9.073 -14.399 1.00 97.94 375 GLY A C 1
ATOM 2640 O O . GLY A 1 375 ? 34.360 -10.181 -14.810 1.00 97.94 375 GLY A O 1
ATOM 2641 N N . THR A 1 376 ? 33.874 -8.283 -13.716 1.00 98.62 376 THR A N 1
ATOM 2642 C CA . THR A 1 376 ? 32.456 -8.636 -13.551 1.00 98.62 376 THR A CA 1
ATOM 2643 C C . THR A 1 376 ? 31.761 -8.611 -14.905 1.00 98.62 376 THR A C 1
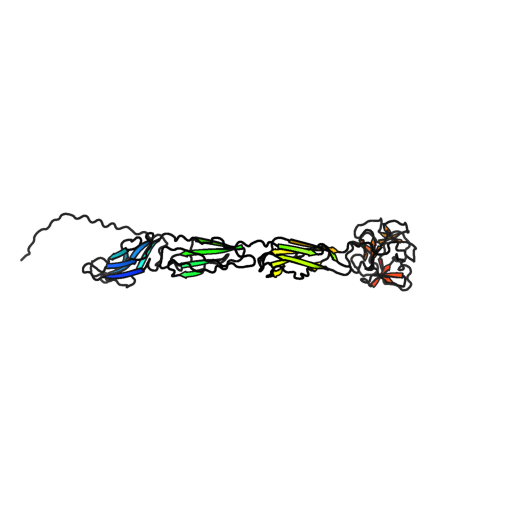ATOM 2645 O O . THR A 1 376 ? 31.777 -7.602 -15.604 1.00 98.62 376 THR A O 1
ATOM 2648 N N . LYS A 1 377 ? 31.124 -9.726 -15.268 1.00 98.69 377 LYS A N 1
ATOM 2649 C CA . LYS A 1 377 ? 30.510 -9.897 -16.584 1.00 98.69 377 LYS A CA 1
ATOM 2650 C C . LYS A 1 377 ? 29.289 -9.013 -16.799 1.00 98.69 377 LYS A C 1
ATOM 2652 O O . LYS A 1 377 ? 28.519 -8.762 -15.875 1.00 98.69 377 LYS A O 1
ATOM 2657 N N . VAL A 1 378 ? 29.093 -8.606 -18.048 1.00 98.81 378 VAL A N 1
ATOM 2658 C CA . VAL A 1 378 ? 27.901 -7.896 -18.507 1.00 98.81 378 VAL A CA 1
ATOM 2659 C C . VAL A 1 378 ? 26.933 -8.889 -19.150 1.00 98.81 378 VAL A C 1
ATOM 2661 O O . VAL A 1 378 ? 27.317 -9.810 -19.884 1.00 98.81 378 VAL A O 1
ATOM 2664 N N . TRP A 1 379 ? 25.653 -8.730 -18.842 1.00 98.75 379 TRP A N 1
ATOM 2665 C CA . TRP A 1 379 ? 24.581 -9.602 -19.310 1.00 98.75 379 TRP A CA 1
ATOM 2666 C C . TRP A 1 379 ? 23.309 -8.808 -19.626 1.00 98.75 379 TRP A C 1
ATOM 2668 O O . TRP A 1 379 ? 23.212 -7.608 -19.371 1.00 98.75 379 TRP A O 1
ATOM 2678 N N . LEU A 1 380 ? 22.332 -9.483 -20.216 1.00 98.00 380 LEU A N 1
ATOM 2679 C CA . LEU A 1 380 ? 20.999 -8.959 -20.442 1.00 98.00 380 LEU A CA 1
ATOM 2680 C C . LEU A 1 380 ? 20.122 -9.304 -19.235 1.00 98.00 380 LEU A C 1
ATOM 2682 O O . LEU A 1 380 ? 20.018 -10.474 -18.854 1.00 98.00 380 LEU A O 1
ATOM 2686 N N . TYR A 1 381 ? 19.469 -8.308 -18.646 1.00 96.62 381 TYR A N 1
ATOM 2687 C CA . TYR A 1 381 ? 18.596 -8.506 -17.490 1.00 96.62 381 TYR A CA 1
ATOM 2688 C C . TYR A 1 381 ? 17.338 -7.643 -17.577 1.00 96.62 381 TYR A C 1
ATOM 2690 O O . TYR A 1 381 ? 17.302 -6.634 -18.285 1.00 96.62 381 TYR A O 1
ATOM 2698 N N . ASP A 1 382 ? 16.289 -8.038 -16.860 1.00 90.88 382 ASP A N 1
ATOM 2699 C CA . ASP A 1 382 ? 15.091 -7.216 -16.711 1.00 90.88 382 ASP A CA 1
ATOM 2700 C C . ASP A 1 382 ? 15.447 -5.807 -16.247 1.00 90.88 382 ASP A C 1
ATOM 2702 O O . ASP A 1 382 ? 16.181 -5.615 -15.275 1.00 90.88 382 ASP A O 1
ATOM 2706 N N . CYS A 1 383 ? 14.901 -4.810 -16.937 1.00 86.88 383 CYS A N 1
ATOM 2707 C CA . CYS A 1 383 ? 15.113 -3.421 -16.577 1.00 86.88 383 CYS A CA 1
ATOM 2708 C C . CYS A 1 383 ? 14.532 -3.155 -15.182 1.00 86.88 383 CYS A C 1
ATOM 2710 O O . CYS A 1 383 ? 13.323 -3.243 -14.972 1.00 86.88 383 CYS A O 1
ATOM 2712 N N . ASN A 1 384 ? 15.402 -2.854 -14.223 1.00 80.94 384 ASN A N 1
ATOM 2713 C CA . ASN A 1 384 ? 15.079 -2.714 -12.804 1.00 80.94 384 ASN A CA 1
ATOM 2714 C C . ASN A 1 384 ? 15.439 -1.325 -12.249 1.00 80.94 384 ASN A C 1
ATOM 2716 O O . ASN A 1 384 ? 15.173 -1.042 -11.083 1.00 80.94 384 ASN A O 1
ATOM 2720 N N . GLY A 1 385 ? 16.022 -0.452 -13.081 1.00 80.38 385 GLY A N 1
ATOM 2721 C CA . GLY A 1 385 ? 16.323 0.939 -12.736 1.00 80.38 385 GLY A CA 1
ATOM 2722 C C . GLY A 1 385 ? 17.516 1.119 -11.795 1.00 80.38 385 GLY A C 1
ATOM 2723 O O . GLY A 1 385 ? 17.722 2.218 -11.284 1.00 80.38 385 GLY A O 1
ATOM 2724 N N . THR A 1 386 ? 18.294 0.065 -11.542 1.00 83.94 386 THR A N 1
ATOM 2725 C CA . THR A 1 386 ? 19.502 0.151 -10.715 1.00 83.94 386 THR A CA 1
ATOM 2726 C C . THR A 1 386 ? 20.669 0.771 -11.484 1.00 83.94 386 THR A C 1
ATOM 2728 O O . THR A 1 386 ? 20.717 0.758 -12.714 1.00 83.94 386 THR A O 1
ATOM 2731 N N . GLY A 1 387 ? 21.664 1.279 -10.751 1.00 82.06 387 GLY A N 1
ATOM 2732 C CA . GLY A 1 387 ? 22.879 1.832 -11.353 1.00 82.06 387 GLY A CA 1
ATOM 2733 C C . GLY A 1 387 ? 23.702 0.811 -12.153 1.00 82.06 387 GLY A C 1
ATOM 2734 O O . GLY A 1 387 ? 24.478 1.213 -13.014 1.00 82.06 387 GLY A O 1
ATOM 2735 N N . ALA A 1 388 ? 23.493 -0.494 -11.942 1.00 90.62 388 ALA A N 1
ATOM 2736 C CA . ALA A 1 388 ? 24.105 -1.569 -12.728 1.00 90.62 388 ALA A CA 1
ATOM 2737 C C . ALA A 1 388 ? 23.661 -1.552 -14.202 1.00 90.62 388 ALA A C 1
ATOM 2739 O O . ALA A 1 388 ? 24.319 -2.154 -15.044 1.00 90.62 388 ALA A O 1
ATOM 2740 N N . GLN A 1 389 ? 22.566 -0.848 -14.509 1.00 96.62 389 GLN A N 1
ATOM 2741 C CA . GLN A 1 389 ? 21.964 -0.735 -15.841 1.00 96.62 389 GLN A CA 1
ATOM 2742 C C . GLN A 1 389 ? 22.181 0.638 -16.488 1.00 96.62 389 GLN A C 1
ATOM 2744 O O . GLN A 1 389 ? 21.536 0.978 -17.483 1.00 96.62 389 GLN A O 1
ATOM 2749 N N . VAL A 1 390 ? 23.060 1.454 -15.906 1.00 93.19 390 VAL A N 1
ATOM 2750 C CA . VAL A 1 390 ? 23.393 2.788 -16.406 1.00 93.19 390 VAL A CA 1
ATOM 2751 C C . VAL A 1 390 ? 24.771 2.744 -17.060 1.00 93.19 390 VAL A C 1
ATOM 2753 O O . VAL A 1 390 ? 25.728 2.255 -16.469 1.00 93.19 390 VAL A O 1
ATOM 2756 N N . TRP A 1 391 ? 24.873 3.283 -18.268 1.00 97.25 391 TRP A N 1
ATOM 2757 C CA . TRP A 1 391 ? 26.088 3.342 -19.074 1.00 97.25 391 TRP A CA 1
ATOM 2758 C C . TRP A 1 391 ? 26.245 4.761 -19.612 1.00 97.25 391 TRP A C 1
ATOM 2760 O O . TRP A 1 391 ? 25.657 5.138 -20.624 1.00 97.25 391 TRP A O 1
ATOM 2770 N N . MET A 1 392 ? 27.004 5.576 -18.886 1.00 91.62 392 MET A N 1
ATOM 2771 C CA . MET A 1 392 ? 27.241 6.977 -19.201 1.00 91.62 392 MET A CA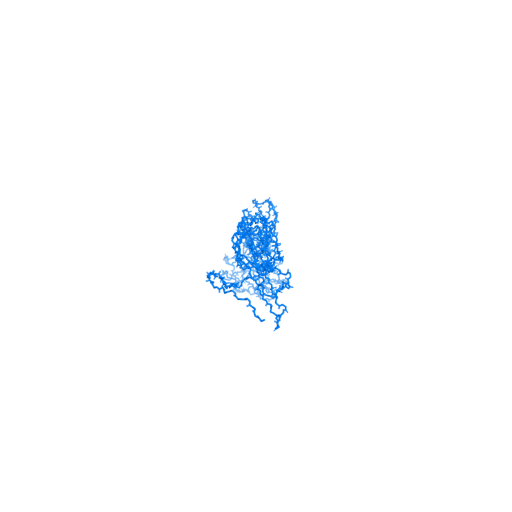 1
ATOM 2772 C C . MET A 1 392 ? 28.316 7.105 -20.285 1.00 91.62 392 MET A C 1
ATOM 2774 O O . MET A 1 392 ? 29.489 6.841 -19.994 1.00 91.62 392 MET A O 1
ATOM 2778 N N . PRO A 1 393 ? 27.964 7.544 -21.506 1.00 92.38 393 PRO A N 1
ATOM 2779 C CA . PRO A 1 393 ? 28.960 7.840 -22.524 1.00 92.38 393 PRO A CA 1
ATOM 2780 C C . PRO A 1 393 ? 29.850 8.995 -22.066 1.00 92.38 393 PRO A C 1
ATOM 2782 O O . PRO A 1 393 ? 29.366 10.032 -21.608 1.00 92.38 393 PRO A O 1
ATOM 2785 N N . GLN A 1 394 ? 31.158 8.806 -22.190 1.00 93.75 394 GLN A N 1
ATOM 2786 C CA . GLN A 1 394 ? 32.168 9.812 -21.887 1.00 93.75 394 GLN A CA 1
ATOM 2787 C C . GLN A 1 394 ? 32.684 10.459 -23.172 1.00 93.75 394 GLN A C 1
ATOM 2789 O O . GLN A 1 394 ? 32.649 9.869 -24.253 1.00 93.75 394 GLN A O 1
ATOM 2794 N N . ALA A 1 395 ? 33.226 11.673 -23.049 1.00 91.25 395 ALA A N 1
ATOM 2795 C CA . ALA A 1 395 ? 33.799 12.406 -24.181 1.00 91.25 395 ALA A CA 1
ATOM 2796 C C . ALA A 1 395 ? 34.977 11.669 -24.843 1.00 91.25 395 ALA A C 1
ATOM 2798 O O . ALA A 1 395 ? 35.270 11.890 -26.015 1.00 91.25 395 ALA A O 1
ATOM 2799 N N . ASP A 1 396 ? 35.648 10.792 -24.099 1.00 91.19 396 ASP A N 1
ATOM 2800 C CA . ASP A 1 396 ? 36.767 10.001 -24.591 1.00 91.19 396 ASP A CA 1
ATOM 2801 C C . ASP A 1 396 ? 36.334 8.697 -25.284 1.00 91.19 396 ASP A C 1
ATOM 2803 O O . ASP A 1 396 ? 37.204 7.918 -25.665 1.00 91.19 396 ASP A O 1
ATOM 2807 N N . GLY A 1 397 ? 35.028 8.443 -25.427 1.00 94.06 397 GLY A N 1
ATOM 2808 C CA . GLY A 1 397 ? 34.460 7.254 -26.066 1.00 94.06 397 GLY A CA 1
ATOM 2809 C C . GLY A 1 397 ? 34.266 6.049 -25.143 1.00 94.06 397 GLY A C 1
ATOM 2810 O O . GLY A 1 397 ? 33.831 5.006 -25.622 1.00 94.06 397 GLY A O 1
ATOM 2811 N N . THR A 1 398 ? 34.580 6.147 -23.847 1.00 97.69 398 THR A N 1
ATOM 2812 C CA . THR A 1 398 ? 34.238 5.081 -22.890 1.00 97.69 398 THR A CA 1
ATOM 2813 C C . THR A 1 398 ? 32.754 5.081 -22.515 1.00 97.69 398 THR A C 1
ATOM 2815 O O . THR A 1 398 ? 32.065 6.101 -22.605 1.00 97.69 398 THR A O 1
ATOM 2818 N N . LEU A 1 399 ? 32.256 3.925 -22.063 1.00 97.88 399 LEU A N 1
ATOM 2819 C CA . LEU A 1 399 ? 30.940 3.785 -21.436 1.00 97.88 399 LEU A CA 1
ATOM 2820 C C . LEU A 1 399 ? 31.123 3.480 -19.951 1.00 97.88 399 LEU A C 1
ATOM 2822 O O . LEU A 1 399 ? 31.387 2.342 -19.576 1.00 97.88 399 LEU A O 1
ATOM 2826 N N . LEU A 1 400 ? 30.984 4.503 -19.110 1.00 97.50 400 LEU A N 1
ATOM 2827 C CA . LEU A 1 400 ? 31.143 4.397 -17.662 1.00 97.50 400 LEU A CA 1
ATOM 2828 C C . LEU A 1 400 ? 29.872 3.839 -17.019 1.00 97.50 400 LEU A C 1
ATOM 2830 O O . LEU A 1 400 ? 28.800 4.425 -17.157 1.00 97.50 400 LEU A O 1
ATOM 2834 N N . ASN A 1 401 ? 29.992 2.785 -16.222 1.00 97.75 401 ASN A N 1
ATOM 2835 C CA . ASN A 1 401 ? 28.954 2.410 -15.276 1.00 97.75 401 ASN A CA 1
ATOM 2836 C C . ASN A 1 401 ? 29.152 3.191 -13.956 1.00 97.75 401 ASN A C 1
ATOM 2838 O O . ASN A 1 401 ? 30.129 2.958 -13.239 1.00 97.75 401 ASN A O 1
ATOM 2842 N N . PRO A 1 402 ? 28.251 4.125 -13.594 1.00 86.31 402 PRO A N 1
ATOM 2843 C CA . PRO A 1 402 ? 28.451 4.998 -12.436 1.00 86.31 402 PRO A CA 1
ATOM 2844 C C . PRO A 1 402 ? 28.322 4.271 -11.090 1.00 86.31 402 PRO A C 1
ATOM 2846 O O . PRO A 1 402 ? 28.809 4.777 -10.083 1.00 86.31 402 PRO A O 1
ATOM 2849 N N . MET A 1 403 ? 27.681 3.097 -11.048 1.00 89.81 403 MET A N 1
ATOM 2850 C CA . MET A 1 403 ? 27.576 2.288 -9.828 1.00 89.81 403 MET A CA 1
ATOM 2851 C C . MET A 1 403 ? 28.900 1.603 -9.487 1.00 89.81 403 MET A C 1
ATOM 2853 O O . MET A 1 403 ? 29.284 1.561 -8.319 1.00 89.81 403 MET A O 1
ATOM 2857 N N . SER A 1 404 ? 29.589 1.055 -10.488 1.00 92.38 404 SER A N 1
ATOM 2858 C CA . SER A 1 404 ? 30.869 0.371 -10.299 1.00 92.38 404 SER A CA 1
ATOM 2859 C C . SER A 1 404 ? 32.077 1.302 -10.385 1.00 92.38 404 SER A C 1
ATOM 2861 O O . SER A 1 404 ? 33.138 0.949 -9.869 1.00 92.38 404 SER A O 1
ATOM 2863 N N . GLY A 1 405 ? 31.931 2.471 -11.020 1.00 95.56 405 GLY A N 1
ATOM 2864 C CA . GLY A 1 405 ? 33.037 3.380 -11.334 1.00 95.56 405 GLY A CA 1
ATOM 2865 C C . GLY A 1 405 ? 33.957 2.852 -12.440 1.00 95.56 405 GLY A C 1
ATOM 2866 O O . GLY A 1 405 ? 35.095 3.301 -12.548 1.00 95.56 405 GLY A O 1
ATOM 2867 N N . ARG A 1 406 ? 33.483 1.876 -13.222 1.00 98.50 406 ARG A N 1
ATOM 2868 C CA . ARG A 1 406 ? 34.252 1.117 -14.216 1.00 98.50 406 ARG A CA 1
ATOM 2869 C C . ARG A 1 406 ? 33.639 1.241 -15.601 1.00 98.50 406 ARG A C 1
ATOM 2871 O O . ARG A 1 406 ? 32.451 1.532 -15.734 1.00 98.50 406 ARG A O 1
ATOM 2878 N N . CYS A 1 407 ? 34.447 1.020 -16.621 1.00 98.56 407 CYS A N 1
ATOM 2879 C CA . CYS A 1 407 ? 34.063 1.150 -18.014 1.00 98.56 407 CYS A CA 1
ATOM 2880 C C . CYS A 1 407 ? 33.652 -0.203 -18.599 1.00 98.56 407 CYS A C 1
ATOM 2882 O O . CYS A 1 407 ? 34.141 -1.240 -18.156 1.00 98.56 407 CYS A O 1
ATOM 2884 N N . LEU A 1 408 ? 32.736 -0.190 -19.575 1.00 98.56 408 LEU A N 1
ATOM 2885 C CA . LEU A 1 408 ? 32.454 -1.358 -20.410 1.00 98.56 408 LEU A CA 1
ATOM 2886 C C . LEU A 1 408 ? 33.743 -1.758 -21.126 1.00 98.56 408 LEU A C 1
ATOM 2888 O O . LEU A 1 408 ? 34.322 -0.938 -21.844 1.00 98.56 408 LEU A O 1
ATOM 2892 N N . ASP A 1 409 ? 34.149 -3.004 -20.944 1.00 98.19 409 ASP A N 1
ATOM 2893 C CA . ASP A 1 409 ? 35.427 -3.518 -21.406 1.00 98.19 409 ASP A CA 1
ATOM 2894 C C . ASP A 1 409 ? 35.236 -4.700 -22.361 1.00 98.19 409 ASP A C 1
ATOM 2896 O O . ASP A 1 409 ? 34.356 -5.548 -22.176 1.00 98.19 409 ASP A O 1
ATOM 2900 N N . ASP A 1 410 ? 36.060 -4.722 -23.409 1.00 96.75 410 ASP A N 1
ATOM 2901 C CA . ASP A 1 410 ? 36.396 -5.931 -24.158 1.00 96.75 410 ASP A CA 1
ATOM 2902 C C . ASP A 1 410 ? 37.573 -6.615 -23.440 1.00 96.75 410 ASP A C 1
ATOM 2904 O O . ASP A 1 410 ? 38.714 -6.152 -23.589 1.00 96.75 410 ASP A O 1
ATOM 2908 N N . PRO A 1 411 ? 37.324 -7.693 -22.668 1.00 95.25 411 PRO A N 1
ATOM 2909 C CA . PRO A 1 411 ? 38.325 -8.249 -21.775 1.00 95.25 411 PRO A CA 1
ATOM 2910 C C . PRO A 1 411 ? 39.602 -8.624 -22.515 1.00 95.25 411 PRO A C 1
ATOM 2912 O O . PRO A 1 411 ? 39.595 -9.431 -23.444 1.00 95.25 411 PRO A O 1
ATOM 2915 N N . TYR A 1 412 ? 40.723 -8.069 -22.057 1.00 89.06 412 TYR A N 1
ATOM 2916 C CA . TYR A 1 412 ? 42.054 -8.275 -22.644 1.00 89.06 412 TYR A CA 1
ATOM 2917 C C . TYR A 1 412 ? 42.194 -7.818 -24.109 1.00 89.06 412 TYR A C 1
ATOM 2919 O O . TYR A 1 412 ? 43.193 -8.159 -24.747 1.00 89.06 412 TYR A O 1
ATOM 2927 N N . GLY A 1 413 ? 41.229 -7.065 -24.649 1.00 85.81 413 GLY A N 1
ATOM 2928 C CA . GLY A 1 413 ? 41.196 -6.664 -26.055 1.00 85.81 413 GLY A CA 1
ATOM 2929 C C . GLY A 1 413 ? 41.211 -7.868 -26.996 1.00 85.81 413 GLY A C 1
ATOM 2930 O O . GLY A 1 413 ? 42.026 -7.925 -27.918 1.00 85.81 413 GLY A O 1
ATOM 2931 N N . VAL A 1 414 ? 40.381 -8.884 -26.747 1.00 85.44 414 VAL A N 1
ATOM 2932 C CA . VAL A 1 414 ? 40.339 -10.079 -27.602 1.00 85.44 414 VAL A CA 1
ATOM 2933 C C . VAL A 1 414 ? 39.272 -9.962 -28.688 1.00 85.44 414 VAL A C 1
ATOM 2935 O O . VAL A 1 414 ? 38.071 -9.991 -28.447 1.00 85.44 414 VAL A O 1
ATOM 2938 N N . THR A 1 415 ? 39.705 -9.995 -29.948 1.00 88.38 415 THR A N 1
ATOM 2939 C CA . THR A 1 415 ? 38.832 -9.861 -31.129 1.00 88.38 415 THR A CA 1
ATOM 2940 C C . THR A 1 415 ? 38.071 -11.144 -31.504 1.00 88.38 415 THR A C 1
ATOM 2942 O O . THR A 1 415 ? 37.750 -11.367 -32.672 1.00 88.38 415 THR A O 1
ATOM 2945 N N . THR A 1 416 ? 37.774 -12.025 -30.547 1.00 95.19 416 THR A N 1
ATOM 2946 C CA . THR A 1 416 ? 37.075 -13.297 -30.809 1.00 95.19 416 THR A CA 1
ATOM 2947 C C . THR A 1 416 ? 35.557 -13.109 -30.731 1.00 95.19 416 THR A C 1
ATOM 2949 O O . THR A 1 416 ? 35.046 -12.479 -29.811 1.00 95.19 416 THR A O 1
ATOM 2952 N N . ASN A 1 417 ? 34.802 -13.658 -31.691 1.00 97.44 417 ASN A N 1
ATOM 2953 C CA . ASN A 1 417 ? 33.338 -13.666 -31.594 1.00 97.44 417 ASN A CA 1
ATOM 2954 C C . ASN A 1 417 ? 32.897 -14.511 -30.396 1.00 97.44 417 ASN A C 1
ATOM 2956 O O . ASN A 1 417 ? 33.362 -15.636 -30.221 1.00 97.44 417 ASN A O 1
ATOM 2960 N N . GLY A 1 418 ? 31.960 -13.988 -29.615 1.00 96.62 418 GLY A N 1
ATOM 2961 C CA . GLY A 1 418 ? 31.477 -14.636 -28.402 1.00 96.62 418 GLY A CA 1
ATOM 2962 C C . GLY A 1 418 ? 32.232 -14.249 -27.133 1.00 96.62 418 GLY A C 1
ATOM 2963 O O . GLY A 1 418 ? 31.873 -14.730 -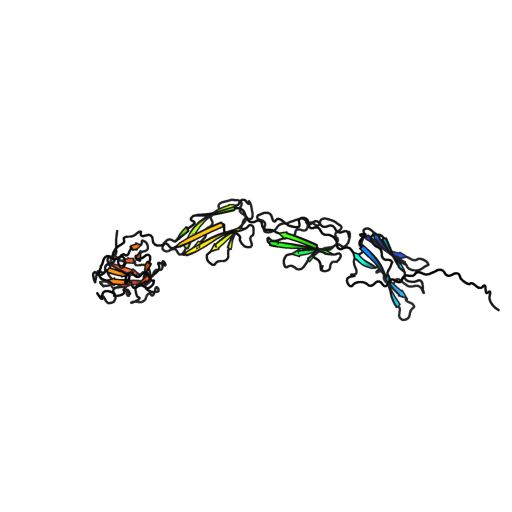26.059 1.00 96.62 418 GLY A O 1
ATOM 2964 N N . THR A 1 419 ? 33.241 -13.372 -27.214 1.00 97.81 419 THR A N 1
ATOM 2965 C CA . THR A 1 419 ? 33.853 -12.777 -26.018 1.00 97.81 419 THR A CA 1
ATOM 2966 C C . THR A 1 419 ? 32.781 -12.031 -25.231 1.00 97.81 419 THR A C 1
ATOM 2968 O O . THR A 1 419 ? 32.251 -11.032 -25.711 1.00 97.81 419 THR A O 1
ATOM 2971 N N . GLN A 1 420 ? 32.457 -12.501 -24.026 1.00 98.38 420 GLN A N 1
ATOM 2972 C CA . GLN A 1 420 ? 31.538 -11.798 -23.135 1.00 98.38 420 GLN A CA 1
ATOM 2973 C C . GLN A 1 420 ? 32.218 -10.559 -22.550 1.00 98.38 420 GLN A C 1
ATOM 2975 O O . GLN A 1 420 ? 33.276 -10.681 -21.923 1.00 98.38 420 GLN A O 1
ATOM 2980 N N . LEU A 1 421 ? 31.568 -9.408 -22.715 1.00 98.62 421 LEU A N 1
ATOM 2981 C CA . LEU A 1 421 ? 32.026 -8.133 -22.175 1.00 98.62 421 LEU A CA 1
ATOM 2982 C C . LEU A 1 421 ? 32.010 -8.151 -20.647 1.00 98.62 421 LEU A C 1
ATOM 2984 O O . LEU A 1 421 ? 31.216 -8.861 -20.013 1.00 98.62 421 LEU A O 1
ATOM 2988 N N . ASP A 1 422 ? 32.871 -7.348 -20.046 1.00 98.62 422 ASP A N 1
ATOM 2989 C CA . ASP A 1 422 ? 32.888 -7.120 -18.608 1.00 98.62 422 ASP A CA 1
ATOM 2990 C C . ASP A 1 422 ? 33.071 -5.643 -18.268 1.00 98.62 422 ASP A C 1
ATOM 2992 O O . ASP A 1 422 ? 32.887 -4.763 -19.110 1.00 98.62 422 ASP A O 1
ATOM 2996 N N . ILE A 1 423 ? 33.285 -5.370 -16.984 1.00 98.75 423 ILE A N 1
ATOM 2997 C CA . ILE A 1 423 ? 33.680 -4.053 -16.508 1.00 98.75 423 ILE A CA 1
ATOM 2998 C C . ILE A 1 423 ? 35.130 -4.072 -16.043 1.00 98.75 423 ILE A C 1
ATOM 3000 O O . ILE A 1 423 ? 35.557 -4.990 -15.333 1.00 98.75 423 ILE A O 1
ATOM 3004 N N . TRP A 1 424 ? 35.855 -3.009 -16.362 1.00 98.50 424 TRP A N 1
ATOM 3005 C CA . TRP A 1 424 ? 37.225 -2.803 -15.913 1.00 98.50 424 TRP A CA 1
ATOM 3006 C C . TRP A 1 424 ? 37.460 -1.349 -15.501 1.00 98.50 424 TRP A C 1
ATOM 3008 O O . TRP A 1 424 ? 36.711 -0.451 -15.888 1.00 98.50 424 TRP A O 1
ATOM 3018 N N . ASP A 1 425 ? 38.457 -1.106 -14.652 1.00 98.31 425 ASP A N 1
ATOM 3019 C CA . ASP A 1 425 ? 38.858 0.250 -14.279 1.00 98.31 425 ASP A CA 1
ATOM 3020 C C . ASP A 1 425 ? 39.111 1.062 -15.548 1.00 98.31 425 ASP A C 1
ATOM 3022 O O . ASP A 1 425 ? 39.890 0.631 -16.382 1.00 98.31 425 ASP A O 1
ATOM 3026 N N . CYS A 1 426 ? 38.481 2.230 -15.677 1.00 97.44 426 CYS A N 1
ATOM 3027 C CA . CYS A 1 426 ? 38.600 3.037 -16.886 1.00 97.44 426 CYS A CA 1
ATOM 3028 C C . CYS A 1 426 ? 40.060 3.457 -17.122 1.00 97.44 426 CYS A C 1
ATOM 3030 O O . CYS A 1 426 ? 40.603 4.285 -16.376 1.00 97.44 426 CYS A O 1
ATOM 3032 N N . VAL A 1 427 ? 40.702 2.916 -18.156 1.00 94.62 427 VAL A N 1
ATOM 3033 C CA . VAL A 1 427 ? 42.113 3.178 -18.456 1.00 94.62 427 VAL A CA 1
ATOM 3034 C C . VAL A 1 427 ? 42.236 4.242 -19.544 1.00 94.62 427 VAL A C 1
ATOM 3036 O O . VAL A 1 427 ? 41.812 4.077 -20.689 1.00 94.62 427 VAL A O 1
ATOM 3039 N N . ALA A 1 428 ? 42.900 5.352 -19.211 1.00 91.12 428 ALA A N 1
ATOM 3040 C CA . ALA A 1 428 ? 43.168 6.418 -20.170 1.00 91.12 428 ALA A CA 1
ATOM 3041 C C . ALA A 1 428 ? 43.953 5.888 -21.386 1.00 91.12 428 ALA A C 1
ATOM 3043 O O . ALA A 1 428 ? 45.072 5.394 -21.258 1.00 91.12 428 ALA A O 1
ATOM 3044 N N . GLY A 1 429 ? 43.363 6.016 -22.577 1.00 86.88 429 GLY A N 1
ATOM 3045 C CA . GLY A 1 429 ? 43.966 5.574 -23.839 1.00 86.88 429 GLY A CA 1
ATOM 3046 C C . GLY A 1 429 ? 43.805 4.083 -24.162 1.00 86.88 429 GLY A C 1
ATOM 3047 O O . GLY A 1 429 ? 44.228 3.673 -25.244 1.00 86.88 429 GLY A O 1
ATOM 3048 N N . ALA A 1 430 ? 43.176 3.279 -23.297 1.00 92.62 430 ALA A N 1
ATOM 3049 C CA . ALA A 1 430 ? 42.813 1.905 -23.637 1.00 92.62 430 ALA A CA 1
ATOM 3050 C C . ALA A 1 430 ? 41.755 1.907 -24.746 1.00 92.62 430 ALA A C 1
ATOM 3052 O O . ALA A 1 430 ? 40.731 2.578 -24.640 1.00 92.62 430 ALA A O 1
ATOM 3053 N N . THR A 1 431 ? 42.027 1.201 -25.844 1.00 92.94 431 THR A N 1
ATOM 3054 C CA . THR A 1 431 ? 41.154 1.184 -27.031 1.00 92.94 431 THR A CA 1
ATOM 3055 C C . THR A 1 431 ? 40.054 0.130 -26.928 1.00 92.94 431 THR A C 1
ATOM 3057 O O . THR A 1 431 ? 38.980 0.325 -27.493 1.00 92.94 431 THR A O 1
ATOM 3060 N N . ASN A 1 432 ? 40.285 -0.942 -26.166 1.00 94.81 432 ASN A N 1
ATOM 3061 C CA . ASN A 1 432 ? 39.320 -1.999 -25.843 1.00 94.81 432 ASN A CA 1
ATOM 3062 C C . ASN A 1 432 ? 38.112 -1.502 -25.023 1.00 94.81 432 ASN A C 1
ATOM 3064 O O . ASN A 1 432 ? 37.070 -2.144 -25.030 1.00 94.81 432 ASN A O 1
ATOM 3068 N N . GLU A 1 433 ? 38.206 -0.321 -24.410 1.00 97.12 433 GLU A N 1
ATOM 3069 C CA . GLU A 1 433 ? 37.119 0.313 -23.648 1.00 97.12 433 GLU A CA 1
ATOM 3070 C C . GLU A 1 433 ? 36.366 1.391 -24.454 1.00 97.12 433 GLU A C 1
ATOM 3072 O O . GLU A 1 433 ? 35.583 2.164 -23.896 1.00 97.12 433 GLU A O 1
ATOM 3077 N N . LYS A 1 434 ? 36.629 1.512 -25.762 1.00 97.00 434 LYS A N 1
ATOM 3078 C CA . LYS A 1 434 ? 36.093 2.586 -26.612 1.00 97.00 434 LYS A CA 1
ATOM 3079 C C . LYS A 1 434 ? 34.945 2.098 -27.479 1.00 97.00 434 LYS A C 1
ATOM 3081 O O . LYS A 1 434 ? 35.091 1.136 -28.233 1.00 97.00 434 LYS A O 1
ATOM 3086 N N . TRP A 1 435 ? 33.833 2.824 -27.432 1.00 97.31 435 TRP A N 1
ATOM 3087 C CA . TRP A 1 435 ? 32.569 2.433 -28.043 1.00 97.31 435 TRP A CA 1
ATOM 3088 C C . TRP A 1 435 ? 31.941 3.593 -28.817 1.00 97.31 435 TRP A C 1
ATOM 3090 O O . TRP A 1 435 ? 31.793 4.703 -28.309 1.00 97.31 435 TRP A O 1
ATOM 3100 N N . SER A 1 436 ? 31.518 3.323 -30.048 1.00 95.62 436 SER A N 1
ATOM 3101 C CA . SER A 1 436 ? 30.613 4.190 -30.797 1.00 95.62 436 SER A CA 1
ATOM 3102 C C . SER A 1 436 ? 29.182 3.767 -30.493 1.00 95.62 436 SER A C 1
ATOM 3104 O O . SER A 1 436 ? 28.809 2.629 -30.773 1.00 95.62 436 SER A O 1
ATOM 3106 N N . VAL A 1 437 ? 28.396 4.660 -29.892 1.00 93.31 437 VAL A N 1
ATOM 3107 C CA . VAL A 1 437 ? 26.980 4.427 -29.580 1.00 93.31 437 VAL A CA 1
ATOM 3108 C C . VAL A 1 437 ? 26.066 5.114 -30.598 1.00 93.31 437 VAL A C 1
ATOM 3110 O O . VAL A 1 437 ? 26.458 6.133 -31.174 1.00 93.31 437 VAL A O 1
ATOM 3113 N N . PRO A 1 438 ? 24.832 4.615 -30.796 1.00 87.75 438 PRO A N 1
ATOM 3114 C CA . PRO A 1 438 ? 23.828 5.318 -31.583 1.00 87.75 438 PRO A CA 1
ATOM 3115 C C . PRO A 1 438 ? 23.596 6.729 -31.031 1.00 87.75 438 PRO A C 1
ATOM 3117 O O . PRO A 1 438 ? 23.372 6.906 -29.834 1.00 87.75 438 PRO A O 1
ATOM 3120 N N . HIS A 1 439 ? 23.613 7.727 -31.907 1.00 77.50 439 HIS A N 1
ATOM 3121 C CA . HIS A 1 439 ? 23.285 9.114 -31.592 1.00 77.50 439 HIS A CA 1
ATOM 3122 C C . HIS A 1 439 ? 22.264 9.640 -32.615 1.00 77.50 439 HIS A C 1
ATOM 3124 O O . HIS A 1 439 ? 22.183 9.120 -33.729 1.00 77.50 439 HIS A O 1
ATOM 3130 N N . SER A 1 440 ? 21.442 10.614 -32.213 1.00 57.78 440 SER A N 1
ATOM 3131 C CA . SER A 1 440 ? 20.452 11.272 -33.082 1.00 57.78 440 SER A CA 1
ATOM 3132 C C . SER A 1 440 ? 21.091 12.193 -34.109 1.00 57.78 440 SER A C 1
ATOM 3134 O O . SER A 1 440 ? 22.159 12.758 -33.770 1.00 57.78 440 SER A O 1
#

Sequence (440 aa):
MKHRLRTLLSVTVATVVAAGTLVLGGGAAYAQDPGSCSKSTGSTGEGLPIRATCSSTADTTTWVVTDLCSYPFSFPPTIYRVYGNQVAGNGTSTAWCNPGDAPSVRNSDIQIIILSAAAPSITASPSTVVIPAGQVMGTTTVSFSSTNASGTCIWISQTGEAPRLWSCNGAAGSGLVWPYVPVGGYTKFLLTTSSTAPSPVLATTTATGVTPTGTVTASPSTVVIPAGQTAGTTTVSFTSTYTNGTCIWISQTGEAPRLWSCGGAAGSGLVWPYVPVGGYTKFLLTTSSTAPSPVLATTTATGVTPPPDGPAGTIVSAYSNKCVDVAGGLTANGTHVQLYDCNGTASQRWTVTAAHTLSAFGKCMDVSGGVTANGTKVWLYDCNGTGAQVWMPQADGTLLNPMSGRCLDDPYGVTTNGTQLDIWDCVAGATNEKWSVPHS

Foldseek 3Di:
DDDDDDDDDDDDDDDDPPPDDDDQDPPWDQFDDQAPKDWDWDDDPQATKTKIFHALHAQQWKKWKKAWKWDVPDVVIDIDMWIFDIDGHGGMTITGDHRPRHIDRPDPPTTMITRDHPDFQFDFVPLEFEDPQQDQWGFDFGAGAGSRQAQKWKWKAKDPGAIDTDDTGHGRDGDRDGPGAGAQIKMFIDIDSDPDGDDDTNGMYHYHFDFWDWAKDKPPLEFEADQPGQWGWTWMFIFTPDQFQKWKWKAKVPGDIDTDDGTHHGDGDGDTDIHGAQMKMWIFIGSHPPDTDDTRGMHHYHHDLDDQDFFKDWKAQQLQRWTFFQPVLDQDAFGFGWTDHDDPDLRRIWGQDPQQFTDGPSWTFFQVVLDQDAPGFTHTHHPDSDLRRHFDQDPQQWTASPSNCWTWFQPVSDNDGPRGIHTDNDDVPDRRRGIDDGHD